Protein AF-A0A8J4UZH7-F1 (afdb_monomer)

Solvent-accessible surface area (backbone atoms only — not comparable to full-atom values): 23407 Å² total; per-residue (Å²): 141,79,90,88,86,88,90,86,92,88,86,90,81,89,86,85,89,80,91,82,84,85,82,85,93,82,86,83,82,82,84,83,85,85,86,89,84,84,86,91,88,87,91,90,86,91,84,88,90,89,91,87,87,90,84,87,88,85,91,80,81,84,85,78,95,76,79,76,78,68,85,76,75,57,82,80,79,76,75,77,85,66,81,80,74,80,77,59,53,68,59,51,54,50,51,50,49,49,49,50,49,43,51,52,56,26,54,48,24,62,77,63,41,36,78,61,60,83,49,49,87,48,41,41,62,36,84,88,76,75,40,61,41,75,54,91,84,65,84,81,72,80,72,73,77,68,78,57,66,44,96,68,62,69,44,54,79,65,54,49,50,49,50,51,48,50,52,49,52,49,52,64,50,44,54,58,49,52,52,51,49,44,53,44,37,48,76,37,29,62,60,53,53,65,59,47,55,55,47,72,50,50,52,56,52,49,52,48,53,47,49,54,50,53,34,67,72,32,64,77,48,36,76,76,44,53,70,70,57,54,52,50,52,49,51,52,53,50,51,53,49,51,53,53,52,50,53,48,65,78,40,43,72,58,51,54,54,47,38,53,51,50,30,54,52,31,49,54,44,66,76,43,56,64,53,72,51,52,55,54,48,53,53,50,51,51,53,62,61,43,49,62,54,55,52,23,57,58,34,32,67,32,26,51,48,82,40,72,43,78,54,96,90,43,72,40,54,40,83,41,62,42,86,62,44,66,57,49,51,54,50,43,51,50,42,49,54,51,52,51,50,53,48,52,52,51,49,52,50,53,51,52,41,40,49,50,53,62,72,69,42,79,92,51,82,70,91,54,48,69,70,62,55,81,104

Structure (mmCIF, N/CA/C/O backbone):
data_AF-A0A8J4UZH7-F1
#
_entry.id   AF-A0A8J4UZH7-F1
#
loop_
_atom_site.group_PDB
_atom_site.id
_atom_site.type_symbol
_atom_site.label_atom_id
_atom_site.label_alt_id
_atom_site.label_comp_id
_atom_site.label_asym_id
_atom_site.label_entity_id
_atom_site.label_seq_id
_atom_site.pdbx_PDB_ins_code
_atom_site.Cartn_x
_atom_site.Cartn_y
_atom_site.Cartn_z
_atom_site.occupancy
_atom_site.B_iso_or_equiv
_atom_site.auth_seq_id
_atom_site.auth_comp_id
_atom_site.auth_asym_id
_atom_site.auth_atom_id
_atom_site.pdbx_PDB_model_num
ATOM 1 N N . MET A 1 1 ? 43.314 -46.765 8.717 1.00 37.50 1 MET A N 1
ATOM 2 C CA . MET A 1 1 ? 44.166 -46.489 9.894 1.00 37.50 1 MET A CA 1
ATOM 3 C C . MET A 1 1 ? 43.756 -45.120 10.428 1.00 37.50 1 MET A C 1
ATOM 5 O O . MET A 1 1 ? 44.008 -44.172 9.704 1.00 37.50 1 MET A O 1
ATOM 9 N N . GLY A 1 2 ? 43.081 -44.863 11.552 1.00 34.00 2 GLY A N 1
ATOM 10 C CA . GLY A 1 2 ? 42.212 -45.530 12.555 1.00 34.00 2 GLY A CA 1
ATOM 11 C C . GLY A 1 2 ? 41.335 -44.373 13.139 1.00 34.00 2 GLY A C 1
ATOM 12 O O . GLY A 1 2 ? 41.758 -43.227 13.011 1.00 34.00 2 GLY A O 1
ATOM 13 N N . SER A 1 3 ? 40.061 -44.465 13.561 1.00 28.50 3 SER A N 1
ATOM 14 C CA . SER A 1 3 ? 39.387 -45.288 14.601 1.00 28.50 3 SER A CA 1
ATOM 15 C C . SER A 1 3 ? 40.070 -45.149 15.979 1.00 28.50 3 SER A C 1
ATOM 17 O O . SER A 1 3 ? 41.271 -45.396 16.017 1.00 28.50 3 SER A O 1
ATOM 19 N N . THR A 1 4 ? 39.487 -44.829 17.147 1.00 33.03 4 THR A N 1
ATOM 20 C CA . THR A 1 4 ? 38.140 -44.523 17.722 1.00 33.03 4 THR A CA 1
ATOM 21 C C . THR A 1 4 ? 38.426 -44.020 19.181 1.00 33.03 4 THR A C 1
ATOM 23 O O . THR A 1 4 ? 39.572 -44.145 19.606 1.00 33.03 4 THR A O 1
ATOM 26 N N . GLU A 1 5 ? 37.572 -43.307 19.939 1.00 32.28 5 GLU A N 1
ATOM 27 C CA . GLU A 1 5 ? 36.664 -43.755 21.053 1.00 32.28 5 GLU A CA 1
ATOM 28 C C . GLU A 1 5 ? 36.282 -42.459 21.841 1.00 32.28 5 GLU A C 1
ATOM 30 O O . GLU A 1 5 ? 37.166 -41.633 22.059 1.00 32.28 5 GLU A O 1
ATOM 35 N N . GLU A 1 6 ? 35.038 -42.017 22.113 1.00 29.98 6 GLU A N 1
ATOM 36 C CA . GLU A 1 6 ? 33.872 -42.523 22.898 1.00 29.98 6 GLU A CA 1
ATOM 37 C C . GLU A 1 6 ? 34.129 -42.773 24.411 1.00 29.98 6 GLU A C 1
ATOM 39 O O . GLU A 1 6 ? 34.769 -43.749 24.767 1.00 29.98 6 GLU A O 1
ATOM 44 N N . GLN A 1 7 ? 33.747 -41.830 25.312 1.00 29.69 7 GLN A N 1
ATOM 45 C CA . GLN A 1 7 ? 32.560 -41.796 26.241 1.00 29.69 7 GLN A CA 1
ATOM 46 C C . GLN A 1 7 ? 32.879 -42.299 27.691 1.00 29.69 7 GLN A C 1
ATOM 48 O O . GLN A 1 7 ? 33.951 -42.875 27.846 1.00 29.69 7 GLN A O 1
ATOM 53 N N . PRO A 1 8 ? 32.028 -42.224 28.767 1.00 45.84 8 PRO A N 1
ATOM 54 C CA . PRO A 1 8 ? 30.845 -41.396 29.159 1.00 45.84 8 PRO A CA 1
ATOM 55 C C . PRO A 1 8 ? 30.726 -41.031 30.703 1.00 45.84 8 PRO A C 1
ATOM 57 O O . PRO A 1 8 ? 31.614 -41.344 31.490 1.00 45.84 8 PRO A O 1
ATOM 60 N N . ASN A 1 9 ? 29.551 -40.488 31.133 1.00 29.16 9 ASN A N 1
ATOM 61 C CA . ASN A 1 9 ? 28.907 -40.416 32.497 1.00 29.16 9 ASN A CA 1
ATOM 62 C C . ASN A 1 9 ? 29.289 -39.247 33.457 1.00 29.16 9 ASN A C 1
ATOM 64 O O . ASN A 1 9 ? 30.469 -39.042 33.688 1.00 29.16 9 ASN A O 1
ATOM 68 N N . LYS A 1 10 ? 28.422 -38.466 34.161 1.00 29.14 10 LYS A N 1
ATOM 69 C CA . LYS A 1 10 ? 26.983 -38.441 34.614 1.00 29.14 10 LYS A CA 1
ATOM 70 C C . LYS A 1 10 ? 26.726 -37.057 35.349 1.00 29.14 10 LYS A C 1
ATOM 72 O O . LYS A 1 10 ? 27.736 -36.398 35.580 1.00 29.14 10 LYS A O 1
ATOM 77 N N . PRO A 1 11 ? 25.568 -36.667 35.977 1.00 35.19 11 PRO A N 1
ATOM 78 C CA . PRO A 1 11 ? 24.119 -36.593 35.631 1.00 35.19 11 PRO A CA 1
ATOM 79 C C . PRO A 1 11 ? 23.404 -35.192 35.790 1.00 35.19 11 PRO A C 1
ATOM 81 O O . PRO A 1 11 ? 23.749 -34.396 36.651 1.00 35.19 11 PRO A O 1
ATOM 84 N N . ILE A 1 12 ? 22.330 -34.987 34.998 1.00 29.31 12 ILE A N 1
ATOM 85 C CA . ILE A 1 12 ? 20.917 -34.519 35.227 1.00 29.31 12 ILE A CA 1
ATOM 86 C C . ILE A 1 12 ? 20.508 -33.516 36.356 1.00 29.31 12 ILE A C 1
ATOM 88 O O . ILE A 1 12 ? 20.618 -33.841 37.533 1.00 29.31 12 ILE A O 1
ATOM 92 N N . SER A 1 13 ? 19.787 -32.436 35.972 1.00 25.38 13 SER A N 1
ATOM 93 C CA . SER A 1 13 ? 18.517 -31.892 36.564 1.00 25.38 13 SER A CA 1
ATOM 94 C C . SER A 1 13 ? 17.924 -30.847 35.582 1.00 25.38 13 SER A C 1
ATOM 96 O O . SER A 1 13 ? 18.640 -29.916 35.245 1.00 25.38 13 SER A O 1
ATOM 98 N N . LEU A 1 14 ? 16.813 -31.029 34.843 1.00 26.14 14 LEU A N 1
ATOM 99 C CA . LEU A 1 14 ? 15.358 -31.023 35.145 1.00 26.14 14 LEU A CA 1
ATOM 100 C C . LEU A 1 14 ? 14.807 -29.670 35.680 1.00 26.14 14 LEU A C 1
ATOM 102 O O . LEU A 1 14 ? 15.175 -29.279 36.782 1.00 26.14 14 LEU A O 1
ATOM 106 N N . TYR A 1 15 ? 13.893 -29.053 34.895 1.00 26.88 15 TYR A N 1
ATOM 107 C CA . TYR A 1 15 ? 13.298 -27.684 34.937 1.00 26.88 15 TYR A CA 1
ATOM 108 C C . TYR A 1 15 ? 14.255 -26.575 34.425 1.00 26.88 15 TYR A C 1
ATOM 110 O O . TYR A 1 15 ? 15.381 -26.492 34.882 1.00 26.88 15 TYR A O 1
ATOM 118 N N . ASP A 1 16 ? 13.981 -25.770 33.387 1.00 26.75 16 ASP A N 1
ATOM 119 C CA . ASP A 1 16 ? 12.772 -24.994 33.090 1.00 26.75 16 ASP A CA 1
ATOM 120 C C . ASP A 1 16 ? 12.458 -24.868 31.588 1.00 26.75 16 ASP A C 1
ATOM 122 O O . ASP A 1 16 ? 13.331 -24.694 30.734 1.00 26.75 16 ASP A O 1
ATOM 126 N N . ALA A 1 17 ? 11.160 -24.859 31.296 1.00 27.44 17 ALA A N 1
ATOM 127 C CA . ALA A 1 17 ? 10.583 -24.322 30.079 1.00 27.44 17 ALA A CA 1
ATOM 128 C C . ALA A 1 17 ? 10.086 -22.900 30.366 1.00 27.44 17 ALA A C 1
ATOM 130 O O . ALA A 1 17 ? 9.216 -22.748 31.211 1.00 27.44 17 ALA A O 1
ATOM 131 N N . SER A 1 18 ? 10.561 -21.889 29.632 1.00 26.88 18 SER A N 1
ATOM 132 C CA . SER A 1 18 ? 9.701 -20.812 29.107 1.00 26.88 18 SER A CA 1
ATOM 133 C C . SER A 1 18 ? 10.510 -19.747 28.370 1.00 26.88 18 SER A C 1
ATOM 135 O O . SER A 1 18 ? 11.310 -19.010 28.938 1.00 26.88 18 SER A O 1
ATOM 137 N N . SER A 1 19 ? 10.204 -19.639 27.087 1.00 28.73 19 SER A N 1
ATOM 138 C CA . SER A 1 19 ? 10.300 -18.447 26.256 1.00 28.73 19 SER A CA 1
ATOM 139 C C . SER A 1 19 ? 9.664 -17.206 26.902 1.00 28.73 19 SER A C 1
ATOM 141 O O . SER A 1 19 ? 8.500 -17.269 27.298 1.00 28.73 19 SER A O 1
ATOM 143 N N . SER A 1 20 ? 10.344 -16.055 26.870 1.00 25.58 20 SER A N 1
ATOM 144 C CA . SER A 1 20 ? 9.669 -14.756 26.724 1.00 25.58 20 SER A CA 1
ATOM 145 C C . SER A 1 20 ? 10.612 -13.682 26.145 1.00 25.58 20 SER A C 1
ATOM 147 O O . SER A 1 20 ? 11.748 -13.566 26.610 1.00 25.58 20 SER A O 1
ATOM 149 N N . PRO A 1 21 ? 10.187 -12.919 25.118 1.00 32.94 21 PRO A N 1
ATOM 150 C CA . PRO A 1 21 ? 11.005 -11.920 24.439 1.00 32.94 21 PRO A CA 1
ATOM 151 C C . PRO A 1 21 ? 10.908 -10.520 25.080 1.00 32.94 21 PRO A C 1
ATOM 153 O O . PRO A 1 21 ? 9.850 -10.085 25.526 1.00 32.94 21 PRO A O 1
ATOM 156 N N . SER A 1 22 ? 12.026 -9.787 25.007 1.00 30.80 22 SER A N 1
ATOM 157 C CA . SER A 1 22 ? 12.150 -8.314 25.044 1.00 30.80 22 SER A CA 1
ATOM 158 C C . SER A 1 22 ? 11.604 -7.557 26.272 1.00 30.80 22 SER A C 1
ATOM 160 O O . SER A 1 22 ? 10.505 -7.009 26.245 1.00 30.80 22 SER A O 1
ATOM 162 N N . GLN A 1 23 ? 12.450 -7.395 27.296 1.00 30.56 23 GLN A N 1
ATOM 163 C CA . GLN A 1 23 ? 12.417 -6.231 28.197 1.00 30.56 23 GLN A CA 1
ATOM 164 C C . GLN A 1 23 ? 13.352 -5.122 27.666 1.00 30.56 23 GLN A C 1
ATOM 166 O O . GLN A 1 23 ? 14.421 -5.437 27.134 1.00 30.56 23 GLN A O 1
ATOM 171 N N . PRO A 1 24 ? 12.990 -3.832 27.797 1.00 32.25 24 PRO A N 1
ATOM 172 C CA . PRO A 1 24 ? 13.822 -2.719 27.354 1.00 32.25 24 PRO A CA 1
ATOM 173 C C . PRO A 1 24 ? 14.984 -2.459 28.326 1.00 32.25 24 PRO A C 1
ATOM 175 O O . PRO A 1 24 ? 14.820 -2.416 29.542 1.00 32.25 24 PRO A O 1
ATOM 178 N N . LEU A 1 25 ? 16.169 -2.258 27.749 1.00 34.97 25 LEU A N 1
ATOM 179 C CA . LEU A 1 25 ? 17.421 -1.889 28.411 1.00 34.97 25 LEU A CA 1
ATOM 180 C C . LEU A 1 25 ? 17.301 -0.546 29.148 1.00 34.97 25 LEU A C 1
ATOM 182 O O . LEU A 1 25 ? 17.333 0.501 28.502 1.00 34.97 25 LEU A O 1
ATOM 186 N N . LEU A 1 26 ? 17.257 -0.552 30.484 1.00 35.84 26 LEU A N 1
ATOM 187 C CA . LEU A 1 26 ? 17.617 0.627 31.280 1.00 35.84 26 LEU A CA 1
ATOM 188 C C . LEU A 1 26 ? 18.039 0.263 32.718 1.00 35.84 26 LEU A C 1
ATOM 190 O O . LEU A 1 26 ? 17.256 0.346 33.657 1.00 35.84 26 LEU A O 1
ATOM 194 N N . SER A 1 27 ? 19.312 -0.088 32.917 1.00 29.69 27 SER A N 1
ATOM 195 C CA . SER A 1 27 ? 19.934 -0.030 34.248 1.00 29.69 27 SER A CA 1
ATOM 196 C C . SER A 1 27 ? 21.424 0.295 34.137 1.00 29.69 27 SER A C 1
ATOM 198 O O . SER A 1 27 ? 22.248 -0.575 33.860 1.00 29.69 27 SER A O 1
ATOM 200 N N . LYS A 1 28 ? 21.782 1.563 34.362 1.00 34.56 28 LYS A N 1
ATOM 201 C CA . LYS A 1 28 ? 23.143 1.960 34.739 1.00 34.56 28 LYS A CA 1
ATOM 202 C C . LYS A 1 28 ? 23.077 2.471 36.176 1.00 34.56 28 LYS A C 1
ATOM 204 O O . LYS A 1 28 ? 22.448 3.495 36.425 1.00 34.56 28 LYS A O 1
ATOM 209 N N . SER A 1 29 ? 23.671 1.729 37.106 1.00 35.72 29 SER A N 1
ATOM 210 C CA . SER A 1 29 ? 23.722 2.080 38.530 1.00 35.72 29 SER A CA 1
ATOM 211 C C . SER A 1 29 ? 24.640 3.294 38.776 1.00 35.72 29 SER A C 1
ATOM 213 O O . SER A 1 29 ? 25.670 3.400 38.101 1.00 35.72 29 SER A O 1
ATOM 215 N N . PRO A 1 30 ? 24.328 4.199 39.726 1.00 48.72 30 PRO A N 1
ATOM 216 C CA . PRO A 1 30 ? 25.235 5.277 40.132 1.00 48.72 30 PRO A CA 1
ATOM 217 C C . PRO A 1 30 ? 26.386 4.762 41.026 1.00 48.72 30 PRO A C 1
ATOM 219 O O . PRO A 1 30 ? 26.214 3.746 41.702 1.00 48.72 30 PRO A O 1
ATOM 222 N N . PRO A 1 31 ? 27.548 5.447 41.062 1.00 49.66 31 PRO A N 1
ATOM 223 C CA . PRO A 1 31 ? 28.678 5.073 41.917 1.00 49.66 31 PRO A CA 1
ATOM 224 C C . PRO A 1 31 ? 28.450 5.428 43.406 1.00 49.66 31 PRO A C 1
ATOM 226 O O . PRO A 1 31 ? 27.691 6.354 43.699 1.00 49.66 31 PRO A O 1
ATOM 229 N N . PRO A 1 32 ? 29.112 4.724 44.350 1.00 55.69 32 PRO A N 1
ATOM 230 C CA . PRO A 1 32 ? 28.949 4.942 45.791 1.00 55.69 32 PRO A CA 1
ATOM 231 C C . PRO A 1 32 ? 29.717 6.179 46.315 1.00 55.69 32 PRO A C 1
ATOM 233 O O . PRO A 1 32 ? 30.734 6.560 45.728 1.00 55.69 32 PRO A O 1
ATOM 236 N N . PRO A 1 33 ? 29.270 6.799 47.430 1.00 50.72 33 PRO A N 1
ATOM 237 C CA . PRO A 1 33 ? 29.943 7.941 48.059 1.00 50.72 33 PRO A CA 1
ATOM 238 C C . PRO A 1 33 ? 31.192 7.535 48.882 1.00 50.72 33 PRO A C 1
ATOM 240 O O . PRO A 1 33 ? 31.278 6.393 49.338 1.00 50.72 33 PRO A O 1
ATOM 243 N N . PRO A 1 34 ? 32.166 8.452 49.087 1.00 48.72 34 PRO A N 1
ATOM 244 C CA . PRO A 1 34 ? 33.437 8.159 49.761 1.00 48.72 34 PRO A CA 1
ATOM 245 C C . PRO A 1 34 ? 33.320 8.066 51.303 1.00 48.72 34 PRO A C 1
ATOM 247 O O . PRO A 1 34 ? 32.397 8.644 51.881 1.00 48.72 34 PRO A O 1
ATOM 250 N N . PRO A 1 35 ? 34.255 7.367 51.985 1.00 47.19 35 PRO A N 1
ATOM 251 C CA . PRO A 1 35 ? 34.198 7.122 53.431 1.00 47.19 35 PRO A CA 1
ATOM 252 C C . PRO A 1 35 ? 34.672 8.324 54.283 1.00 47.19 35 PRO A C 1
ATOM 254 O O . PRO A 1 35 ? 35.551 9.070 53.843 1.00 47.19 35 PRO A O 1
ATOM 257 N N . PRO A 1 36 ? 34.152 8.501 55.517 1.00 39.41 36 PRO A N 1
ATOM 258 C CA . PRO A 1 36 ? 34.547 9.590 56.411 1.00 39.41 36 PRO A CA 1
ATOM 259 C C . PRO A 1 36 ? 35.834 9.287 57.201 1.00 39.41 36 PRO A C 1
ATOM 261 O O . PRO A 1 36 ? 36.016 8.198 57.745 1.00 39.41 36 PRO A O 1
ATOM 264 N N . SER A 1 37 ? 36.713 10.289 57.290 1.00 34.59 37 SER A N 1
ATOM 265 C CA . SER A 1 37 ? 37.962 10.289 58.059 1.00 34.59 37 SER A CA 1
ATOM 266 C C . SER A 1 37 ? 37.769 10.694 59.531 1.00 34.59 37 SER A C 1
ATOM 268 O O . SER A 1 37 ? 36.915 11.508 59.870 1.00 34.59 37 SER A O 1
ATOM 270 N N . SER A 1 38 ? 38.623 10.120 60.376 1.00 30.64 38 SER A N 1
ATOM 271 C CA . SER A 1 38 ? 38.732 10.138 61.845 1.00 30.64 38 SER A CA 1
ATOM 272 C C . SER A 1 38 ? 38.866 11.502 62.564 1.00 30.64 38 SER A C 1
ATOM 274 O O . SER A 1 38 ? 39.554 12.399 62.086 1.00 30.64 38 SER A O 1
ATOM 276 N N . PHE A 1 39 ? 38.278 11.568 63.773 1.00 33.88 39 PHE A N 1
ATOM 277 C CA . PHE A 1 39 ? 38.330 12.596 64.849 1.00 33.88 39 PHE A CA 1
ATOM 278 C C . PHE A 1 39 ? 39.752 12.928 65.389 1.00 33.88 39 PHE A C 1
ATOM 280 O O . PHE A 1 39 ? 40.654 12.122 65.153 1.00 33.88 39 PHE A O 1
ATOM 287 N N . PRO A 1 40 ? 39.991 14.049 66.139 1.00 41.56 40 PRO A N 1
ATOM 288 C CA . PRO A 1 40 ? 39.787 14.085 67.620 1.00 41.56 40 PRO A CA 1
ATOM 289 C C . PRO A 1 40 ? 39.476 15.4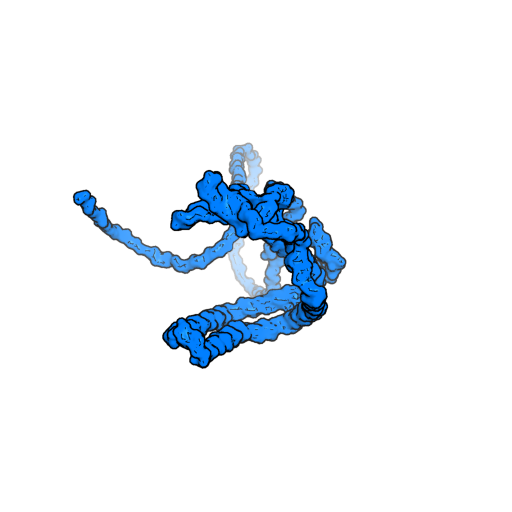64 68.283 1.00 41.56 40 PRO A C 1
ATOM 291 O O . PRO A 1 40 ? 39.964 16.494 67.827 1.00 41.56 40 PRO A O 1
ATOM 294 N N . SER A 1 41 ? 38.741 15.472 69.416 1.00 29.67 41 SER A N 1
ATOM 295 C CA . SER A 1 41 ? 39.039 16.155 70.719 1.00 29.67 41 SER A CA 1
ATOM 296 C C . SER A 1 41 ? 37.791 16.342 71.632 1.00 29.67 41 SER A C 1
ATOM 298 O O . SER A 1 41 ? 36.678 16.517 71.152 1.00 29.67 41 SER A O 1
ATOM 300 N N . SER A 1 42 ? 37.997 16.216 72.953 1.00 33.88 42 SER A N 1
ATOM 301 C CA . SER A 1 42 ? 37.055 15.836 74.049 1.00 33.88 42 SER A CA 1
ATOM 302 C C . SER A 1 42 ? 36.585 17.031 74.955 1.00 33.88 42 SER A C 1
ATOM 304 O O . SER A 1 42 ? 36.899 18.160 74.597 1.00 33.88 42 SER A O 1
ATOM 306 N N . PRO A 1 43 ? 36.060 16.852 76.209 1.00 54.19 43 PRO A N 1
ATOM 307 C CA . PRO A 1 43 ? 34.682 16.566 76.723 1.00 54.19 43 PRO A CA 1
ATOM 308 C C . PRO A 1 43 ? 34.229 17.658 77.782 1.00 54.19 43 PRO A C 1
ATOM 310 O O . PRO A 1 43 ? 34.728 18.771 77.622 1.00 54.19 43 PRO A O 1
ATOM 313 N N . PRO A 1 44 ? 33.435 17.472 78.895 1.00 49.34 44 PRO A N 1
ATOM 314 C CA . PRO A 1 44 ? 32.526 16.402 79.413 1.00 49.34 44 PRO A CA 1
ATOM 315 C C . PRO A 1 44 ? 31.168 16.877 80.063 1.00 49.34 44 PRO A C 1
ATOM 317 O O . PRO A 1 44 ? 30.982 18.061 80.310 1.00 49.34 44 PRO A O 1
ATOM 320 N N . HIS A 1 45 ? 30.233 15.953 80.400 1.00 32.03 45 HIS A N 1
ATOM 321 C CA . HIS A 1 45 ? 29.684 15.713 81.774 1.00 32.03 45 HIS A CA 1
ATOM 322 C C . HIS A 1 45 ? 28.397 14.828 81.861 1.00 32.03 45 HIS A C 1
ATOM 324 O O . HIS A 1 45 ? 27.322 15.233 81.440 1.00 32.03 45 HIS A O 1
ATOM 330 N N . HIS A 1 46 ? 28.561 13.681 82.551 1.00 33.28 46 HIS A N 1
ATOM 331 C CA . HIS A 1 46 ? 27.696 12.982 83.542 1.00 33.28 46 HIS A CA 1
ATOM 332 C C . HIS A 1 46 ? 26.367 12.227 83.213 1.00 33.28 46 HIS A C 1
ATOM 334 O O . HIS A 1 46 ? 25.712 12.524 82.222 1.00 33.28 46 HIS A O 1
ATOM 340 N N . PRO A 1 47 ? 26.014 11.183 84.027 1.00 39.59 47 PRO A N 1
ATOM 341 C CA . PRO A 1 47 ? 25.323 9.946 83.604 1.00 39.59 47 PRO A CA 1
ATOM 342 C C . PRO A 1 47 ? 23.980 9.612 84.332 1.00 39.59 47 PRO A C 1
ATOM 344 O O . PRO A 1 47 ? 23.690 10.195 85.367 1.00 39.59 47 PRO A O 1
ATOM 347 N N . PHE A 1 48 ? 23.220 8.650 83.756 1.00 32.72 48 PHE A N 1
ATOM 348 C CA . PHE A 1 48 ? 22.139 7.713 84.224 1.00 32.72 48 PHE A CA 1
ATOM 349 C C . PHE A 1 48 ? 21.614 7.746 85.697 1.00 32.72 48 PHE A C 1
ATOM 351 O O . PHE A 1 48 ? 22.416 8.086 86.565 1.00 32.72 48 PHE A O 1
ATOM 358 N N . PRO A 1 49 ? 20.381 7.252 86.070 1.00 43.31 49 PRO A N 1
ATOM 359 C CA . PRO A 1 49 ? 19.748 5.975 85.625 1.00 43.31 49 PRO A CA 1
ATOM 360 C C . PRO A 1 49 ? 18.157 5.935 85.669 1.00 43.31 49 PRO A C 1
ATOM 362 O O . PRO A 1 49 ? 17.582 6.965 85.335 1.00 43.31 49 PRO A O 1
ATOM 365 N N . PRO A 1 50 ? 17.415 4.816 85.946 1.00 49.50 50 PRO A N 1
ATOM 366 C CA . PRO A 1 50 ? 16.430 4.155 85.048 1.00 49.50 50 PRO A CA 1
ATOM 367 C C . PRO A 1 50 ? 14.988 4.028 85.649 1.00 49.50 50 PRO A C 1
ATOM 369 O O . PRO A 1 50 ? 14.715 4.716 86.624 1.00 49.50 50 PRO A O 1
ATOM 372 N N . LEU A 1 51 ? 14.149 3.092 85.133 1.00 30.75 51 LEU A N 1
ATOM 373 C CA . LEU A 1 51 ? 12.815 2.587 85.607 1.00 30.75 51 LEU A CA 1
ATOM 374 C C . LEU A 1 51 ? 11.620 3.122 84.775 1.00 30.75 51 LEU A C 1
ATOM 376 O O . LEU A 1 51 ? 11.665 4.265 84.347 1.00 30.75 51 LEU A O 1
ATOM 380 N N . GLU A 1 52 ? 10.537 2.414 84.423 1.00 32.59 52 GLU A N 1
ATOM 381 C CA . GLU A 1 52 ? 9.870 1.179 84.874 1.00 32.59 52 GLU A CA 1
ATOM 382 C C . GLU A 1 52 ? 8.851 0.753 83.777 1.00 32.59 52 GLU A C 1
ATOM 384 O O . GLU A 1 52 ? 8.247 1.615 83.144 1.00 32.59 52 GLU A O 1
ATOM 389 N N . ASP A 1 53 ? 8.616 -0.549 83.592 1.00 35.25 53 ASP A N 1
ATOM 390 C CA . ASP A 1 53 ? 7.346 -1.115 83.081 1.00 35.25 53 ASP A CA 1
ATOM 391 C C . ASP A 1 53 ? 6.720 -1.828 84.291 1.00 35.25 53 ASP A C 1
ATOM 393 O O . ASP A 1 53 ? 7.467 -2.546 84.974 1.00 35.25 53 ASP A O 1
ATOM 397 N N . PRO A 1 54 ? 5.417 -1.670 84.620 1.00 42.06 54 PRO A N 1
ATOM 398 C CA . PRO A 1 54 ? 4.412 -2.578 84.034 1.00 42.06 54 PRO A CA 1
ATOM 399 C C . PRO A 1 54 ? 2.933 -2.074 84.014 1.00 42.06 54 PRO A C 1
ATOM 401 O O . PRO A 1 54 ? 2.552 -1.172 84.749 1.00 42.06 54 PRO A O 1
ATOM 404 N N . GLN A 1 55 ? 2.073 -2.818 83.290 1.00 30.53 55 GLN A N 1
ATOM 405 C CA . GLN A 1 55 ? 0.593 -2.962 83.420 1.00 30.53 55 GLN A CA 1
ATOM 406 C C . GLN A 1 55 ? -0.343 -2.237 82.410 1.00 30.53 55 GLN A C 1
ATOM 408 O O . GLN A 1 55 ? -0.624 -1.049 82.493 1.00 30.53 55 GLN A O 1
ATOM 413 N N . THR A 1 56 ? -0.939 -3.043 81.517 1.00 31.92 56 THR A N 1
ATOM 414 C CA . THR A 1 56 ? -2.269 -2.903 80.851 1.00 31.92 56 THR A CA 1
ATOM 415 C C . THR A 1 56 ? -3.449 -2.910 81.861 1.00 31.92 56 THR A C 1
ATOM 417 O O . THR A 1 56 ? -3.175 -3.348 82.981 1.00 31.92 56 THR A O 1
ATOM 420 N N . PRO A 1 57 ? -4.755 -2.624 81.541 1.00 43.31 57 PRO A N 1
ATOM 421 C CA . PRO A 1 57 ? -5.479 -2.519 80.236 1.00 43.31 57 PRO A CA 1
ATOM 422 C C . PRO A 1 57 ? -6.579 -1.376 80.233 1.00 43.31 57 PRO A C 1
ATOM 424 O O . PRO A 1 57 ? -6.444 -0.477 81.059 1.00 43.31 57 PRO A O 1
ATOM 427 N N . PRO A 1 58 ? -7.731 -1.371 79.490 1.00 42.28 58 PRO A N 1
ATOM 428 C CA . PRO A 1 58 ? -8.147 -1.972 78.204 1.00 42.28 58 PRO A CA 1
ATOM 429 C C . PRO A 1 58 ? -8.849 -0.992 77.195 1.00 42.28 58 PRO A C 1
ATOM 431 O O . PRO A 1 58 ? -9.317 0.085 77.546 1.00 42.28 58 PRO A O 1
ATOM 434 N N . LEU A 1 59 ? -9.073 -1.505 75.973 1.00 32.34 59 LEU A N 1
ATOM 435 C CA . LEU A 1 59 ? -10.232 -1.273 75.079 1.00 32.34 59 LEU A CA 1
ATOM 436 C C . LEU A 1 59 ? -10.311 0.024 74.236 1.00 32.34 59 LEU A C 1
ATOM 438 O O . LEU A 1 59 ? -10.934 1.007 74.626 1.00 32.34 59 LEU A O 1
ATOM 442 N N . SER A 1 60 ? -9.828 -0.049 72.990 1.00 31.58 60 SER A N 1
ATOM 443 C CA . SER A 1 60 ? -10.218 0.856 71.898 1.00 31.58 60 SER A CA 1
ATOM 444 C C . SER A 1 60 ? -10.886 0.081 70.752 1.00 31.58 60 SER A C 1
ATOM 446 O O . SER A 1 60 ? -10.308 -0.853 70.204 1.00 31.58 60 SER A O 1
ATOM 448 N N . THR A 1 61 ? -12.136 0.474 70.501 1.00 34.00 61 THR A N 1
ATOM 449 C CA . THR A 1 61 ? -12.945 0.581 69.267 1.00 34.00 61 THR A CA 1
ATOM 450 C C . THR A 1 61 ? -12.445 -0.109 67.972 1.00 34.00 61 THR A C 1
ATOM 452 O O . THR A 1 61 ? -11.263 -0.014 67.653 1.00 34.00 61 THR A O 1
ATOM 455 N N . PRO A 1 62 ? -13.332 -0.768 67.187 1.00 38.09 62 PRO A N 1
ATOM 456 C CA . PRO A 1 62 ? -12.966 -1.474 65.949 1.00 38.09 62 PRO A CA 1
ATOM 457 C C . PRO A 1 62 ? -12.473 -0.531 64.828 1.00 38.09 62 PRO A C 1
ATOM 459 O O . PRO A 1 62 ? -12.799 0.655 64.859 1.00 38.09 62 PRO A O 1
ATOM 462 N N . PRO A 1 63 ? -11.708 -1.043 63.841 1.00 36.62 63 PRO A N 1
ATOM 463 C CA . PRO A 1 63 ? -11.108 -0.232 62.785 1.00 36.62 63 PRO A CA 1
ATOM 464 C C . PRO A 1 63 ? -12.126 0.151 61.700 1.00 36.62 63 PRO A C 1
ATOM 466 O O . PRO A 1 63 ? -12.835 -0.712 61.177 1.00 36.62 63 PRO A O 1
ATOM 469 N N . ASP A 1 64 ? -12.148 1.434 61.335 1.00 32.81 64 ASP A N 1
ATOM 470 C CA . ASP A 1 64 ? -12.774 1.936 60.108 1.00 32.81 64 ASP A CA 1
ATOM 471 C C . ASP A 1 64 ? -12.003 1.430 58.871 1.00 32.81 64 ASP A C 1
ATOM 473 O O . ASP A 1 64 ? -10.770 1.514 58.841 1.00 32.81 64 ASP A O 1
ATOM 477 N N . PRO A 1 65 ? -12.681 0.925 57.825 1.00 41.78 65 PRO A N 1
ATOM 478 C CA . PRO A 1 65 ? -12.052 0.475 56.591 1.00 41.78 65 PRO A CA 1
ATOM 479 C C . PRO A 1 65 ? -12.001 1.604 55.550 1.00 41.78 65 PRO A C 1
ATOM 481 O O . PRO A 1 65 ? -12.463 1.425 54.433 1.00 41.78 65 PRO A O 1
ATOM 484 N N . GLU A 1 66 ? -11.450 2.766 55.894 1.00 41.22 66 GLU A N 1
ATOM 485 C CA . GLU A 1 66 ? -11.183 3.848 54.932 1.00 41.22 66 GLU A CA 1
ATOM 486 C C . GLU A 1 66 ? -9.863 4.538 55.293 1.00 41.22 66 GLU A C 1
ATOM 488 O O . GLU A 1 66 ? -9.819 5.699 55.688 1.00 41.22 66 GLU A O 1
ATOM 493 N N . GLN A 1 67 ? -8.754 3.798 55.197 1.00 36.78 67 GLN A N 1
ATOM 494 C CA . GLN A 1 67 ? -7.439 4.426 55.113 1.00 36.78 67 GLN A CA 1
ATOM 495 C C . GLN A 1 67 ? -7.042 4.485 53.644 1.00 36.78 67 GLN A C 1
ATOM 497 O O . GLN A 1 67 ? -6.534 3.522 53.067 1.00 36.78 67 GLN A O 1
ATOM 502 N N . ASP A 1 68 ? -7.378 5.634 53.065 1.00 37.59 68 ASP A N 1
ATOM 503 C CA . ASP A 1 68 ? -6.991 6.094 51.744 1.00 37.59 68 ASP A CA 1
ATOM 504 C C . ASP A 1 68 ? -5.557 5.684 51.401 1.00 37.59 68 ASP A C 1
ATOM 506 O O . ASP A 1 68 ? -4.584 6.022 52.078 1.00 37.59 68 ASP A O 1
ATOM 510 N N . SER A 1 69 ? -5.443 4.953 50.299 1.00 39.25 69 SER A N 1
ATOM 511 C CA . SER A 1 69 ? -4.202 4.747 49.570 1.00 39.25 69 SER A CA 1
ATOM 512 C C . SER A 1 69 ? -3.565 6.099 49.233 1.00 39.25 69 SER A C 1
ATOM 514 O O . SER A 1 69 ? -4.139 6.882 48.474 1.00 39.25 69 SER A O 1
ATOM 516 N N . ASP A 1 70 ? -2.376 6.344 49.781 1.00 40.47 70 ASP A N 1
ATOM 517 C CA . ASP A 1 70 ? -1.546 7.525 49.545 1.00 40.47 70 ASP A CA 1
ATOM 518 C C . ASP A 1 70 ? -1.411 7.826 48.028 1.00 40.47 70 ASP A C 1
ATOM 520 O O . ASP A 1 70 ? -0.814 7.035 47.286 1.00 40.47 70 ASP A O 1
ATOM 524 N N . PRO A 1 71 ? -1.900 8.975 47.517 1.00 50.94 71 PRO A N 1
ATOM 525 C CA . PRO A 1 71 ? -1.822 9.332 46.095 1.00 50.94 71 PRO A CA 1
ATOM 526 C C . PRO A 1 71 ? -0.399 9.700 45.632 1.00 50.94 71 PRO A C 1
ATOM 528 O O . PRO A 1 71 ? -0.200 10.169 44.512 1.00 50.94 71 PRO A O 1
ATOM 531 N N . THR A 1 72 ? 0.614 9.489 46.471 1.00 50.38 72 THR A N 1
ATOM 532 C CA . THR A 1 72 ? 2.031 9.714 46.160 1.00 50.38 72 THR A CA 1
ATOM 533 C C . THR A 1 72 ? 2.719 8.478 45.573 1.00 50.38 72 THR A C 1
ATOM 535 O O . THR A 1 72 ? 3.853 8.575 45.108 1.00 50.38 72 THR A O 1
ATOM 538 N N . GLN A 1 73 ? 2.028 7.331 45.512 1.00 43.69 73 GLN A N 1
ATOM 539 C CA . GLN A 1 73 ? 2.552 6.089 44.933 1.00 43.69 73 GLN A CA 1
ATOM 540 C C . GLN A 1 73 ? 2.268 5.930 43.425 1.00 43.69 73 GLN A C 1
ATOM 542 O O . GLN A 1 73 ? 2.516 4.873 42.845 1.00 43.69 73 GLN A O 1
ATOM 547 N N . TYR A 1 74 ? 1.776 6.969 42.749 1.00 49.28 74 TYR A N 1
ATOM 548 C CA . TYR A 1 74 ? 1.828 7.008 41.291 1.00 49.28 74 TYR A CA 1
ATOM 549 C C . TYR A 1 74 ? 3.242 7.413 40.883 1.00 49.28 74 TYR A C 1
ATOM 551 O O . TYR A 1 74 ? 3.721 8.467 41.293 1.00 49.28 74 TYR A O 1
ATOM 559 N N . LEU A 1 75 ? 3.906 6.568 40.083 1.00 50.75 75 LEU A N 1
ATOM 560 C CA . LEU A 1 75 ? 5.156 6.883 39.385 1.00 50.75 75 LEU A CA 1
ATOM 561 C C . LEU A 1 75 ? 5.120 8.343 38.925 1.00 50.75 75 LEU A C 1
ATOM 563 O O . LEU A 1 75 ? 4.372 8.694 38.013 1.00 50.75 75 LEU A O 1
ATOM 567 N N . GLN A 1 76 ? 5.904 9.195 39.584 1.00 56.72 76 GLN A N 1
ATOM 568 C CA . GLN A 1 76 ? 6.048 10.588 39.201 1.00 56.72 76 GLN A CA 1
ATOM 569 C C . GLN A 1 76 ? 6.768 10.577 37.848 1.00 56.72 76 GLN A C 1
ATOM 571 O O . GLN A 1 76 ? 7.991 10.459 37.773 1.00 56.72 76 GLN A O 1
ATOM 576 N N . ILE A 1 77 ? 5.999 10.580 36.755 1.00 62.22 77 ILE A N 1
ATOM 577 C CA . ILE A 1 77 ? 6.528 10.667 35.394 1.00 62.22 77 ILE A CA 1
ATOM 578 C C . ILE A 1 77 ? 7.104 12.075 35.262 1.00 62.22 77 ILE A C 1
ATOM 580 O O . ILE A 1 77 ? 6.418 13.024 34.885 1.00 62.22 77 ILE A O 1
ATOM 584 N N . THR A 1 78 ? 8.373 12.220 35.628 1.00 60.34 78 THR A N 1
ATOM 585 C CA . THR A 1 78 ? 9.132 13.445 35.412 1.00 60.34 78 THR A CA 1
ATOM 586 C C . THR A 1 78 ? 9.360 13.577 33.914 1.00 60.34 78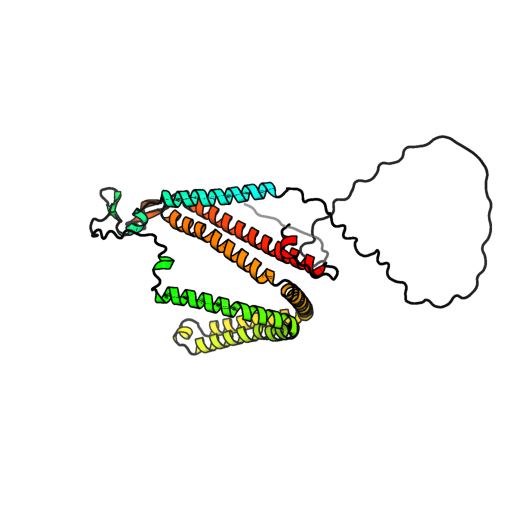 THR A C 1
ATOM 588 O O . THR A 1 78 ? 10.239 12.934 33.338 1.00 60.34 78 THR A O 1
ATOM 591 N N . TYR A 1 79 ? 8.534 14.396 33.264 1.00 60.12 79 TYR A N 1
ATOM 592 C CA . TYR A 1 79 ? 8.745 14.767 31.873 1.00 60.12 79 TYR A CA 1
ATOM 593 C C . TYR A 1 79 ? 10.035 15.578 31.776 1.00 60.12 79 TYR A C 1
ATOM 595 O O . TYR A 1 79 ? 10.158 16.673 32.326 1.00 60.12 79 TYR A O 1
ATOM 603 N N . ASN A 1 80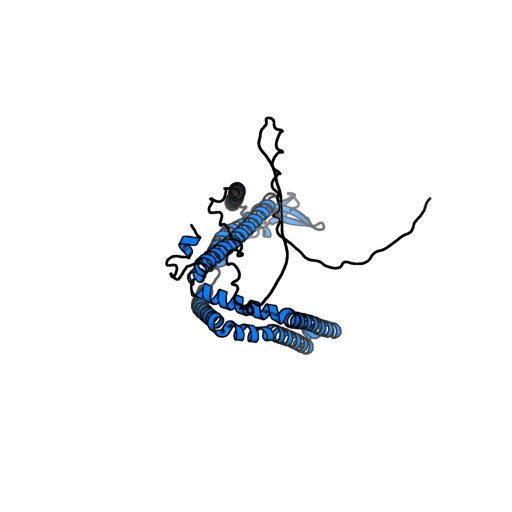 ? 11.026 15.032 31.075 1.00 64.12 80 ASN A N 1
ATOM 604 C CA . ASN A 1 80 ? 12.225 15.785 30.763 1.00 64.12 80 ASN A CA 1
ATOM 605 C C . ASN A 1 80 ? 11.883 16.811 29.676 1.00 64.12 80 ASN A C 1
ATOM 607 O O . ASN A 1 80 ? 11.816 16.478 28.496 1.00 64.12 80 ASN A O 1
ATOM 611 N N . HIS A 1 81 ? 11.656 18.057 30.084 1.00 67.12 81 HIS A N 1
ATOM 612 C CA . HIS A 1 81 ? 11.383 19.177 29.179 1.00 67.12 81 HIS A CA 1
ATOM 613 C C . HIS A 1 81 ? 12.639 19.695 28.454 1.00 67.12 81 HIS A C 1
ATOM 615 O O . HIS A 1 81 ? 12.572 20.701 27.748 1.00 67.12 81 HIS A O 1
ATOM 621 N N . SER A 1 82 ? 13.798 19.049 28.630 1.00 74.88 82 SER A N 1
ATOM 622 C CA . SER A 1 82 ? 15.034 19.452 27.962 1.00 74.88 82 SER A CA 1
ATOM 623 C C . SER A 1 82 ? 14.941 19.225 26.445 1.00 74.88 82 SER A C 1
ATOM 625 O O . SER A 1 82 ? 14.471 18.167 26.013 1.00 74.88 82 SER A O 1
ATOM 627 N N . PRO A 1 83 ? 15.399 20.182 25.613 1.00 71.06 83 PRO A N 1
ATOM 628 C CA . PRO A 1 83 ? 15.441 20.001 24.169 1.00 71.06 83 PRO A CA 1
ATOM 629 C C . PRO A 1 83 ? 16.260 18.757 23.804 1.00 71.06 83 PRO A C 1
ATOM 631 O O . PRO A 1 83 ? 17.368 18.541 24.301 1.00 71.06 83 PRO A O 1
ATOM 634 N N . ARG A 1 84 ? 15.706 17.921 22.919 1.00 71.12 84 ARG A N 1
ATOM 635 C CA . ARG A 1 84 ? 16.356 16.687 22.467 1.00 71.12 84 ARG A CA 1
ATOM 636 C C . ARG A 1 84 ? 17.688 17.037 21.794 1.00 71.12 84 ARG A C 1
ATOM 638 O O . ARG A 1 84 ? 17.726 17.812 20.845 1.00 71.12 84 ARG A O 1
ATOM 645 N N . SER A 1 85 ? 18.784 16.463 22.293 1.00 79.38 85 SER A N 1
ATOM 646 C CA . SER A 1 85 ? 20.116 16.605 21.687 1.00 79.38 85 SER A CA 1
ATOM 647 C C . SER A 1 85 ? 20.088 16.159 20.217 1.00 79.38 85 SER A C 1
ATOM 649 O O . SER A 1 85 ? 19.464 15.143 19.906 1.00 79.38 85 SER A O 1
ATOM 651 N N . PHE A 1 86 ? 20.769 16.900 19.332 1.00 80.00 86 PHE A N 1
ATO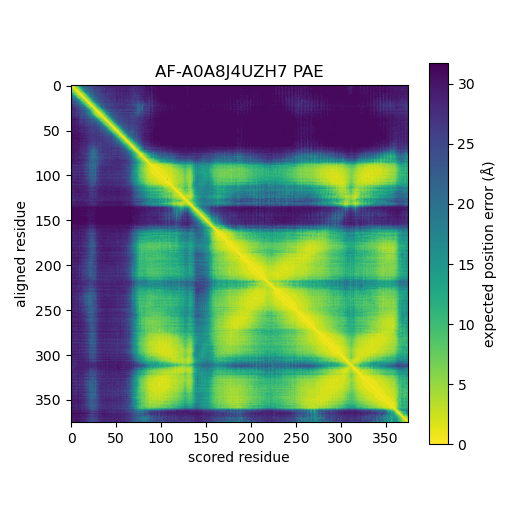M 652 C CA . PHE A 1 86 ? 20.819 16.706 17.873 1.00 80.00 86 PHE A CA 1
ATOM 653 C C . PHE A 1 86 ? 21.570 15.433 17.424 1.00 80.00 86 PHE A C 1
ATOM 655 O O . PHE A 1 86 ? 22.476 15.476 16.594 1.00 80.00 86 PHE A O 1
ATOM 662 N N . LYS A 1 87 ? 21.201 14.274 17.969 1.00 83.81 87 LYS A N 1
ATOM 663 C CA . LYS A 1 87 ? 21.825 12.978 17.667 1.00 83.81 87 LYS A CA 1
ATOM 664 C C . LYS A 1 87 ? 21.475 12.449 16.272 1.00 83.81 87 LYS A C 1
ATOM 666 O O . LYS A 1 87 ? 22.203 11.613 15.749 1.00 83.81 87 LYS A O 1
ATOM 671 N N . ASP A 1 88 ? 20.416 12.981 15.659 1.00 87.25 88 ASP A N 1
ATOM 672 C CA . ASP A 1 88 ? 19.864 12.483 14.392 1.00 87.25 88 ASP A CA 1
ATOM 673 C C . ASP A 1 88 ? 20.418 13.235 13.159 1.00 87.25 88 ASP A C 1
ATOM 675 O O . ASP A 1 88 ? 20.183 12.831 12.020 1.00 87.25 88 ASP A O 1
ATOM 679 N N . LEU A 1 89 ? 21.213 14.296 13.367 1.00 89.62 89 LEU A N 1
ATOM 680 C CA . LEU A 1 89 ? 21.871 15.058 12.295 1.00 89.62 89 LEU A CA 1
ATOM 681 C C . LEU A 1 89 ? 22.695 14.208 11.309 1.00 89.62 89 LEU A C 1
ATOM 683 O O . LEU A 1 89 ? 22.520 14.406 10.107 1.00 89.62 89 LEU A O 1
ATOM 687 N N . PRO A 1 90 ? 23.570 13.270 11.729 1.00 92.81 90 PRO A N 1
ATOM 688 C CA . PRO A 1 90 ? 24.351 12.483 10.772 1.00 92.81 90 PRO A CA 1
ATOM 689 C C . PRO A 1 90 ? 23.463 11.631 9.856 1.00 92.81 90 PRO A C 1
ATOM 691 O O . PRO A 1 90 ? 23.727 11.544 8.658 1.00 92.81 90 PRO A O 1
ATOM 694 N N . PHE A 1 91 ? 22.379 11.055 10.385 1.00 92.06 91 PHE A N 1
ATOM 695 C CA . PHE A 1 91 ? 21.426 10.276 9.593 1.00 92.06 91 PHE A CA 1
ATOM 696 C C . PHE A 1 91 ? 20.637 11.150 8.622 1.00 92.06 91 PHE A C 1
ATOM 698 O O . PHE A 1 91 ? 20.392 10.730 7.494 1.00 92.06 91 PHE A O 1
ATOM 705 N N . LEU A 1 92 ? 20.297 12.380 9.020 1.00 92.06 92 LEU A N 1
ATOM 706 C CA . LEU A 1 92 ? 19.688 13.358 8.122 1.00 92.06 92 LEU A CA 1
ATOM 707 C C . LEU A 1 92 ? 20.623 13.703 6.956 1.00 92.06 92 LEU A C 1
ATOM 709 O O . LEU A 1 92 ? 20.191 13.679 5.806 1.00 92.06 92 LEU A O 1
ATOM 713 N N . PHE A 1 93 ? 21.900 13.989 7.228 1.00 95.12 93 PHE A N 1
ATOM 714 C CA . PHE A 1 93 ? 22.875 14.275 6.171 1.00 95.12 93 PHE A CA 1
ATOM 715 C C . PHE A 1 93 ? 23.075 13.078 5.236 1.00 95.12 93 PHE A C 1
ATOM 717 O O . PHE A 1 93 ? 23.111 13.262 4.020 1.00 95.12 93 PHE A O 1
ATOM 724 N N . LEU A 1 94 ? 23.142 11.858 5.782 1.00 95.50 94 LEU A N 1
ATOM 725 C CA . LEU A 1 94 ? 23.221 10.635 4.982 1.00 95.50 94 LEU A CA 1
ATOM 726 C C . LEU A 1 94 ? 21.984 10.483 4.090 1.00 95.50 94 LEU A C 1
ATOM 728 O O . LEU A 1 94 ? 22.112 10.253 2.893 1.00 95.50 94 LEU A O 1
ATOM 732 N N . PHE A 1 95 ? 20.786 10.662 4.644 1.00 95.44 95 PHE A N 1
ATOM 733 C CA . PHE A 1 95 ? 19.544 10.572 3.882 1.00 95.44 95 PHE A CA 1
ATOM 734 C C . PHE A 1 95 ? 19.502 11.600 2.744 1.00 95.44 95 PHE A C 1
ATOM 736 O O . PHE A 1 95 ? 19.219 11.244 1.600 1.00 95.44 95 PHE A O 1
ATOM 743 N N . LEU A 1 96 ? 19.850 12.859 3.026 1.00 96.00 96 LEU A N 1
ATOM 744 C CA . LEU A 1 96 ? 19.916 13.907 2.007 1.00 96.00 96 LEU A CA 1
ATOM 745 C C . LEU A 1 96 ? 20.925 13.571 0.909 1.00 96.00 96 LEU A C 1
ATOM 747 O O . LEU A 1 96 ? 20.620 13.767 -0.264 1.00 96.00 96 LEU A O 1
ATOM 751 N N . LEU A 1 97 ? 22.087 13.015 1.262 1.00 97.00 97 LEU A N 1
ATOM 752 C CA . LEU A 1 97 ? 23.067 12.545 0.286 1.00 97.00 97 LEU A CA 1
ATOM 753 C C . LEU A 1 97 ? 22.471 11.462 -0.625 1.00 97.00 97 LEU A C 1
ATOM 755 O O . LEU A 1 97 ? 22.571 11.573 -1.842 1.00 97.00 97 LEU A O 1
ATOM 759 N N . PHE A 1 98 ? 21.800 10.455 -0.061 1.00 96.19 98 PHE A N 1
ATOM 760 C CA . PHE A 1 98 ? 21.151 9.388 -0.833 1.00 96.19 98 PHE A CA 1
ATOM 761 C C . PHE A 1 98 ? 20.082 9.927 -1.788 1.00 96.19 98 PHE A C 1
ATOM 763 O O . PHE A 1 98 ? 20.033 9.529 -2.956 1.00 96.19 98 PHE A O 1
ATOM 770 N N . VAL A 1 99 ? 19.253 10.863 -1.321 1.00 96.25 99 VAL A N 1
ATOM 771 C CA . VAL A 1 99 ? 18.246 11.525 -2.157 1.00 96.25 99 VAL A CA 1
ATOM 772 C C . VAL A 1 99 ? 18.917 12.309 -3.284 1.00 96.25 99 VAL A C 1
ATOM 774 O O . VAL A 1 99 ? 18.574 12.113 -4.448 1.00 96.25 99 VAL A O 1
ATOM 777 N N . LEU A 1 100 ? 19.908 13.147 -2.973 1.00 96.81 100 LEU A N 1
ATOM 778 C CA . LEU A 1 100 ? 20.616 13.947 -3.974 1.00 96.81 100 LEU A CA 1
ATOM 779 C C . LEU A 1 100 ? 21.317 13.071 -5.015 1.00 96.81 100 LEU A C 1
ATOM 781 O O . LEU A 1 100 ? 21.178 13.332 -6.206 1.00 96.81 100 LEU A O 1
ATOM 785 N N . CYS A 1 101 ? 21.998 12.002 -4.598 1.00 96.62 101 CYS A N 1
ATOM 786 C CA . CYS A 1 101 ? 22.606 11.040 -5.514 1.00 96.62 101 CYS A CA 1
ATOM 787 C C . CYS A 1 101 ? 21.552 10.373 -6.407 1.00 96.62 101 CYS A C 1
ATOM 789 O O . CYS A 1 101 ? 21.746 10.295 -7.618 1.00 96.62 101 CYS A O 1
ATOM 791 N N . THR A 1 102 ? 20.415 9.947 -5.850 1.00 96.44 102 THR A N 1
ATOM 792 C CA . THR A 1 102 ? 19.349 9.281 -6.619 1.00 96.44 102 THR A CA 1
ATOM 793 C C . THR A 1 102 ? 18.790 10.183 -7.715 1.00 96.44 102 THR A C 1
ATOM 795 O O . THR A 1 102 ? 18.597 9.739 -8.851 1.00 96.44 102 THR A O 1
ATOM 798 N N . PHE A 1 103 ? 18.570 11.459 -7.399 1.00 95.88 103 PHE A N 1
ATOM 799 C CA . PHE A 1 103 ? 18.110 12.439 -8.377 1.00 95.88 103 PHE A CA 1
ATOM 800 C C . PHE A 1 103 ? 19.214 12.821 -9.370 1.00 95.88 103 PHE A C 1
ATOM 802 O O . PHE A 1 103 ? 18.938 12.902 -10.562 1.00 95.88 103 PHE A O 1
ATOM 809 N N . ALA A 1 104 ? 20.464 12.990 -8.931 1.00 95.88 104 ALA A N 1
ATOM 810 C CA . ALA A 1 104 ? 21.582 13.332 -9.810 1.00 95.88 104 ALA A CA 1
ATOM 811 C C . ALA A 1 104 ? 21.858 12.237 -10.854 1.00 95.88 104 ALA A C 1
ATOM 813 O O . ALA A 1 104 ? 21.892 12.527 -12.050 1.00 95.88 104 ALA A O 1
ATOM 814 N N . PHE A 1 105 ? 21.981 10.974 -10.429 1.00 94.56 105 PHE A N 1
ATOM 815 C CA . PHE A 1 105 ? 22.152 9.841 -11.347 1.00 94.56 105 PHE A CA 1
ATOM 816 C C . PHE A 1 105 ? 20.912 9.607 -12.215 1.00 94.56 105 PHE A C 1
ATOM 818 O O . PHE A 1 105 ? 21.036 9.242 -13.381 1.00 94.56 105 PHE A O 1
ATOM 825 N N . GLY A 1 106 ? 19.716 9.871 -11.685 1.00 93.75 106 GLY A N 1
ATOM 826 C CA . GLY A 1 106 ? 18.483 9.793 -12.461 1.00 93.75 106 GLY A CA 1
ATOM 827 C C . GLY A 1 106 ? 18.429 10.816 -13.591 1.00 93.75 106 GLY A C 1
ATOM 828 O O . GLY A 1 106 ? 18.159 10.461 -14.737 1.00 93.75 106 GLY A O 1
ATOM 829 N N . ILE A 1 107 ? 18.776 12.071 -13.305 1.00 94.19 107 ILE A N 1
ATOM 830 C CA . ILE A 1 107 ? 18.885 13.129 -14.315 1.00 94.19 107 ILE A CA 1
ATOM 831 C C . ILE A 1 107 ? 19.979 12.783 -15.334 1.00 94.19 107 ILE A C 1
ATOM 833 O O . ILE A 1 107 ? 19.740 12.875 -16.538 1.00 94.19 107 ILE A O 1
ATOM 837 N N . PHE A 1 108 ? 21.144 12.318 -14.873 1.00 93.62 108 PHE A N 1
ATOM 838 C CA . PHE A 1 108 ? 22.220 11.841 -15.745 1.00 93.62 108 PHE A CA 1
ATOM 839 C C . PHE A 1 108 ? 21.734 10.739 -16.702 1.00 93.62 108 PHE A C 1
ATOM 841 O O . PHE A 1 108 ? 21.977 10.826 -17.904 1.00 93.62 108 PHE A O 1
ATOM 848 N N . SER A 1 109 ? 20.956 9.772 -16.203 1.00 91.19 109 SER A N 1
ATOM 849 C CA . SER A 1 109 ? 20.414 8.667 -17.005 1.00 91.19 109 SER A CA 1
ATOM 850 C C . SER A 1 109 ? 19.479 9.115 -18.135 1.00 91.19 109 SER A C 1
ATOM 852 O O . SER A 1 109 ? 19.405 8.453 -19.169 1.00 91.19 109 SER A O 1
ATOM 854 N N . ILE A 1 110 ? 18.781 10.245 -17.967 1.00 91.00 110 ILE A N 1
ATOM 855 C CA . ILE A 1 110 ? 17.917 10.815 -19.009 1.00 91.00 110 ILE A CA 1
ATOM 856 C C . ILE A 1 110 ? 18.764 11.435 -20.121 1.00 91.00 110 ILE A C 1
ATOM 858 O O . ILE A 1 110 ? 18.477 11.225 -21.301 1.00 91.00 110 ILE A O 1
ATOM 862 N N . PHE A 1 111 ? 19.791 12.204 -19.755 1.00 89.81 111 PHE A N 1
ATOM 863 C CA . PHE A 1 111 ? 20.629 12.917 -20.721 1.00 89.81 111 PHE A CA 1
ATOM 864 C C . PHE A 1 111 ? 21.607 12.002 -21.462 1.00 89.81 111 PHE A C 1
ATOM 866 O O . PHE A 1 111 ? 21.935 12.289 -22.609 1.00 89.81 111 PHE A O 1
ATOM 873 N N . HIS A 1 112 ? 22.050 10.909 -20.837 1.00 86.75 112 HIS A N 1
ATOM 874 C CA . HIS A 1 112 ? 23.023 9.978 -21.413 1.00 86.75 112 HIS A CA 1
ATOM 875 C C . HIS A 1 112 ? 22.395 8.731 -22.062 1.00 86.75 112 HIS A C 1
ATOM 877 O O . HIS A 1 112 ? 23.101 7.792 -22.418 1.00 86.75 112 HIS A O 1
ATOM 883 N N . ARG A 1 113 ? 21.065 8.700 -22.243 1.00 84.06 113 ARG A N 1
ATOM 884 C CA . ARG A 1 113 ? 20.401 7.532 -22.837 1.00 84.06 113 ARG A CA 1
ATOM 885 C C . ARG A 1 113 ? 20.882 7.270 -24.264 1.00 84.06 113 ARG A C 1
ATOM 887 O O . ARG A 1 113 ? 21.020 8.190 -25.072 1.00 84.06 113 ARG A O 1
ATOM 894 N N . ASN A 1 114 ? 21.001 5.996 -24.605 1.00 84.56 114 ASN A N 1
A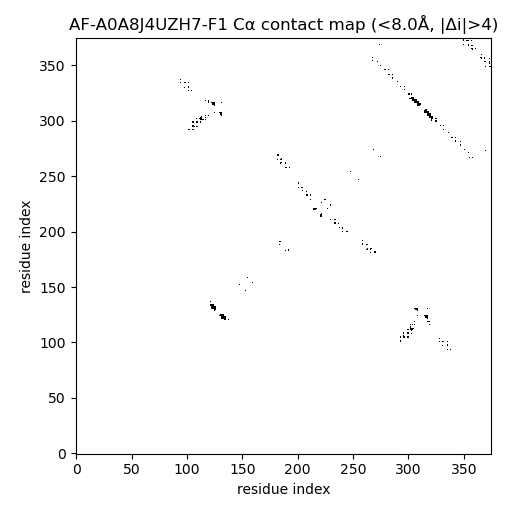TOM 895 C CA . ASN A 1 114 ? 21.286 5.565 -25.960 1.00 84.56 114 ASN A CA 1
ATOM 896 C C . ASN A 1 114 ? 19.965 5.295 -26.702 1.00 84.56 114 ASN A C 1
ATOM 898 O O . ASN A 1 114 ? 19.155 4.453 -26.308 1.00 84.56 114 ASN A O 1
ATOM 902 N N . THR A 1 115 ? 19.728 6.031 -27.790 1.00 83.25 115 THR A N 1
ATOM 903 C CA . THR A 1 115 ? 18.492 5.948 -28.591 1.00 83.25 115 THR A CA 1
ATOM 904 C C . THR A 1 115 ? 18.327 4.605 -29.303 1.00 83.25 115 THR A C 1
ATOM 906 O O . THR A 1 115 ? 17.203 4.206 -29.617 1.00 83.25 115 THR A O 1
ATOM 909 N N . SER A 1 116 ? 19.430 3.877 -29.495 1.00 81.88 116 SER A N 1
ATOM 910 C CA . SER A 1 116 ? 19.465 2.585 -30.190 1.00 81.88 116 SER A CA 1
ATOM 911 C C . SER A 1 116 ? 18.728 1.477 -29.433 1.00 81.88 116 SER A C 1
ATOM 913 O O . SER A 1 116 ? 18.351 0.485 -30.047 1.00 81.88 116 SER A O 1
ATOM 915 N N . TYR A 1 117 ? 18.446 1.656 -28.133 1.00 80.94 117 TYR A N 1
ATOM 916 C CA . TYR A 1 117 ? 17.677 0.695 -27.330 1.00 80.94 117 TYR A CA 1
ATOM 917 C C . TYR A 1 117 ? 16.321 0.350 -27.957 1.00 80.94 117 TYR A C 1
ATOM 919 O O . TYR A 1 117 ? 15.910 -0.807 -27.982 1.00 80.94 117 TYR A O 1
ATOM 927 N N . SER A 1 118 ? 15.627 1.362 -28.487 1.00 80.62 118 SER A N 1
ATOM 928 C CA . SER A 1 118 ? 14.304 1.188 -29.099 1.00 80.62 118 SER A CA 1
ATOM 929 C C . SER A 1 118 ? 14.338 0.408 -30.415 1.00 80.62 118 SER A C 1
ATOM 931 O O . SER A 1 118 ? 13.364 -0.260 -30.751 1.00 80.62 118 SER A O 1
ATOM 933 N N . ASN A 1 119 ? 15.478 0.432 -31.106 1.00 81.75 119 ASN A N 1
ATOM 934 C CA . ASN A 1 119 ? 15.684 -0.228 -32.388 1.00 81.75 119 ASN A CA 1
ATOM 935 C C . ASN A 1 119 ? 16.416 -1.569 -32.237 1.00 81.75 119 ASN A C 1
ATOM 937 O O . ASN A 1 119 ? 16.875 -2.111 -33.229 1.00 81.75 119 ASN A O 1
ATOM 941 N N . LEU A 1 120 ? 16.523 -2.142 -31.029 1.00 81.12 120 LEU A N 1
ATOM 942 C CA . LEU A 1 120 ? 17.278 -3.382 -30.788 1.00 81.12 120 LEU A CA 1
ATOM 943 C C . LEU A 1 120 ? 16.905 -4.518 -31.759 1.00 81.12 120 LEU A C 1
ATOM 945 O O . LEU A 1 120 ? 17.771 -5.275 -32.181 1.00 81.12 120 LEU A O 1
ATOM 949 N N . SER A 1 121 ? 15.632 -4.611 -32.153 1.00 79.38 121 SER A N 1
ATOM 950 C CA . SER A 1 121 ? 15.140 -5.639 -33.075 1.00 79.38 121 SER A CA 1
ATOM 951 C C . SER A 1 121 ? 15.578 -5.465 -34.534 1.00 79.38 121 SER A C 1
ATOM 953 O O . SER A 1 121 ? 15.422 -6.408 -35.302 1.00 79.38 121 SER A O 1
ATOM 955 N N . SER A 1 122 ? 16.072 -4.289 -34.947 1.00 81.25 122 SER A N 1
ATOM 956 C CA . SER A 1 122 ? 16.579 -4.067 -36.312 1.00 81.25 122 SER A CA 1
ATOM 957 C C . SER A 1 122 ? 18.058 -4.431 -36.468 1.00 81.25 122 SER A C 1
ATOM 959 O O . SER A 1 122 ? 18.551 -4.502 -37.598 1.00 81.25 122 SER A O 1
ATOM 961 N N . PHE A 1 123 ? 18.765 -4.693 -35.363 1.00 83.38 123 PHE A N 1
ATOM 962 C CA . PHE A 1 123 ? 20.167 -5.092 -35.382 1.00 83.38 123 PHE A CA 1
ATOM 963 C C . PHE A 1 123 ? 20.309 -6.593 -35.614 1.00 83.38 123 PHE A C 1
ATOM 965 O O . PHE A 1 123 ? 19.735 -7.416 -34.900 1.00 83.38 123 PHE A O 1
ATOM 972 N N . THR A 1 124 ? 21.131 -6.945 -36.595 1.00 84.38 124 THR A N 1
ATOM 973 C CA . THR A 1 124 ? 21.504 -8.326 -36.903 1.00 84.38 124 THR A CA 1
ATOM 974 C C . THR A 1 124 ? 23.009 -8.491 -36.774 1.00 84.38 124 THR A C 1
ATOM 976 O O . THR A 1 124 ? 23.771 -7.562 -37.045 1.00 84.38 124 THR A O 1
ATOM 979 N N . TYR A 1 125 ? 23.445 -9.673 -36.346 1.00 85.44 125 TYR A N 1
ATOM 980 C CA . TYR A 1 125 ? 24.866 -9.980 -36.245 1.00 85.44 125 TYR A CA 1
ATOM 981 C C . TYR A 1 125 ? 25.464 -10.157 -37.644 1.00 85.44 125 TYR A C 1
ATOM 983 O O . TYR A 1 125 ? 25.007 -11.014 -38.403 1.00 85.44 125 TYR A O 1
ATOM 991 N N . ASP A 1 126 ? 26.484 -9.365 -37.977 1.00 83.75 126 ASP A N 1
ATOM 992 C CA . ASP A 1 126 ? 27.266 -9.532 -39.199 1.00 83.75 126 ASP A CA 1
ATOM 993 C C . ASP A 1 126 ? 28.559 -10.297 -38.883 1.00 83.75 126 ASP A C 1
ATOM 995 O O . ASP A 1 126 ? 29.439 -9.825 -38.154 1.00 83.75 126 ASP A O 1
ATOM 999 N N . SER A 1 127 ? 28.685 -11.497 -39.453 1.00 81.06 127 SER A N 1
ATOM 1000 C CA . SER A 1 127 ? 29.857 -12.359 -39.280 1.00 81.06 127 SER A CA 1
ATOM 1001 C C . SER A 1 127 ? 31.133 -11.773 -39.888 1.00 81.06 127 SER A C 1
ATOM 1003 O O . SER A 1 127 ? 32.223 -12.164 -39.481 1.00 81.06 127 SER A O 1
ATOM 1005 N N . ASN A 1 128 ? 31.025 -10.846 -40.848 1.00 83.06 128 ASN A N 1
ATOM 1006 C CA . ASN A 1 128 ? 32.187 -10.246 -41.507 1.00 83.06 128 ASN A CA 1
ATOM 1007 C C . ASN A 1 128 ? 32.841 -9.149 -40.660 1.00 83.06 128 ASN A C 1
ATOM 1009 O O . ASN A 1 128 ? 34.065 -9.040 -40.638 1.00 83.06 128 ASN A O 1
ATOM 1013 N N . SER A 1 129 ? 32.041 -8.335 -39.966 1.00 79.81 129 SER A N 1
ATOM 1014 C CA . SER A 1 129 ? 32.530 -7.260 -39.092 1.00 79.81 129 SER A CA 1
ATOM 1015 C C . SER A 1 129 ? 32.624 -7.675 -37.624 1.00 79.81 129 SER A C 1
ATOM 1017 O O . SER A 1 129 ? 33.109 -6.896 -36.802 1.00 79.81 129 SER A O 1
ATOM 1019 N N . THR A 1 130 ? 32.167 -8.885 -37.274 1.00 82.44 130 THR A N 1
ATOM 1020 C CA . THR A 1 130 ? 32.028 -9.386 -35.893 1.00 82.44 130 THR A CA 1
ATOM 1021 C C . THR A 1 130 ? 31.196 -8.466 -34.991 1.00 82.44 130 THR A C 1
ATOM 1023 O O . THR A 1 130 ? 31.318 -8.498 -33.768 1.00 82.44 130 THR A O 1
ATOM 1026 N N . SER A 1 131 ? 30.345 -7.631 -35.590 1.00 84.38 131 SER A N 1
ATOM 1027 C CA . SER A 1 131 ? 29.583 -6.593 -34.902 1.00 84.38 131 SER A CA 1
ATOM 1028 C C . SER A 1 131 ? 28.105 -6.642 -35.275 1.00 84.38 131 SER A C 1
ATOM 1030 O O . SER A 1 131 ? 27.705 -7.198 -36.297 1.00 84.38 131 SER A O 1
ATOM 1032 N N . CYS A 1 132 ? 27.277 -6.060 -34.413 1.00 84.38 132 CYS A N 1
ATOM 1033 C CA . CYS A 1 132 ? 25.856 -5.888 -34.669 1.00 84.38 132 CYS A CA 1
ATOM 1034 C C . CYS A 1 132 ? 25.647 -4.664 -35.558 1.00 84.38 132 CYS A C 1
ATOM 1036 O O . CYS A 1 132 ? 25.952 -3.543 -35.147 1.00 84.38 132 CYS A O 1
ATOM 1038 N N . THR A 1 133 ? 25.129 -4.873 -36.764 1.00 84.62 133 THR A N 1
ATOM 1039 C CA . THR A 1 133 ? 24.835 -3.804 -37.721 1.00 84.62 133 THR A CA 1
ATOM 1040 C C . THR A 1 133 ? 23.331 -3.687 -37.932 1.00 84.62 133 THR A C 1
ATOM 1042 O O . THR A 1 133 ? 22.575 -4.647 -37.772 1.00 84.62 133 THR A O 1
ATOM 1045 N N . GLU A 1 134 ? 22.875 -2.475 -38.234 1.00 80.69 134 GLU A N 1
ATOM 1046 C CA . GLU A 1 134 ? 21.469 -2.224 -38.529 1.00 80.69 134 GLU A CA 1
ATOM 1047 C C . GLU A 1 134 ? 21.123 -2.831 -39.895 1.00 80.69 134 GLU A C 1
ATOM 1049 O O . GLU A 1 134 ? 21.718 -2.485 -40.920 1.00 80.69 134 GLU A O 1
ATOM 1054 N N . SER A 1 135 ? 20.166 -3.759 -39.916 1.00 67.12 135 SER A N 1
ATOM 1055 C CA . SER A 1 135 ? 19.688 -4.348 -41.163 1.00 67.12 135 SER A CA 1
ATOM 1056 C C . SER A 1 135 ? 18.910 -3.290 -41.955 1.00 67.12 135 SER A C 1
ATOM 1058 O O . SER A 1 135 ? 17.904 -2.748 -41.502 1.00 67.12 135 SER A O 1
ATOM 1060 N N . THR A 1 136 ? 19.373 -2.967 -43.164 1.00 56.12 136 THR A N 1
ATOM 1061 C CA . THR A 1 136 ? 18.865 -1.870 -44.018 1.00 56.12 136 THR A CA 1
ATOM 1062 C C . THR A 1 136 ? 17.470 -2.118 -44.616 1.00 56.12 136 THR A C 1
ATOM 1064 O O . THR A 1 136 ? 17.080 -1.475 -45.590 1.00 56.12 136 THR A O 1
ATOM 1067 N N . LEU A 1 137 ? 16.672 -3.016 -44.032 1.00 49.06 137 LEU A N 1
ATOM 1068 C CA . LEU A 1 137 ? 15.311 -3.320 -44.465 1.00 49.06 137 LEU A CA 1
ATOM 1069 C C . LEU A 1 137 ? 14.289 -2.884 -43.412 1.00 49.06 137 LEU A C 1
ATOM 1071 O O . LEU A 1 137 ? 13.568 -3.688 -42.830 1.00 49.06 137 LEU A O 1
ATOM 1075 N N . SER A 1 138 ? 14.214 -1.580 -43.173 1.00 39.38 138 SER A N 1
ATOM 1076 C CA . SER A 1 138 ? 13.063 -0.937 -42.540 1.00 39.38 138 SER A CA 1
ATOM 1077 C C . SER A 1 138 ? 13.005 0.505 -43.021 1.00 39.38 138 SER A C 1
ATOM 1079 O O . SER A 1 138 ? 13.858 1.319 -42.680 1.00 39.38 138 SER A O 1
ATOM 1081 N N . ASN A 1 139 ? 12.004 0.806 -43.853 1.00 36.19 139 ASN A N 1
ATOM 1082 C CA . ASN A 1 139 ? 11.610 2.172 -44.172 1.00 36.19 139 ASN A CA 1
ATOM 1083 C C . ASN A 1 139 ? 11.585 2.989 -42.880 1.00 36.19 139 ASN A C 1
ATOM 1085 O O . ASN A 1 139 ? 10.878 2.638 -41.934 1.00 36.19 139 ASN A O 1
ATOM 1089 N N . SER A 1 140 ? 12.331 4.087 -42.870 1.00 37.78 140 SER A N 1
ATOM 1090 C CA . SER A 1 140 ? 12.295 5.107 -41.838 1.00 37.78 140 SER A CA 1
ATOM 1091 C C . SER A 1 140 ? 10.935 5.805 -41.847 1.00 37.78 140 SER A C 1
ATOM 1093 O O . SER A 1 140 ? 10.778 6.958 -42.245 1.00 37.78 140 SER A O 1
ATOM 1095 N N . THR A 1 141 ? 9.910 5.137 -41.323 1.00 35.28 141 THR A N 1
ATOM 1096 C CA . THR A 1 141 ? 8.924 5.887 -40.562 1.00 35.28 141 THR A CA 1
ATOM 1097 C C . THR A 1 141 ? 9.692 6.448 -39.382 1.00 35.28 141 THR A C 1
ATOM 1099 O O . THR A 1 141 ? 10.037 5.713 -38.459 1.00 35.28 141 THR A O 1
ATOM 1102 N N . ASN A 1 142 ? 10.009 7.742 -39.457 1.00 34.16 142 ASN A N 1
ATOM 1103 C CA . ASN A 1 142 ? 10.319 8.581 -38.309 1.00 34.16 142 ASN A CA 1
ATOM 1104 C C . ASN A 1 142 ? 9.165 8.442 -37.309 1.00 34.16 142 ASN A C 1
ATOM 1106 O O . ASN A 1 142 ? 8.281 9.290 -37.222 1.00 34.16 142 ASN A O 1
ATOM 1110 N N . LEU A 1 143 ? 9.159 7.349 -36.552 1.00 36.19 143 LEU A N 1
ATOM 1111 C CA . LEU A 1 143 ? 8.440 7.258 -35.308 1.00 36.19 143 LEU A CA 1
ATOM 1112 C C . LEU A 1 143 ? 9.326 8.003 -34.321 1.00 36.19 143 LEU A C 1
ATOM 1114 O O . LEU A 1 143 ? 10.063 7.419 -33.533 1.00 36.19 143 LEU A O 1
ATOM 1118 N N . SER A 1 144 ? 9.309 9.331 -34.444 1.00 32.38 144 SER A N 1
ATOM 1119 C CA . SER A 1 144 ? 9.715 10.235 -33.386 1.00 32.38 144 SER A CA 1
ATOM 1120 C C . SER A 1 144 ? 9.026 9.731 -32.127 1.00 32.38 144 SER A C 1
ATOM 1122 O O . SER A 1 144 ? 7.818 9.921 -31.959 1.00 32.38 144 SER A O 1
ATOM 1124 N N . PHE A 1 145 ? 9.774 9.007 -31.293 1.00 38.59 145 PHE A N 1
ATOM 1125 C CA . PHE A 1 145 ? 9.304 8.516 -30.014 1.00 38.59 145 PHE A CA 1
ATOM 1126 C C . PHE A 1 145 ? 9.228 9.738 -29.110 1.00 38.59 145 PHE A C 1
ATOM 1128 O O . PHE A 1 145 ? 10.104 10.023 -28.292 1.00 38.59 145 PHE A O 1
ATOM 1135 N N . SER A 1 146 ? 8.163 10.507 -29.319 1.00 32.06 146 SER A N 1
ATOM 1136 C CA . SER A 1 146 ? 7.555 11.315 -28.294 1.00 32.06 146 SER A CA 1
ATOM 1137 C C . SER A 1 146 ? 7.339 10.374 -27.121 1.00 32.06 146 SER A C 1
ATOM 1139 O O . SER A 1 146 ? 6.311 9.712 -27.009 1.00 32.06 146 SER A O 1
ATOM 1141 N N . PHE A 1 147 ? 8.300 10.364 -26.199 1.00 36.16 147 PHE A N 1
ATOM 1142 C CA . PHE A 1 147 ? 8.083 10.029 -24.798 1.00 36.16 147 PHE A CA 1
ATOM 1143 C C . PHE A 1 147 ? 7.177 11.123 -24.185 1.00 36.16 147 PHE A C 1
ATOM 1145 O O . PHE A 1 147 ? 7.426 11.656 -23.111 1.00 36.16 147 PHE A O 1
ATOM 1152 N N . SER A 1 148 ? 6.079 11.475 -24.867 1.00 31.94 148 SER A N 1
ATOM 1153 C CA . SER A 1 148 ? 4.826 11.731 -24.188 1.00 31.94 148 SER A CA 1
ATOM 1154 C C . SER A 1 148 ? 4.666 10.537 -23.264 1.00 31.94 148 SER A C 1
ATOM 1156 O O . SER A 1 148 ? 4.768 9.409 -23.730 1.00 31.94 148 SER A O 1
ATOM 1158 N N . PHE A 1 149 ? 4.610 10.743 -21.956 1.00 38.56 149 PHE A N 1
ATOM 1159 C CA . PHE A 1 149 ? 3.421 10.485 -21.144 1.00 38.56 149 PHE A CA 1
ATOM 1160 C C . PHE A 1 149 ? 2.357 9.510 -21.717 1.00 38.56 149 PHE A C 1
ATOM 1162 O O . PHE A 1 149 ? 1.181 9.678 -21.459 1.00 38.56 149 PHE A O 1
ATOM 1169 N N . SER A 1 150 ? 2.724 8.484 -22.483 1.00 34.75 150 SER A N 1
ATOM 1170 C CA . SER A 1 150 ? 1.861 7.664 -23.351 1.00 34.75 150 SER A CA 1
ATOM 1171 C C . SER A 1 150 ? 1.427 6.363 -22.710 1.00 34.75 150 SER A C 1
ATOM 1173 O O . SER A 1 150 ? 0.458 5.760 -23.158 1.00 34.75 150 SER A O 1
ATOM 1175 N N . VAL A 1 151 ? 1.984 6.058 -21.539 1.00 36.44 151 VAL A N 1
ATOM 1176 C CA . VAL A 1 151 ? 1.278 5.260 -20.529 1.00 36.44 151 VAL A CA 1
ATOM 1177 C C . VAL A 1 151 ? 0.090 6.049 -19.932 1.00 36.44 151 VAL A C 1
ATOM 1179 O O . VAL A 1 151 ? -0.815 5.442 -19.372 1.00 36.44 151 VAL A O 1
ATOM 1182 N N . LEU A 1 152 ? 0.015 7.378 -20.127 1.00 38.94 152 LEU A N 1
ATOM 1183 C CA . LEU A 1 152 ? -1.160 8.203 -19.795 1.00 38.94 152 LEU A CA 1
ATOM 1184 C C . LEU A 1 152 ? -1.927 8.746 -21.027 1.00 38.94 152 LEU A C 1
ATOM 1186 O O . LEU A 1 152 ? -3.108 9.053 -20.911 1.00 38.94 152 LEU A O 1
ATOM 1190 N N . THR A 1 153 ? -1.311 8.848 -22.210 1.00 36.38 153 THR A N 1
ATOM 1191 C CA . THR A 1 153 ? -1.935 9.398 -23.435 1.00 36.38 153 THR A CA 1
ATOM 1192 C C . THR A 1 153 ? -2.381 8.349 -24.459 1.00 36.38 153 THR A C 1
ATOM 1194 O O . THR A 1 153 ? -2.986 8.715 -25.461 1.00 36.38 153 THR A O 1
ATOM 1197 N N . GLY A 1 154 ? -2.160 7.052 -24.208 1.00 36.53 154 GLY A N 1
ATOM 1198 C CA . GLY A 1 154 ? -2.770 5.947 -24.967 1.00 36.53 154 GLY A CA 1
ATOM 1199 C C . GLY A 1 154 ? -4.167 5.544 -24.477 1.00 36.53 154 GLY A C 1
ATOM 1200 O O . GLY A 1 154 ? -4.774 4.616 -25.008 1.00 36.53 154 GLY A O 1
ATOM 1201 N N . LEU A 1 155 ? -4.692 6.226 -23.458 1.00 37.25 155 LEU A N 1
ATOM 1202 C CA . LEU A 1 155 ? -6.086 6.098 -23.075 1.00 37.25 155 LEU A CA 1
ATOM 1203 C C . LEU A 1 155 ? -6.900 6.922 -24.069 1.00 37.25 155 LEU A C 1
ATOM 1205 O O . LEU A 1 155 ? -6.783 8.147 -24.098 1.00 37.25 155 LEU A O 1
ATOM 1209 N N . SER A 1 156 ? -7.726 6.258 -24.880 1.00 44.78 156 SER A N 1
ATOM 1210 C CA . SER A 1 156 ? -8.793 6.928 -25.629 1.00 44.78 156 SER A CA 1
ATOM 1211 C C . SER A 1 156 ? -9.464 7.979 -24.732 1.00 44.78 156 SER A C 1
ATOM 1213 O O . SER A 1 156 ? -9.611 7.764 -23.527 1.00 44.78 156 SER A O 1
ATOM 1215 N N . SER A 1 157 ? -9.884 9.116 -25.288 1.00 55.03 157 SER A N 1
ATOM 1216 C CA . SER A 1 157 ? -10.568 10.181 -24.528 1.00 55.03 157 SER A CA 1
ATOM 1217 C C . SER A 1 157 ? -11.745 9.663 -23.682 1.00 55.03 157 SER A C 1
ATOM 1219 O O . SER A 1 157 ? -12.109 10.273 -22.685 1.00 55.03 157 SER A O 1
ATOM 1221 N N . SER A 1 158 ? -12.310 8.507 -24.044 1.00 57.84 158 SER A N 1
ATOM 1222 C CA . SER A 1 158 ? -13.292 7.746 -23.270 1.00 57.84 158 SER A CA 1
ATOM 1223 C C . SER A 1 158 ? -12.713 7.066 -22.015 1.00 57.84 158 SER A C 1
ATOM 1225 O O . SER A 1 158 ? -13.311 7.160 -20.943 1.00 57.84 158 SER A O 1
ATOM 1227 N N . PHE A 1 159 ? -11.555 6.405 -22.103 1.00 54.31 159 PHE A N 1
ATOM 1228 C CA . PHE A 1 159 ? -10.978 5.620 -21.006 1.00 54.31 159 PHE A CA 1
ATOM 1229 C C . PHE A 1 159 ? -10.311 6.499 -19.934 1.00 54.31 159 PHE A C 1
ATOM 1231 O O . PHE A 1 159 ? -10.459 6.218 -18.746 1.00 54.31 159 PHE A O 1
ATOM 1238 N N . SER A 1 160 ? -9.670 7.611 -20.315 1.00 63.00 160 SER A N 1
ATOM 1239 C CA . SER A 1 160 ? -9.153 8.592 -19.346 1.00 63.00 160 SER A CA 1
ATOM 1240 C C . SER A 1 160 ? -10.289 9.315 -18.623 1.00 63.00 160 SER A C 1
ATOM 1242 O O . SER A 1 160 ? -10.263 9.403 -17.399 1.00 63.00 160 SER A O 1
ATOM 1244 N N . ASN A 1 161 ? -11.336 9.730 -19.346 1.00 73.62 161 ASN A N 1
ATOM 1245 C CA . ASN A 1 161 ? -12.542 10.284 -18.732 1.00 73.62 161 ASN A CA 1
ATOM 1246 C C . ASN A 1 161 ? -13.203 9.269 -17.794 1.00 73.62 161 ASN A C 1
ATOM 1248 O O . ASN A 1 161 ? -13.549 9.624 -16.673 1.00 73.62 161 ASN A O 1
ATOM 1252 N N . SER A 1 162 ? -13.329 8.005 -18.206 1.00 76.31 162 SER A N 1
ATOM 1253 C CA . SER A 1 162 ? -13.925 6.955 -17.370 1.00 76.31 162 SER A CA 1
ATOM 1254 C C . SER A 1 162 ? -13.111 6.701 -16.101 1.00 76.31 162 SER A C 1
ATOM 1256 O O . SER A 1 162 ? -13.693 6.614 -15.026 1.00 76.31 162 SER A O 1
ATOM 1258 N N . LEU A 1 163 ? -11.778 6.649 -16.181 1.00 78.94 163 LEU A N 1
ATOM 1259 C CA . LEU A 1 163 ? -10.926 6.513 -14.996 1.00 78.94 163 LEU A CA 1
ATOM 1260 C C . LEU A 1 163 ? -11.011 7.732 -14.081 1.00 78.94 163 LEU A C 1
ATOM 1262 O O . LEU A 1 163 ? -11.154 7.560 -12.875 1.00 78.94 163 LEU A O 1
ATOM 1266 N N . ILE A 1 164 ? -10.970 8.949 -14.629 1.00 82.62 164 ILE A N 1
ATOM 1267 C CA . ILE A 1 164 ? -11.123 10.181 -13.844 1.00 82.62 164 ILE A CA 1
ATOM 1268 C C . ILE A 1 164 ? -12.471 10.165 -13.123 1.00 82.62 164 ILE A C 1
ATOM 1270 O O . ILE A 1 164 ? -12.515 10.390 -11.917 1.00 82.62 164 ILE A O 1
ATOM 1274 N N . TRP A 1 165 ? -13.559 9.824 -13.817 1.00 81.94 165 TRP A N 1
ATOM 1275 C CA . TRP A 1 165 ? -14.881 9.707 -13.207 1.00 81.94 165 TRP A CA 1
ATOM 1276 C C . TRP A 1 165 ? -14.945 8.600 -12.158 1.00 81.94 165 TRP A C 1
ATOM 1278 O O . TRP A 1 165 ? -15.517 8.832 -11.102 1.00 81.94 165 TRP A O 1
ATOM 1288 N N . VAL A 1 166 ? -14.317 7.441 -12.371 1.00 87.69 166 VAL A N 1
ATOM 1289 C CA . VAL A 1 166 ? -14.230 6.385 -11.350 1.00 87.69 166 VAL A CA 1
ATOM 1290 C C . VAL A 1 166 ? -13.464 6.876 -10.122 1.00 87.69 166 VAL A C 1
ATOM 1292 O O . VAL A 1 166 ? -13.942 6.674 -9.009 1.00 87.69 166 VAL A O 1
ATOM 1295 N N . PHE A 1 167 ? -12.334 7.569 -10.283 1.00 82.69 167 PHE A N 1
ATOM 1296 C CA . PHE A 1 167 ? -11.586 8.152 -9.164 1.00 82.69 167 PHE A CA 1
ATOM 1297 C C . PHE A 1 167 ? -12.398 9.214 -8.423 1.00 82.69 167 PHE A C 1
ATOM 1299 O O . PHE A 1 167 ? -12.443 9.200 -7.195 1.00 82.69 167 PHE A O 1
ATOM 1306 N N . VAL A 1 168 ? -13.075 10.100 -9.153 1.00 85.94 168 VAL A N 1
ATOM 1307 C CA . VAL A 1 168 ? -13.921 11.156 -8.586 1.00 85.94 168 VAL A CA 1
ATOM 1308 C C . VAL A 1 168 ? -15.110 10.550 -7.842 1.00 85.94 168 VAL A C 1
ATOM 1310 O O . VAL A 1 168 ? -15.327 10.884 -6.681 1.00 85.94 168 VAL A O 1
ATOM 1313 N N . ILE A 1 169 ? -15.838 9.614 -8.455 1.00 87.06 169 ILE A N 1
ATOM 1314 C CA . ILE A 1 169 ? -16.961 8.902 -7.829 1.00 87.06 169 ILE A CA 1
ATOM 1315 C C . ILE A 1 169 ? -16.476 8.143 -6.591 1.00 87.06 169 ILE A C 1
ATOM 1317 O O . ILE A 1 169 ? -17.088 8.252 -5.532 1.00 87.06 169 ILE A O 1
ATOM 1321 N N . THR A 1 170 ? -15.351 7.431 -6.684 1.00 88.50 170 THR A N 1
ATOM 1322 C CA . THR A 1 170 ? -14.768 6.699 -5.550 1.00 88.50 170 THR A CA 1
ATOM 1323 C C . THR A 1 170 ? -14.382 7.650 -4.425 1.00 88.50 170 THR A C 1
ATOM 1325 O O . THR A 1 170 ? -14.690 7.368 -3.276 1.00 88.50 170 THR A O 1
ATOM 1328 N N . PHE A 1 171 ? -13.770 8.797 -4.722 1.00 82.00 171 PHE A N 1
ATOM 1329 C CA . PHE A 1 171 ? -13.398 9.786 -3.711 1.00 82.00 171 PHE A CA 1
ATOM 1330 C C . PHE A 1 171 ? -14.630 10.408 -3.036 1.00 82.00 171 PHE A C 1
ATOM 1332 O O . PHE A 1 171 ? -14.692 10.497 -1.808 1.00 82.00 171 PHE A O 1
ATOM 1339 N N . ILE A 1 172 ? -15.639 10.775 -3.834 1.00 88.19 172 ILE A N 1
ATOM 1340 C CA . ILE A 1 172 ? -16.902 11.344 -3.352 1.00 88.19 172 ILE A CA 1
ATOM 1341 C C . ILE A 1 172 ? -17.670 10.338 -2.493 1.00 88.19 172 ILE A C 1
ATOM 1343 O O . ILE A 1 172 ? -18.253 10.744 -1.496 1.00 88.19 172 ILE A O 1
ATOM 1347 N N . LEU A 1 173 ? -17.671 9.047 -2.844 1.00 89.88 173 LEU A N 1
ATOM 1348 C CA . LEU A 1 173 ? -18.324 7.994 -2.061 1.00 89.88 173 LEU A CA 1
ATOM 1349 C C . LEU A 1 173 ? -17.489 7.559 -0.850 1.00 89.88 173 LEU A C 1
ATOM 1351 O O . LEU A 1 173 ? -18.051 7.225 0.191 1.00 89.88 173 LEU A O 1
ATOM 1355 N N . ALA A 1 174 ? -16.160 7.598 -0.935 1.00 88.94 174 ALA A N 1
ATOM 1356 C CA . ALA A 1 174 ? -15.279 7.199 0.157 1.00 88.94 174 ALA A CA 1
ATOM 1357 C C . ALA A 1 174 ? -15.438 8.111 1.376 1.00 88.94 174 ALA A C 1
ATOM 1359 O O . ALA A 1 174 ? -15.513 7.611 2.492 1.00 88.94 174 ALA A O 1
ATOM 1360 N N . ALA A 1 175 ? -15.546 9.430 1.190 1.00 85.31 175 ALA A N 1
ATOM 1361 C CA . ALA A 1 175 ? -15.724 10.367 2.301 1.00 85.31 175 ALA A CA 1
ATOM 1362 C C . ALA A 1 175 ? -16.955 10.055 3.192 1.00 85.31 175 ALA A C 1
ATOM 1364 O O . ALA A 1 175 ? -16.774 9.864 4.399 1.00 85.31 175 ALA A O 1
ATOM 1365 N N . PRO A 1 176 ? -18.192 9.939 2.662 1.00 90.19 176 PRO A N 1
ATOM 1366 C CA . PRO A 1 176 ? -19.358 9.582 3.460 1.00 90.19 176 PRO A CA 1
ATOM 1367 C C . PRO A 1 176 ? -19.287 8.148 3.990 1.00 90.19 176 PRO A C 1
ATOM 1369 O O . PRO A 1 176 ? -19.718 7.924 5.117 1.00 90.19 176 PRO A O 1
ATOM 1372 N N . ILE A 1 177 ? -18.706 7.193 3.249 1.00 91.56 177 ILE A N 1
ATOM 1373 C CA . ILE A 1 177 ? -18.502 5.820 3.742 1.00 91.56 177 ILE A CA 1
ATOM 1374 C C . ILE A 1 177 ? -17.569 5.817 4.958 1.00 91.56 177 ILE A C 1
ATOM 1376 O O . ILE A 1 177 ? -17.894 5.201 5.970 1.00 91.56 177 ILE A O 1
ATOM 1380 N N . CYS A 1 178 ? -16.448 6.537 4.905 1.00 89.69 178 CYS A N 1
ATOM 1381 C CA . CYS A 1 178 ? -15.501 6.657 6.013 1.00 89.69 178 CYS A CA 1
ATOM 1382 C C . CYS A 1 178 ? -16.140 7.319 7.238 1.00 89.69 178 CYS A C 1
ATOM 1384 O O . CYS A 1 178 ? -15.965 6.836 8.355 1.00 89.69 178 CYS A O 1
ATOM 1386 N N . ILE A 1 179 ? -16.916 8.390 7.043 1.00 89.69 179 ILE A N 1
ATOM 1387 C CA . ILE A 1 179 ? -17.637 9.057 8.136 1.00 89.69 179 ILE A CA 1
ATOM 1388 C C . ILE A 1 179 ? -18.692 8.121 8.734 1.00 89.69 179 ILE A C 1
ATOM 1390 O O . ILE A 1 179 ? -18.772 7.993 9.954 1.00 89.69 179 ILE A O 1
ATOM 1394 N N . LEU A 1 180 ? -19.480 7.434 7.902 1.00 91.56 180 LEU A N 1
ATOM 1395 C CA . LEU A 1 180 ? -20.495 6.481 8.353 1.00 91.56 180 LEU A CA 1
ATOM 1396 C C . LEU A 1 180 ? -19.862 5.322 9.120 1.00 91.56 180 LEU A C 1
ATOM 1398 O O . LEU A 1 180 ? -20.355 4.951 10.186 1.00 91.56 180 LEU A O 1
ATOM 1402 N N . LEU A 1 181 ? -18.760 4.774 8.612 1.00 91.88 181 LEU A N 1
ATOM 1403 C CA . LEU A 1 181 ? -18.012 3.707 9.264 1.00 91.88 181 LEU A CA 1
ATOM 1404 C C . LEU A 1 181 ? -17.452 4.178 10.604 1.00 91.88 181 LEU A C 1
ATOM 1406 O O . LEU A 1 181 ? -17.591 3.473 11.597 1.00 91.88 181 LEU A O 1
ATOM 1410 N N . LEU A 1 182 ? -16.905 5.389 10.672 1.00 92.06 182 LEU A N 1
ATOM 1411 C CA . LEU A 1 182 ? -16.417 5.961 11.919 1.00 92.06 182 LEU A CA 1
ATOM 1412 C C . LEU A 1 182 ? -17.544 6.204 12.934 1.00 92.06 182 LEU A C 1
ATOM 1414 O O . LEU A 1 182 ? -17.391 5.884 14.111 1.00 92.06 182 LEU A O 1
ATOM 1418 N N . LEU A 1 183 ? -18.701 6.708 12.500 1.00 91.69 183 LEU A N 1
ATOM 1419 C CA . LEU A 1 183 ? -19.879 6.849 13.361 1.00 91.69 183 LEU A CA 1
ATOM 1420 C C . LEU A 1 183 ? -20.384 5.486 13.854 1.00 91.69 183 LEU A C 1
ATOM 1422 O O . LEU A 1 183 ? -20.761 5.348 15.021 1.00 91.69 183 LEU A O 1
ATOM 1426 N N . SER A 1 184 ? -20.355 4.477 12.983 1.00 92.12 184 SER A N 1
ATOM 1427 C CA . SER A 1 184 ? -20.750 3.105 13.307 1.00 92.12 184 SER A CA 1
ATOM 1428 C C . SER A 1 184 ? -19.780 2.472 14.297 1.00 92.12 184 SER A C 1
ATOM 1430 O O . SER A 1 184 ? -20.221 1.905 15.293 1.00 92.12 184 SER A O 1
ATOM 1432 N N . LEU A 1 185 ? -18.470 2.637 14.093 1.00 91.88 185 LEU A N 1
ATOM 1433 C CA . LEU A 1 185 ? -17.444 2.204 15.034 1.00 91.88 185 LEU A CA 1
ATOM 1434 C C . LEU A 1 185 ? -17.595 2.925 16.365 1.00 91.88 185 LEU A C 1
ATOM 1436 O O . LEU A 1 185 ? -17.563 2.266 17.389 1.00 91.88 185 LEU A O 1
ATOM 1440 N N . LYS A 1 186 ? -17.853 4.232 16.389 1.00 91.69 186 LYS A N 1
ATOM 1441 C CA . LYS A 1 186 ? -18.063 4.981 17.635 1.00 91.69 186 LYS A CA 1
ATOM 1442 C C . LYS A 1 186 ? -19.270 4.482 18.440 1.00 91.69 186 LYS A C 1
ATOM 1444 O O . LYS A 1 186 ? -19.189 4.369 19.661 1.00 91.69 186 LYS A O 1
ATOM 1449 N N . ARG A 1 187 ? -20.406 4.230 17.779 1.00 92.56 187 ARG A N 1
ATOM 1450 C CA . ARG A 1 187 ? -21.675 3.894 18.451 1.00 92.56 187 ARG A CA 1
ATOM 1451 C C . ARG A 1 187 ? -21.857 2.397 18.707 1.00 92.56 187 ARG A C 1
ATOM 1453 O O . ARG A 1 187 ? -22.421 2.028 19.733 1.00 92.56 187 ARG A O 1
ATOM 1460 N N . TYR A 1 188 ? -21.387 1.554 17.794 1.00 93.81 188 TYR A N 1
ATOM 1461 C CA . TYR A 1 188 ? -21.667 0.118 17.752 1.00 93.81 188 TYR A CA 1
ATOM 1462 C C . TYR A 1 188 ? -20.393 -0.732 17.622 1.00 93.81 188 TYR A C 1
ATOM 1464 O O . TYR A 1 188 ? -20.429 -1.797 17.007 1.00 93.81 188 TYR A O 1
ATOM 1472 N N . THR A 1 189 ? -19.257 -0.295 18.194 1.00 93.38 189 THR A N 1
ATOM 1473 C CA . THR A 1 189 ? -17.972 -1.028 18.109 1.00 93.38 189 THR A CA 1
ATOM 1474 C C . THR A 1 189 ? -18.129 -2.493 18.485 1.00 93.38 189 THR A C 1
ATOM 1476 O O . THR A 1 189 ? -17.670 -3.380 17.771 1.00 93.38 189 THR A O 1
ATOM 1479 N N . LYS A 1 190 ? -18.812 -2.733 19.612 1.00 93.19 190 LYS A N 1
ATOM 1480 C CA . LYS A 1 190 ? -19.014 -4.064 20.172 1.00 93.19 190 LYS A CA 1
ATOM 1481 C C . LYS A 1 190 ? -19.731 -4.946 19.155 1.00 93.19 190 LYS A C 1
ATOM 1483 O O . LYS A 1 190 ? -19.211 -5.984 18.769 1.00 93.19 190 LYS A O 1
ATOM 1488 N N . GLN A 1 191 ? -20.888 -4.498 18.673 1.00 93.75 191 GLN A N 1
ATOM 1489 C CA . GLN A 1 191 ? -21.680 -5.240 17.699 1.00 93.75 191 GLN A CA 1
ATOM 1490 C C . GLN A 1 191 ? -20.898 -5.473 16.403 1.00 93.75 191 GLN A C 1
ATOM 1492 O O . GLN A 1 191 ? -20.902 -6.590 15.904 1.00 93.75 191 GLN A O 1
ATOM 1497 N N . LEU A 1 192 ? -20.182 -4.468 15.891 1.00 92.69 192 LEU A N 1
ATOM 1498 C CA . LEU A 1 192 ? -19.406 -4.599 14.655 1.00 92.69 192 LEU A CA 1
ATOM 1499 C C . LEU A 1 192 ? -18.288 -5.638 14.757 1.00 92.69 192 LEU A C 1
ATOM 1501 O O . LEU A 1 192 ? -18.141 -6.444 13.843 1.00 92.69 192 LEU A O 1
ATOM 1505 N N . VAL A 1 193 ? -17.524 -5.648 15.851 1.00 92.69 193 VAL A N 1
ATOM 1506 C CA . VAL A 1 193 ? -16.451 -6.634 16.048 1.00 92.69 193 VAL A CA 1
ATOM 1507 C C . VAL A 1 193 ? -17.033 -8.036 16.236 1.00 92.69 193 VAL A C 1
ATOM 1509 O O . VAL A 1 193 ? -16.590 -8.977 15.587 1.00 92.69 193 VAL A O 1
ATOM 1512 N N . TYR A 1 194 ? -18.075 -8.193 17.056 1.00 92.44 194 TYR A N 1
ATOM 1513 C CA . TYR A 1 194 ? -18.693 -9.509 17.256 1.00 92.44 194 TYR A CA 1
ATOM 1514 C C . TYR A 1 194 ? -19.377 -10.051 15.998 1.00 92.44 194 TYR A C 1
ATOM 1516 O O . TYR A 1 194 ? -19.373 -11.259 15.784 1.00 92.44 194 TYR A O 1
ATOM 1524 N N . VAL A 1 195 ? -19.927 -9.178 15.152 1.00 92.69 195 VAL A N 1
ATOM 1525 C CA . VAL A 1 195 ? -20.493 -9.565 13.855 1.00 92.69 195 VAL A CA 1
ATOM 1526 C C . VAL A 1 195 ? -19.393 -9.885 12.844 1.00 92.69 195 VAL A C 1
ATOM 1528 O O . VAL A 1 195 ? -19.587 -10.792 12.044 1.00 92.69 195 VAL A O 1
ATOM 1531 N N . SER A 1 196 ? -18.237 -9.211 12.870 1.00 92.19 196 SER A N 1
ATOM 1532 C CA . SER A 1 196 ? -17.150 -9.454 11.908 1.00 92.19 196 SER A CA 1
ATOM 1533 C C . SER A 1 196 ? -16.358 -10.738 12.177 1.00 92.19 196 SER A C 1
ATOM 1535 O O . SER A 1 196 ? -15.949 -11.402 11.226 1.00 92.19 196 SER A O 1
ATOM 1537 N N . LEU A 1 197 ? -16.191 -11.145 13.439 1.00 92.69 197 LEU A N 1
ATOM 1538 C CA . LEU A 1 197 ? -15.496 -12.385 13.818 1.00 92.69 197 LEU A CA 1
ATOM 1539 C C . LEU A 1 197 ? -16.000 -13.653 13.099 1.00 92.69 197 LEU A C 1
ATOM 1541 O O . LEU A 1 197 ? -15.172 -14.366 12.530 1.00 92.69 197 LEU A O 1
ATOM 1545 N N . PRO A 1 198 ? -17.312 -13.959 13.046 1.00 93.62 198 PRO A N 1
ATOM 1546 C CA . PRO A 1 198 ? -17.792 -15.129 12.319 1.00 93.62 198 PRO A CA 1
ATOM 1547 C C . PRO A 1 198 ? -17.572 -15.017 10.806 1.00 93.62 198 PRO A C 1
ATOM 1549 O O . PRO A 1 198 ? -17.376 -16.045 10.164 1.00 93.62 198 PRO A O 1
ATOM 1552 N N . PHE A 1 199 ? -17.527 -13.816 10.213 1.00 94.31 199 PHE A N 1
ATOM 1553 C CA . PHE A 1 199 ? -17.225 -13.677 8.782 1.00 94.31 199 PHE A CA 1
ATOM 1554 C C . PHE A 1 199 ? -15.813 -14.163 8.431 1.00 94.31 199 PHE A C 1
ATOM 1556 O O . PHE A 1 199 ? -15.642 -14.761 7.369 1.00 94.31 199 PHE A O 1
ATOM 1563 N N . PHE A 1 200 ? -14.831 -14.010 9.329 1.00 92.25 200 PHE A N 1
ATOM 1564 C CA . PHE A 1 200 ? -13.486 -14.580 9.144 1.00 92.25 200 PHE A CA 1
ATOM 1565 C C . PHE A 1 200 ? -13.478 -16.112 9.075 1.00 92.25 200 PHE A C 1
ATOM 1567 O O . PHE A 1 200 ? -12.523 -16.691 8.569 1.00 92.25 200 PHE A O 1
ATOM 1574 N N . VAL A 1 201 ? -14.536 -16.770 9.552 1.00 95.50 201 VAL A N 1
ATOM 1575 C CA . VAL A 1 201 ? -14.716 -18.223 9.468 1.00 95.50 201 VAL A CA 1
ATOM 1576 C C . VAL A 1 201 ? -15.597 -18.578 8.271 1.00 95.50 201 VAL A C 1
ATOM 1578 O O . VAL A 1 201 ? -15.217 -19.395 7.437 1.00 95.50 201 VAL A O 1
ATOM 1581 N N . VAL A 1 202 ? -16.758 -17.933 8.143 1.00 95.81 202 VAL A N 1
ATOM 1582 C CA . VAL A 1 202 ? -17.767 -18.249 7.122 1.00 95.81 202 VAL A CA 1
ATOM 1583 C C . VAL A 1 202 ? -17.242 -18.012 5.707 1.00 95.81 202 VAL A C 1
ATOM 1585 O O . VAL A 1 202 ? -17.485 -18.839 4.832 1.00 95.81 202 VAL A O 1
ATOM 1588 N N . ILE A 1 203 ? -16.505 -16.923 5.470 1.00 95.88 203 ILE A N 1
ATOM 1589 C CA . ILE A 1 203 ? -16.017 -16.577 4.129 1.00 95.88 203 ILE A CA 1
ATOM 1590 C C . ILE A 1 203 ? -15.007 -17.624 3.616 1.00 95.88 203 ILE A C 1
ATOM 1592 O O . ILE A 1 203 ? -15.236 -18.171 2.534 1.00 95.88 203 ILE A O 1
ATOM 1596 N N . PRO A 1 204 ? -13.938 -17.982 4.359 1.00 95.56 204 PRO A N 1
ATOM 1597 C CA . PRO A 1 204 ? -13.043 -19.059 3.941 1.00 95.56 204 PRO A CA 1
ATOM 1598 C C . PRO A 1 204 ? -13.738 -20.412 3.795 1.00 95.56 204 PRO A C 1
ATOM 1600 O O . PRO A 1 204 ? -13.444 -21.123 2.839 1.00 95.56 204 PRO A O 1
ATOM 1603 N N . VAL A 1 205 ? -14.681 -20.765 4.683 1.00 96.62 205 VAL A N 1
ATOM 1604 C CA . VAL A 1 205 ? -15.471 -22.004 4.545 1.00 96.62 205 VAL A CA 1
ATOM 1605 C C . VAL A 1 205 ? -16.232 -22.007 3.221 1.00 96.62 205 VAL A C 1
ATOM 1607 O O . VAL A 1 205 ? -16.149 -22.977 2.470 1.00 96.62 205 VAL A O 1
ATOM 1610 N N . PHE A 1 206 ? -16.941 -20.918 2.917 1.00 97.19 206 PHE A N 1
ATOM 1611 C CA . PHE A 1 206 ? -17.707 -20.784 1.683 1.00 97.19 206 PHE A CA 1
ATOM 1612 C C . PHE A 1 206 ? -16.811 -20.930 0.452 1.00 97.19 206 PHE A C 1
ATOM 1614 O O . PHE A 1 206 ? -17.114 -21.738 -0.421 1.00 97.19 206 PHE A O 1
ATOM 1621 N N . PHE A 1 207 ? -15.684 -20.214 0.400 1.00 96.44 207 PHE A N 1
ATOM 1622 C CA . PHE A 1 207 ? -14.757 -20.308 -0.729 1.00 96.44 207 PHE A CA 1
ATOM 1623 C C . PHE A 1 207 ? -14.096 -21.683 -0.848 1.00 96.44 207 PHE A C 1
ATOM 1625 O O . PHE A 1 207 ? -13.928 -22.164 -1.965 1.00 96.44 207 PHE A O 1
ATOM 1632 N N . ASN A 1 208 ? -13.769 -22.338 0.268 1.00 96.25 208 ASN A N 1
ATOM 1633 C CA . ASN A 1 208 ? -13.189 -23.681 0.273 1.00 96.25 208 ASN A CA 1
ATOM 1634 C C . ASN A 1 208 ? -14.168 -24.717 -0.305 1.00 96.25 208 ASN A C 1
ATOM 1636 O O . ASN A 1 208 ? -13.824 -25.478 -1.208 1.00 96.25 208 ASN A O 1
ATOM 1640 N N . VAL A 1 209 ? -15.423 -24.695 0.161 1.00 96.31 209 VAL A N 1
ATOM 1641 C CA . VAL A 1 209 ? -16.484 -25.582 -0.341 1.00 96.31 209 VAL A CA 1
ATOM 1642 C C . VAL A 1 209 ? -16.817 -25.261 -1.796 1.00 96.31 209 VAL A C 1
ATOM 1644 O O . VAL A 1 209 ? -16.907 -26.171 -2.618 1.00 96.31 209 VAL A O 1
ATOM 1647 N N . TYR A 1 210 ? -16.955 -23.978 -2.138 1.00 96.38 210 TYR A N 1
ATOM 1648 C CA . TYR A 1 210 ? -17.209 -23.540 -3.507 1.00 96.38 210 TYR A CA 1
ATOM 1649 C C . TYR A 1 210 ? -16.109 -24.013 -4.457 1.00 96.38 210 TYR A C 1
ATOM 1651 O O . TYR A 1 210 ? -16.416 -24.600 -5.491 1.00 96.38 210 TYR A O 1
ATOM 1659 N N . TRP A 1 211 ? -14.838 -23.817 -4.098 1.00 95.50 211 TRP A N 1
ATOM 1660 C CA . TRP A 1 211 ? -13.705 -24.264 -4.904 1.00 95.50 211 TRP A CA 1
ATOM 1661 C C . TRP A 1 211 ? -13.713 -25.783 -5.092 1.00 95.50 211 TRP A C 1
ATOM 1663 O O . TRP A 1 211 ? -13.569 -26.259 -6.218 1.00 95.50 211 TRP A O 1
ATOM 1673 N N . PHE A 1 212 ? -13.959 -26.547 -4.025 1.00 95.12 212 PHE A N 1
ATOM 1674 C CA . PHE A 1 212 ? -14.035 -28.006 -4.094 1.00 95.12 212 PHE A CA 1
ATOM 1675 C C . PHE A 1 212 ? -15.159 -28.487 -5.025 1.00 95.12 212 PHE A C 1
ATOM 1677 O O . PHE A 1 212 ? -14.931 -29.349 -5.877 1.00 95.12 212 PHE A O 1
ATOM 1684 N N . VAL A 1 213 ? -16.360 -27.908 -4.910 1.00 95.00 213 VAL A N 1
ATOM 1685 C CA . VAL A 1 213 ? -17.514 -28.258 -5.753 1.00 95.00 213 VAL A CA 1
ATOM 1686 C C . VAL A 1 213 ? -17.276 -27.835 -7.201 1.00 95.00 213 VAL A C 1
ATOM 1688 O O . VAL A 1 213 ? -17.405 -28.658 -8.105 1.00 95.00 213 VAL A O 1
ATOM 1691 N N . ALA A 1 214 ? -16.864 -26.589 -7.436 1.00 94.19 214 ALA A N 1
ATOM 1692 C CA . ALA A 1 214 ? -16.602 -26.068 -8.775 1.00 94.19 214 ALA A CA 1
ATOM 1693 C C . ALA A 1 214 ? -15.501 -26.864 -9.492 1.00 94.19 214 ALA A C 1
ATOM 1695 O O . ALA A 1 214 ? -15.644 -27.190 -10.670 1.00 94.19 214 ALA A O 1
ATOM 1696 N N . CYS A 1 215 ? -14.436 -27.243 -8.780 1.00 92.94 215 CYS A N 1
ATOM 1697 C CA . CYS A 1 215 ? -13.361 -28.054 -9.348 1.00 92.94 215 CYS A CA 1
ATOM 1698 C C . CYS A 1 215 ? -13.774 -29.517 -9.580 1.00 92.94 215 CYS A C 1
ATOM 1700 O O . CYS A 1 215 ? -13.223 -30.183 -10.451 1.00 92.94 215 CYS A O 1
ATOM 1702 N N . THR A 1 216 ? -14.754 -30.025 -8.829 1.00 91.62 216 THR A N 1
ATOM 1703 C CA . THR A 1 216 ? -15.304 -31.375 -9.032 1.00 91.62 216 THR A CA 1
ATOM 1704 C C . THR A 1 216 ? -16.274 -31.450 -10.204 1.00 91.62 216 THR A C 1
ATOM 1706 O O . THR A 1 216 ? -16.296 -32.460 -10.899 1.00 91.62 216 THR A O 1
ATOM 1709 N N . LEU A 1 217 ? -17.031 -30.383 -10.460 1.00 93.25 217 LEU A N 1
ATOM 1710 C CA . LEU A 1 217 ? -17.973 -30.313 -11.580 1.00 93.25 217 LEU A CA 1
ATOM 1711 C C . LEU A 1 217 ? -17.305 -29.923 -12.907 1.00 93.25 217 LEU A C 1
ATOM 1713 O O . LEU A 1 217 ? -17.779 -30.313 -13.971 1.00 93.25 217 LEU A O 1
ATOM 1717 N N . SER A 1 218 ? -16.223 -29.146 -12.860 1.00 92.12 218 SER A N 1
ATOM 1718 C CA . SER A 1 218 ? -15.480 -28.730 -14.051 1.00 92.12 218 SER A CA 1
ATOM 1719 C C . SER A 1 218 ? -14.532 -29.834 -14.519 1.00 92.12 218 SER A C 1
ATOM 1721 O O . SER A 1 218 ? -13.610 -30.203 -13.792 1.00 92.12 218 SER A O 1
ATOM 1723 N N . SER A 1 219 ? -14.704 -30.316 -15.753 1.00 86.94 219 SER A N 1
ATOM 1724 C CA . SER A 1 219 ? -13.810 -31.312 -16.365 1.00 86.94 219 SER A CA 1
ATOM 1725 C C . SER A 1 219 ? -12.362 -30.821 -16.413 1.00 86.94 219 SER A C 1
ATOM 1727 O O . SER A 1 219 ? -11.458 -31.517 -15.965 1.00 86.94 219 SER A O 1
ATOM 1729 N N . THR A 1 220 ? -12.143 -29.568 -16.814 1.00 90.69 220 THR A N 1
ATOM 1730 C CA . THR A 1 220 ? -10.805 -28.969 -16.911 1.00 90.69 220 THR A CA 1
ATOM 1731 C C . THR A 1 220 ? -10.069 -28.934 -15.570 1.00 90.69 220 THR A C 1
ATOM 1733 O O . THR A 1 220 ? -8.865 -29.174 -15.509 1.00 90.69 220 THR A O 1
ATOM 1736 N N . CYS A 1 221 ? -10.765 -28.614 -14.476 1.00 87.88 221 CYS A N 1
ATOM 1737 C CA . CYS A 1 221 ? -10.152 -28.616 -13.144 1.00 87.88 221 CYS A CA 1
ATOM 1738 C C . CYS A 1 221 ? -9.969 -30.043 -12.625 1.00 87.88 221 CYS A C 1
ATOM 1740 O O . CYS A 1 221 ? -8.971 -30.353 -11.971 1.00 87.88 221 CYS A O 1
ATOM 1742 N N . SER A 1 222 ? -10.923 -30.918 -12.953 1.00 89.88 222 SER A N 1
ATOM 1743 C CA . SER A 1 222 ? -10.922 -32.281 -12.468 1.00 89.88 222 SER A CA 1
ATOM 1744 C C . SER A 1 222 ? -9.783 -33.124 -13.052 1.00 89.88 222 SER A C 1
ATOM 1746 O O . SER A 1 222 ? -9.180 -33.921 -12.333 1.00 89.88 222 SER A O 1
ATOM 1748 N N . ASP A 1 223 ? -9.442 -32.901 -14.318 1.00 89.38 223 ASP A N 1
ATOM 1749 C CA . ASP A 1 223 ? -8.369 -33.632 -14.994 1.00 89.38 223 ASP A CA 1
ATOM 1750 C C . ASP A 1 223 ? -6.977 -33.203 -14.499 1.00 89.38 223 ASP A C 1
ATOM 1752 O O . ASP A 1 223 ? -6.071 -34.026 -14.383 1.00 89.38 223 ASP A O 1
ATOM 1756 N N . ASN A 1 224 ? -6.817 -31.925 -14.135 1.00 90.88 224 ASN A N 1
ATOM 1757 C CA . ASN A 1 224 ? -5.551 -31.377 -13.638 1.00 90.88 224 ASN A CA 1
ATOM 1758 C C . ASN A 1 224 ? -5.263 -31.723 -12.169 1.00 90.88 224 ASN A C 1
ATOM 1760 O O . ASN A 1 224 ? -4.103 -31.871 -11.785 1.00 90.88 224 ASN A O 1
ATOM 1764 N N . PHE A 1 225 ? -6.298 -31.838 -11.333 1.00 89.19 225 PHE A N 1
ATOM 1765 C CA . PHE A 1 225 ? -6.142 -32.104 -9.903 1.00 89.19 225 PHE A CA 1
ATOM 1766 C C . PHE A 1 225 ? -6.797 -33.429 -9.526 1.00 89.19 225 PHE A C 1
ATOM 1768 O O . PHE A 1 225 ? -8.023 -33.486 -9.492 1.00 89.19 225 PHE A O 1
ATOM 1775 N N . PRO A 1 226 ? -6.053 -34.485 -9.159 1.00 91.56 226 PRO A N 1
ATOM 1776 C CA . PRO A 1 226 ? -6.661 -35.748 -8.753 1.00 91.56 226 PRO A CA 1
ATOM 1777 C C . PRO A 1 226 ? -7.518 -35.574 -7.492 1.00 91.56 226 PRO A C 1
ATOM 1779 O O . PRO A 1 226 ? -7.250 -34.724 -6.641 1.00 91.56 226 PRO A O 1
ATOM 1782 N N . LEU A 1 227 ? -8.544 -36.414 -7.340 1.00 90.31 227 LEU A N 1
ATOM 1783 C CA . LEU A 1 227 ? -9.518 -36.331 -6.244 1.00 90.31 227 LEU A CA 1
ATOM 1784 C C . LEU A 1 227 ? -8.860 -36.329 -4.852 1.00 90.31 227 LEU A C 1
ATOM 1786 O O . LEU A 1 227 ? -9.265 -35.562 -3.980 1.00 90.31 227 LEU A O 1
ATOM 1790 N N . VAL A 1 228 ? -7.795 -37.116 -4.669 1.00 92.88 228 VAL A N 1
ATOM 1791 C CA . VAL A 1 228 ? -7.013 -37.161 -3.420 1.00 92.88 228 VAL A CA 1
ATOM 1792 C C . VAL A 1 228 ? -6.427 -35.789 -3.076 1.00 92.88 228 VAL A C 1
ATOM 1794 O O . VAL A 1 228 ? -6.516 -35.359 -1.929 1.00 92.88 228 VAL A O 1
ATOM 1797 N N . TYR A 1 229 ? -5.886 -35.070 -4.065 1.00 93.31 229 TYR A N 1
ATOM 1798 C CA . TYR A 1 229 ? -5.338 -33.730 -3.857 1.00 93.31 229 TYR A CA 1
ATOM 1799 C C . TYR A 1 229 ? -6.430 -32.733 -3.454 1.00 93.31 229 TYR A C 1
ATOM 1801 O O . TYR A 1 229 ? -6.239 -31.959 -2.520 1.00 93.31 229 TYR A O 1
ATOM 1809 N N . ARG A 1 230 ? -7.608 -32.784 -4.089 1.00 93.12 230 ARG A N 1
ATOM 1810 C CA . ARG A 1 230 ? -8.730 -31.891 -3.743 1.00 93.12 230 ARG A CA 1
ATOM 1811 C C . ARG A 1 230 ? -9.226 -32.110 -2.316 1.00 93.12 230 ARG A C 1
ATOM 1813 O O . ARG A 1 230 ? -9.481 -31.137 -1.612 1.00 93.12 230 ARG A O 1
ATOM 1820 N N . ILE A 1 231 ? -9.331 -33.368 -1.879 1.00 94.44 231 ILE A N 1
ATOM 1821 C CA . ILE A 1 231 ? -9.691 -33.707 -0.494 1.00 94.44 231 ILE A CA 1
ATOM 1822 C C . ILE A 1 231 ? -8.617 -33.212 0.477 1.00 94.44 231 ILE A C 1
ATOM 1824 O O . ILE A 1 231 ? -8.950 -32.634 1.509 1.00 94.44 231 ILE A O 1
ATOM 1828 N N . LEU A 1 232 ? -7.336 -33.393 0.143 1.00 95.25 232 LEU A N 1
ATOM 1829 C CA . LEU A 1 232 ? -6.231 -32.918 0.973 1.00 95.25 232 LEU A CA 1
ATOM 1830 C C . LEU A 1 232 ? -6.301 -31.395 1.152 1.00 95.25 232 LEU A C 1
ATOM 1832 O O . LEU A 1 232 ? -6.266 -30.924 2.286 1.00 95.25 232 LEU A O 1
ATOM 1836 N N . VAL A 1 233 ? -6.478 -30.633 0.067 1.00 94.25 233 VAL A N 1
ATOM 1837 C CA . VAL A 1 233 ? -6.636 -29.168 0.124 1.00 94.25 233 VAL A CA 1
ATOM 1838 C C . VAL A 1 233 ? -7.850 -28.772 0.967 1.00 94.25 233 VAL A C 1
ATOM 1840 O O . VAL A 1 233 ? -7.726 -27.905 1.831 1.00 94.25 233 VAL A O 1
ATOM 1843 N N . LEU A 1 234 ? -8.994 -29.440 0.780 1.00 95.31 234 LEU A N 1
ATOM 1844 C CA . LEU A 1 234 ? -10.208 -29.185 1.558 1.00 95.31 234 LEU A CA 1
ATOM 1845 C C . LEU A 1 234 ? -9.946 -29.335 3.066 1.00 95.31 234 LEU A C 1
ATOM 1847 O O . LEU A 1 234 ? -10.258 -28.424 3.836 1.00 95.31 234 LEU A O 1
ATOM 1851 N N . ILE A 1 235 ? -9.346 -30.460 3.473 1.00 97.12 235 ILE A N 1
ATOM 1852 C CA . ILE A 1 235 ? -9.001 -30.757 4.872 1.00 97.12 235 ILE A CA 1
ATOM 1853 C C . ILE A 1 235 ? -7.993 -29.738 5.399 1.00 97.12 235 ILE A C 1
ATOM 1855 O O . ILE A 1 235 ? -8.194 -29.185 6.475 1.00 97.12 235 ILE A O 1
ATOM 1859 N N . PHE A 1 236 ? -6.941 -29.449 4.635 1.00 96.69 236 PHE A N 1
ATOM 1860 C CA . PHE A 1 236 ? -5.900 -28.503 5.023 1.00 96.69 236 PHE A CA 1
ATOM 1861 C C . PHE A 1 236 ? -6.470 -27.111 5.323 1.00 96.69 236 PHE A C 1
ATOM 1863 O O . PHE A 1 236 ? -6.178 -26.532 6.370 1.00 96.69 236 PHE A O 1
ATOM 1870 N N . VAL A 1 237 ? -7.343 -26.593 4.455 1.00 96.12 237 VAL A N 1
ATOM 1871 C CA . VAL A 1 237 ? -7.990 -25.292 4.669 1.00 96.12 237 VAL A CA 1
ATOM 1872 C C . VAL A 1 237 ? -8.928 -25.332 5.883 1.00 96.12 237 VAL A C 1
ATOM 1874 O O . VAL A 1 237 ? -8.923 -24.394 6.680 1.00 96.12 237 VAL A O 1
ATOM 1877 N N . PHE A 1 238 ? -9.672 -26.423 6.106 1.00 97.38 238 PHE A N 1
ATOM 1878 C CA . PHE A 1 238 ? -10.467 -26.582 7.332 1.00 97.38 238 PHE A CA 1
ATOM 1879 C C . PHE A 1 238 ? -9.611 -26.655 8.601 1.00 97.38 238 PHE A C 1
ATOM 1881 O O . PHE A 1 238 ? -10.009 -26.095 9.621 1.00 97.38 238 PHE A O 1
ATOM 1888 N N . CYS A 1 239 ? -8.429 -27.272 8.553 1.00 97.44 239 CYS A N 1
ATOM 1889 C CA . CYS A 1 239 ? -7.484 -27.258 9.669 1.00 97.44 239 CYS A CA 1
ATOM 1890 C C . CYS A 1 239 ? -7.021 -25.831 9.990 1.00 97.44 239 CYS A C 1
ATOM 1892 O O . CYS A 1 239 ? -7.007 -25.454 11.159 1.00 97.44 239 CYS A O 1
ATOM 1894 N N . ILE A 1 240 ? -6.715 -25.010 8.978 1.00 96.19 240 ILE A N 1
ATOM 1895 C CA . ILE A 1 240 ? -6.381 -23.589 9.184 1.00 96.19 240 ILE A CA 1
ATOM 1896 C C . ILE A 1 240 ? -7.552 -22.857 9.850 1.00 96.19 240 ILE A C 1
ATOM 1898 O O . ILE A 1 240 ? -7.355 -22.133 10.824 1.00 96.19 240 ILE A O 1
ATOM 1902 N N . ILE A 1 241 ? -8.779 -23.075 9.373 1.00 96.50 241 ILE A N 1
ATOM 1903 C CA . ILE A 1 241 ? -9.982 -22.462 9.952 1.00 96.50 241 ILE A CA 1
ATOM 1904 C C . ILE A 1 241 ? -10.172 -22.899 11.413 1.00 96.50 241 ILE A C 1
ATOM 1906 O O . ILE A 1 241 ? -10.471 -22.065 12.266 1.00 96.50 241 ILE A O 1
ATOM 1910 N N . ALA A 1 242 ? -9.942 -24.174 11.734 1.00 96.75 242 ALA A N 1
ATOM 1911 C CA . ALA A 1 242 ? -10.006 -24.677 13.105 1.00 96.75 242 ALA A CA 1
ATOM 1912 C C . ALA A 1 242 ? -8.961 -24.008 14.014 1.00 96.75 242 ALA A C 1
ATOM 1914 O O . ALA A 1 242 ? -9.285 -23.626 15.138 1.00 96.75 242 ALA A O 1
ATOM 1915 N N . VAL A 1 243 ? -7.737 -23.796 13.516 1.00 96.56 243 VAL A N 1
ATOM 1916 C CA . VAL A 1 243 ? -6.697 -23.040 14.233 1.00 96.56 243 VAL A CA 1
ATOM 1917 C C . VAL A 1 243 ? -7.137 -21.593 14.472 1.00 96.56 243 VAL A C 1
ATOM 1919 O O . VAL A 1 243 ? -6.963 -21.082 15.576 1.00 96.56 243 VAL A O 1
ATOM 1922 N N . VAL A 1 244 ? -7.759 -20.935 13.490 1.00 94.81 244 VAL A N 1
ATOM 1923 C CA . VAL A 1 244 ? -8.293 -19.570 13.654 1.00 94.81 244 VAL A CA 1
ATOM 1924 C C . VAL A 1 244 ? -9.380 -19.521 14.734 1.00 94.81 244 VAL A C 1
ATOM 1926 O O . VAL A 1 244 ? -9.329 -18.661 15.614 1.00 94.81 244 VAL A O 1
ATOM 1929 N N . ILE A 1 245 ? -10.326 -20.465 14.726 1.00 96.06 245 ILE A N 1
ATOM 1930 C CA . ILE A 1 245 ? -11.371 -20.557 15.760 1.00 96.06 245 ILE A CA 1
ATOM 1931 C C . ILE A 1 245 ? -10.742 -20.783 17.139 1.00 96.06 245 ILE A C 1
ATOM 1933 O O . ILE A 1 245 ? -11.110 -20.110 18.101 1.00 96.06 245 ILE A O 1
ATOM 1937 N N . TRP A 1 246 ? -9.766 -21.688 17.237 1.00 96.75 246 TRP A N 1
ATOM 1938 C CA . TRP A 1 246 ? -9.030 -21.940 18.474 1.00 96.75 246 TRP A CA 1
ATOM 1939 C C . TRP A 1 246 ? -8.365 -20.667 19.012 1.00 96.75 246 TRP A C 1
ATOM 1941 O O . TRP A 1 246 ? -8.505 -20.353 20.195 1.00 96.75 246 TRP A O 1
ATOM 1951 N N . ILE A 1 247 ? -7.709 -19.889 18.143 1.00 94.94 247 ILE A N 1
ATOM 1952 C CA . ILE A 1 247 ? -7.095 -18.607 18.511 1.00 94.94 247 ILE A CA 1
ATOM 1953 C C . ILE A 1 247 ? -8.141 -17.651 19.093 1.00 94.94 247 ILE A C 1
ATOM 1955 O O . ILE A 1 247 ? -7.867 -17.032 20.123 1.00 94.94 247 ILE A O 1
ATOM 1959 N N . PHE A 1 248 ? -9.328 -17.543 18.486 1.00 94.25 248 PHE A N 1
ATOM 1960 C CA . PHE A 1 248 ? -10.398 -16.681 18.997 1.00 94.25 248 PHE A CA 1
ATOM 1961 C C . PHE A 1 248 ? -10.900 -17.114 20.373 1.00 94.25 248 PHE A C 1
ATOM 1963 O O . PHE A 1 248 ? -11.054 -16.268 21.251 1.00 94.25 248 PHE A O 1
ATOM 1970 N N . VAL A 1 249 ? -11.120 -18.414 20.576 1.00 94.81 249 VAL A N 1
ATOM 1971 C CA . VAL A 1 249 ? -11.620 -18.946 21.852 1.00 94.81 249 VAL A CA 1
ATOM 1972 C C . VAL A 1 249 ? -10.599 -18.731 22.969 1.00 94.81 249 VAL A C 1
ATOM 1974 O O . VAL A 1 249 ? -10.945 -18.198 24.021 1.00 94.81 249 VAL A O 1
ATOM 1977 N N . VAL A 1 250 ? -9.329 -19.073 22.733 1.00 96.81 250 VAL A N 1
ATOM 1978 C CA . VAL A 1 250 ? -8.260 -18.915 23.736 1.00 96.81 250 VAL A CA 1
ATOM 1979 C C . VAL A 1 250 ? -8.011 -17.443 24.075 1.00 96.81 250 VAL A C 1
ATOM 1981 O O . VAL A 1 250 ? -7.710 -17.111 25.218 1.00 96.81 250 VAL A O 1
ATOM 1984 N N . ASN A 1 251 ? -8.151 -16.542 23.100 1.00 95.38 251 ASN A N 1
ATOM 1985 C CA . ASN A 1 251 ? -7.861 -15.119 23.273 1.00 95.38 251 ASN A CA 1
ATOM 1986 C C . ASN A 1 251 ? -9.117 -14.252 23.435 1.00 95.38 251 ASN A C 1
ATOM 1988 O O . ASN A 1 251 ? -9.043 -13.044 23.209 1.00 95.38 251 ASN A O 1
ATOM 1992 N N . TRP A 1 252 ? -10.250 -14.816 23.864 1.00 92.94 252 TRP A N 1
ATOM 1993 C CA . TRP A 1 252 ? -11.514 -14.077 23.971 1.00 92.94 252 TRP A CA 1
ATOM 1994 C C . TRP A 1 252 ? -11.402 -12.804 24.824 1.00 92.94 252 TRP A C 1
ATOM 1996 O O . TRP A 1 252 ? -11.862 -11.736 24.430 1.00 92.94 252 TRP A O 1
ATOM 2006 N N . HIS A 1 253 ? -10.676 -12.878 25.943 1.00 94.56 253 HIS A N 1
ATOM 2007 C CA . HIS A 1 253 ? -10.398 -11.717 26.794 1.00 94.56 253 HIS A CA 1
ATOM 2008 C C . HIS A 1 253 ? -9.651 -10.592 26.048 1.00 94.56 253 HIS A C 1
ATOM 2010 O O . HIS A 1 253 ? -9.918 -9.409 26.248 1.00 94.56 253 HIS A O 1
ATOM 2016 N N . ARG A 1 254 ? -8.721 -10.931 25.142 1.00 93.44 254 ARG A N 1
ATOM 2017 C CA . ARG A 1 254 ? -7.992 -9.928 24.343 1.00 93.44 254 ARG A CA 1
ATOM 2018 C C . ARG A 1 254 ? -8.897 -9.248 23.317 1.00 93.44 254 ARG A C 1
ATOM 2020 O O . ARG A 1 254 ? -8.666 -8.085 22.989 1.00 93.44 254 ARG A O 1
ATOM 2027 N N . ILE A 1 255 ? -9.919 -9.947 22.823 1.00 92.31 255 ILE A N 1
ATOM 2028 C CA . ILE A 1 255 ? -10.913 -9.381 21.905 1.00 92.31 255 ILE A CA 1
ATOM 2029 C C . ILE A 1 255 ? -11.719 -8.294 22.622 1.00 92.31 255 ILE A C 1
ATOM 2031 O O . ILE A 1 255 ? -11.912 -7.220 22.059 1.00 92.31 255 ILE A O 1
ATOM 2035 N N . GLU A 1 256 ? -12.125 -8.522 23.872 1.00 93.00 256 GLU A N 1
ATOM 2036 C CA . GLU A 1 256 ? -12.860 -7.523 24.658 1.00 93.00 256 GLU A CA 1
ATOM 2037 C C . GLU A 1 256 ? -12.041 -6.245 24.887 1.00 93.00 256 GLU A C 1
ATOM 2039 O O . GLU A 1 256 ? -12.522 -5.150 24.589 1.00 93.00 256 GLU A O 1
ATOM 2044 N N . LEU A 1 257 ? -10.769 -6.383 25.276 1.00 94.31 257 LEU A N 1
ATOM 2045 C CA . LEU A 1 257 ? -9.845 -5.245 25.366 1.00 94.31 257 LEU A CA 1
ATOM 2046 C C . LEU A 1 257 ? -9.693 -4.520 24.022 1.00 94.31 257 LEU A C 1
ATOM 2048 O O . LEU A 1 257 ? -9.674 -3.293 23.960 1.00 94.31 257 LEU A O 1
ATOM 2052 N N . THR A 1 258 ? -9.619 -5.270 22.921 1.00 92.50 258 THR A N 1
ATOM 2053 C CA . THR A 1 258 ? -9.509 -4.691 21.576 1.00 92.50 258 THR A CA 1
ATOM 2054 C C . THR A 1 258 ? -10.751 -3.870 21.217 1.00 92.50 258 THR A C 1
ATOM 2056 O O . THR A 1 258 ? -10.622 -2.790 20.642 1.00 92.50 258 THR A O 1
ATOM 2059 N N . VAL A 1 259 ? -11.952 -4.326 21.592 1.00 93.62 259 VAL A N 1
ATOM 2060 C CA . VAL A 1 259 ? -13.202 -3.570 21.395 1.00 93.62 259 VAL A CA 1
ATOM 2061 C C . VAL A 1 259 ? -13.154 -2.234 22.134 1.00 93.62 259 VAL A C 1
ATOM 2063 O O . VAL A 1 259 ? -13.544 -1.212 21.566 1.00 93.62 259 VAL A O 1
ATOM 2066 N N . GLU A 1 260 ? -12.665 -2.218 23.373 1.00 93.19 260 GLU A N 1
ATOM 2067 C CA . GLU A 1 260 ? -12.538 -0.988 24.157 1.00 93.19 260 GLU A CA 1
ATOM 2068 C C . GLU A 1 260 ? -11.522 -0.016 23.541 1.00 93.19 260 GLU A C 1
ATOM 2070 O O . GLU A 1 260 ? -11.833 1.162 23.349 1.00 93.19 260 GLU A O 1
ATOM 2075 N N . ILE A 1 261 ? -10.355 -0.515 23.124 1.00 92.19 261 ILE A N 1
ATOM 2076 C CA . ILE A 1 261 ? -9.325 0.292 22.456 1.00 92.19 261 ILE A CA 1
ATOM 2077 C C . ILE A 1 261 ? -9.868 0.899 21.159 1.00 92.19 261 ILE A C 1
ATOM 2079 O O . ILE A 1 261 ? -9.716 2.100 20.934 1.00 92.19 261 ILE A O 1
ATOM 2083 N N . ILE A 1 262 ? -10.542 0.109 20.315 1.00 92.88 262 ILE A N 1
ATOM 2084 C CA . ILE A 1 262 ? -11.129 0.604 19.059 1.00 92.88 262 ILE A CA 1
ATOM 2085 C C . ILE A 1 262 ? -12.190 1.669 19.347 1.00 92.88 262 ILE A C 1
ATOM 2087 O O . ILE A 1 262 ? -12.266 2.670 18.629 1.00 92.88 262 ILE A O 1
ATOM 2091 N N . LYS A 1 263 ? -12.999 1.490 20.396 1.00 92.56 263 LYS A N 1
ATOM 2092 C CA . LYS A 1 263 ? -14.018 2.465 20.796 1.00 92.56 263 LYS A CA 1
ATOM 2093 C C . LYS A 1 263 ? -13.385 3.802 21.188 1.00 92.56 263 LYS A C 1
ATOM 2095 O O . LYS A 1 263 ? -13.821 4.842 20.692 1.00 92.56 263 LYS A O 1
ATOM 2100 N N . ILE A 1 264 ? -12.344 3.780 22.023 1.00 91.38 264 ILE A N 1
ATOM 2101 C CA . ILE A 1 264 ? -11.617 4.987 22.450 1.00 91.38 264 ILE A CA 1
ATOM 2102 C C . ILE A 1 264 ? -10.910 5.638 21.255 1.00 91.38 264 ILE A C 1
ATOM 2104 O O . ILE A 1 264 ? -11.038 6.845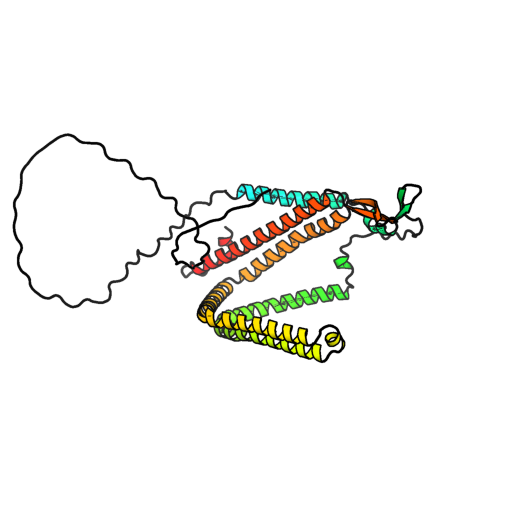 21.048 1.00 91.38 264 ILE A O 1
ATOM 2108 N N . ALA A 1 265 ? -10.238 4.848 20.413 1.00 90.81 265 ALA A N 1
ATOM 2109 C CA . ALA A 1 265 ? -9.574 5.334 19.205 1.00 90.81 265 ALA A CA 1
ATOM 2110 C C . ALA A 1 265 ? -10.561 5.996 18.228 1.00 90.81 265 ALA A C 1
ATOM 2112 O O . ALA A 1 265 ? -10.253 7.029 17.634 1.00 90.81 265 ALA A O 1
ATOM 2113 N N . SER A 1 266 ? -11.772 5.448 18.098 1.00 91.06 266 SER A N 1
ATOM 2114 C CA . SER A 1 266 ? -12.827 6.014 17.252 1.00 91.06 266 SER A CA 1
ATOM 2115 C C . SER A 1 266 ? -13.350 7.350 17.789 1.00 91.06 266 SER A C 1
ATOM 2117 O O . SER A 1 266 ? -13.615 8.255 16.997 1.00 91.06 266 SER A O 1
ATOM 2119 N N . ASP A 1 267 ? -13.475 7.519 19.114 1.00 89.88 267 ASP A N 1
ATOM 2120 C CA . ASP A 1 267 ? -13.847 8.820 19.697 1.00 89.88 267 ASP A CA 1
ATOM 2121 C C . ASP A 1 267 ? -12.728 9.857 19.535 1.00 89.88 267 ASP A C 1
ATOM 2123 O O . ASP A 1 267 ? -12.998 10.996 19.143 1.00 89.88 267 ASP A O 1
ATOM 2127 N N . ALA A 1 268 ? -11.472 9.448 19.736 1.00 88.06 268 ALA A N 1
ATOM 2128 C CA . ALA A 1 268 ? -10.302 10.297 19.527 1.00 88.06 268 ALA A CA 1
ATOM 2129 C C . ALA A 1 268 ? -10.208 10.785 18.071 1.00 88.06 268 ALA A C 1
ATOM 2131 O O . ALA A 1 268 ? -10.020 11.980 17.819 1.00 88.06 268 ALA A O 1
ATOM 2132 N N . LEU A 1 269 ? -10.399 9.879 17.106 1.00 89.94 269 LEU A N 1
ATOM 2133 C CA . LEU A 1 269 ? -10.376 10.195 15.680 1.00 89.94 269 LEU A CA 1
ATOM 2134 C C . LEU A 1 269 ? -11.572 11.068 15.267 1.00 89.94 269 LEU A C 1
ATOM 2136 O O . LEU A 1 269 ? -11.396 12.013 14.500 1.00 89.94 269 LEU A O 1
ATOM 2140 N N . TYR A 1 270 ? -12.767 10.828 15.823 1.00 89.62 270 TYR A N 1
ATOM 2141 C CA . TYR A 1 270 ? -13.946 11.678 15.597 1.00 89.62 270 TYR A CA 1
ATOM 2142 C C . TYR A 1 270 ? -13.722 13.122 16.057 1.00 89.62 270 TYR A C 1
ATOM 2144 O O . TYR A 1 270 ? -14.186 14.061 15.416 1.00 89.62 270 TYR A O 1
ATOM 2152 N N . ARG A 1 271 ? -13.015 13.320 17.172 1.00 87.38 271 ARG A N 1
ATOM 2153 C CA . ARG A 1 271 ? -12.698 14.661 17.684 1.00 87.38 271 ARG A CA 1
ATOM 2154 C C . ARG A 1 271 ? -11.550 15.335 16.928 1.00 87.38 271 ARG A C 1
ATOM 2156 O O . ARG A 1 271 ? -11.425 16.553 16.990 1.00 87.38 271 ARG A O 1
ATOM 2163 N N . ASN A 1 272 ? -10.756 14.572 16.177 1.00 87.94 272 ASN A N 1
ATOM 2164 C CA . ASN A 1 272 ? -9.603 15.051 15.417 1.00 87.94 272 ASN A CA 1
ATOM 2165 C C . ASN A 1 272 ? -9.714 14.686 13.925 1.00 87.94 272 ASN A C 1
ATOM 2167 O O . ASN A 1 272 ? -8.798 14.108 13.342 1.00 87.94 272 ASN A O 1
ATOM 2171 N N . LEU A 1 273 ? -10.819 15.069 13.271 1.00 87.31 273 LEU A N 1
ATOM 2172 C CA . LEU A 1 273 ? -11.077 14.725 11.861 1.00 87.31 273 LEU A CA 1
ATOM 2173 C C . LEU A 1 273 ? -9.998 15.208 10.879 1.00 87.31 273 LEU A C 1
ATOM 2175 O O . LEU A 1 273 ? -9.890 14.663 9.785 1.00 87.31 273 LEU A O 1
ATOM 2179 N N . GLY A 1 274 ? -9.165 16.185 11.254 1.00 86.25 274 GLY A N 1
ATOM 2180 C CA . GLY A 1 274 ? -8.035 1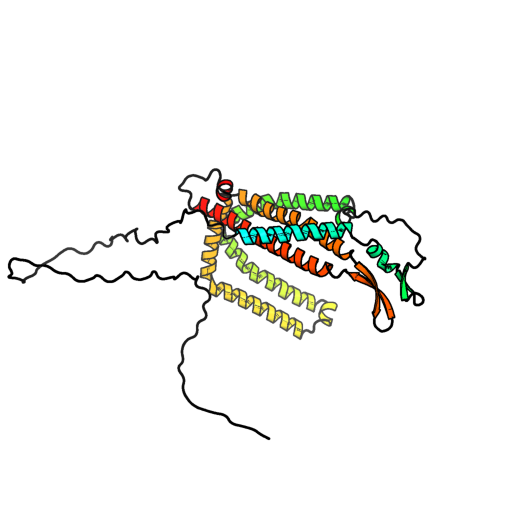6.624 10.429 1.00 86.25 274 GLY A CA 1
ATOM 2181 C C . GLY A 1 274 ? -7.053 15.494 10.079 1.00 86.25 274 GLY A C 1
ATOM 2182 O O . GLY A 1 274 ? -6.432 15.542 9.019 1.00 86.25 274 GLY A O 1
ATOM 2183 N N . LEU A 1 275 ? -6.976 14.434 10.894 1.00 88.12 275 LEU A N 1
ATOM 2184 C CA . LEU A 1 275 ? -6.194 13.228 10.592 1.00 88.12 275 LEU A CA 1
ATOM 2185 C C . LEU A 1 275 ? -6.633 12.540 9.287 1.00 88.12 275 LEU A C 1
ATOM 2187 O O . LEU A 1 275 ? -5.777 12.022 8.572 1.00 88.12 275 LEU A O 1
ATOM 2191 N N . PHE A 1 276 ? -7.920 12.608 8.915 1.00 87.19 276 PHE A N 1
ATOM 2192 C CA . PHE A 1 276 ? -8.413 12.068 7.637 1.00 87.19 276 PHE A CA 1
ATOM 2193 C C . PHE A 1 276 ? -7.861 12.790 6.413 1.00 87.19 276 PHE A C 1
ATOM 2195 O O . PHE A 1 276 ? -7.890 12.233 5.323 1.00 87.19 276 PHE A O 1
ATOM 2202 N N . VAL A 1 277 ? -7.370 14.017 6.571 1.00 87.50 277 VAL A N 1
ATOM 2203 C CA . VAL A 1 277 ? -6.760 14.778 5.476 1.00 87.50 277 VAL A CA 1
ATOM 2204 C C . VAL A 1 277 ? -5.241 14.657 5.534 1.00 87.50 277 VAL A C 1
ATOM 2206 O O . VAL A 1 277 ? -4.593 14.451 4.510 1.00 87.50 277 VAL A O 1
ATOM 2209 N N . VAL A 1 278 ? -4.654 14.736 6.731 1.00 90.81 278 VAL A N 1
ATOM 2210 C CA . VAL A 1 278 ? -3.195 14.724 6.897 1.00 90.81 278 VAL A CA 1
ATOM 2211 C C . VAL A 1 278 ? -2.594 13.371 6.511 1.00 90.81 278 VAL A C 1
ATOM 2213 O O . VAL A 1 278 ? -1.624 13.346 5.761 1.00 90.81 278 VAL A O 1
ATOM 2216 N N . LEU A 1 279 ? -3.172 12.244 6.940 1.00 89.69 279 LEU A N 1
ATOM 2217 C CA . LEU A 1 279 ? -2.574 10.932 6.660 1.00 89.69 279 LEU A CA 1
ATOM 2218 C C . LEU A 1 279 ? -2.616 10.566 5.168 1.00 89.69 279 LEU A C 1
ATOM 2220 O O . LEU A 1 279 ? -1.561 10.232 4.625 1.00 89.69 279 LEU A O 1
ATOM 2224 N N . PRO A 1 280 ? -3.756 10.696 4.456 1.00 89.88 280 PRO A N 1
ATOM 2225 C CA . PRO A 1 280 ? -3.772 10.444 3.020 1.00 89.88 280 PRO A CA 1
ATOM 2226 C C . PRO A 1 280 ? -2.944 11.459 2.234 1.00 89.88 280 PRO A C 1
ATOM 2228 O O . PRO A 1 280 ? -2.312 11.077 1.254 1.00 89.88 280 PRO A O 1
ATOM 2231 N N . SER A 1 281 ? -2.893 12.732 2.650 1.00 90.75 281 SER A N 1
ATOM 2232 C CA . SER A 1 281 ? -2.069 13.731 1.949 1.00 90.75 281 SER A CA 1
ATOM 2233 C C . SER A 1 281 ? -0.572 13.437 2.069 1.00 90.75 281 SER A C 1
ATOM 2235 O O . SER A 1 281 ? 0.143 13.563 1.078 1.00 90.75 281 SER A O 1
ATOM 2237 N N . LEU A 1 282 ? -0.111 12.944 3.223 1.00 91.75 282 LEU A N 1
ATOM 2238 C CA . LEU A 1 282 ? 1.245 12.423 3.402 1.00 91.75 282 LEU A CA 1
ATOM 2239 C C . LEU A 1 282 ? 1.536 11.244 2.456 1.00 91.75 282 LEU A C 1
ATOM 2241 O O . LEU A 1 282 ? 2.559 11.243 1.770 1.00 91.75 282 LEU A O 1
ATOM 2245 N N . THR A 1 283 ? 0.617 10.279 2.340 1.00 91.62 283 THR A N 1
ATOM 2246 C CA . THR A 1 283 ? 0.761 9.153 1.401 1.00 91.62 283 THR A CA 1
ATOM 2247 C C . THR A 1 283 ? 0.778 9.612 -0.060 1.00 91.62 283 THR A C 1
ATOM 2249 O O . THR A 1 283 ? 1.623 9.161 -0.829 1.00 91.62 283 THR A O 1
ATOM 2252 N N . ILE A 1 284 ? -0.103 10.536 -0.453 1.00 91.75 284 ILE A N 1
ATOM 2253 C CA . ILE A 1 284 ? -0.119 11.107 -1.810 1.00 91.75 284 ILE A CA 1
ATOM 2254 C C . ILE A 1 284 ? 1.192 11.847 -2.093 1.00 91.75 284 ILE A C 1
ATOM 2256 O O . ILE A 1 284 ? 1.769 11.677 -3.165 1.00 91.75 284 ILE A O 1
ATOM 2260 N N . GLY A 1 285 ? 1.702 12.615 -1.127 1.00 93.62 285 GLY A N 1
ATOM 2261 C CA . GLY A 1 285 ? 3.002 13.274 -1.228 1.00 93.62 285 GLY A CA 1
ATOM 2262 C C . GLY A 1 285 ? 4.141 12.285 -1.483 1.00 93.62 285 GLY A C 1
ATOM 2263 O O . GLY A 1 285 ? 4.976 12.536 -2.350 1.00 93.62 285 GLY A O 1
ATOM 2264 N N . LEU A 1 286 ? 4.137 11.129 -0.806 1.00 94.56 286 LEU A N 1
ATOM 2265 C CA . LEU A 1 286 ? 5.113 10.061 -1.045 1.00 94.56 286 LEU A CA 1
ATOM 2266 C C . LEU A 1 286 ? 5.008 9.489 -2.468 1.00 94.56 286 LEU A C 1
ATOM 2268 O O . LEU A 1 286 ? 6.026 9.291 -3.126 1.00 94.56 286 LEU A O 1
ATOM 2272 N N . VAL A 1 287 ? 3.789 9.264 -2.967 1.00 93.38 287 VAL A N 1
ATOM 2273 C CA . VAL A 1 287 ? 3.561 8.771 -4.338 1.00 93.38 287 VAL A CA 1
ATOM 2274 C C . VAL A 1 287 ? 4.075 9.772 -5.376 1.00 93.38 287 VAL A C 1
ATOM 2276 O O . VAL A 1 287 ? 4.777 9.384 -6.309 1.00 93.38 287 VAL A O 1
ATOM 2279 N N . VAL A 1 288 ? 3.779 11.064 -5.197 1.00 94.38 288 VAL A N 1
ATOM 2280 C CA . VAL A 1 288 ? 4.284 12.138 -6.069 1.00 94.38 288 VAL A CA 1
ATOM 2281 C C . VAL A 1 288 ? 5.812 12.203 -6.030 1.00 94.38 288 VAL A C 1
ATOM 2283 O O . VAL A 1 288 ? 6.441 12.379 -7.070 1.00 94.38 288 VAL A O 1
ATOM 2286 N N . TYR A 1 289 ? 6.414 12.013 -4.855 1.00 94.25 289 TYR A N 1
ATOM 2287 C CA . TYR A 1 289 ? 7.865 11.953 -4.685 1.00 94.25 289 TYR A CA 1
ATOM 2288 C C . TYR A 1 289 ? 8.508 10.737 -5.381 1.00 94.25 289 TYR A C 1
ATOM 2290 O O . TYR A 1 289 ? 9.582 10.868 -5.965 1.00 94.25 289 TYR A O 1
ATOM 2298 N N . TYR A 1 290 ? 7.858 9.569 -5.379 1.00 95.00 290 TYR A N 1
ATOM 2299 C CA . TYR A 1 290 ? 8.365 8.366 -6.054 1.00 95.00 290 TYR A CA 1
ATOM 2300 C C . TYR A 1 290 ? 8.222 8.392 -7.572 1.00 95.00 290 TYR A C 1
ATOM 2302 O O . TYR A 1 290 ? 9.054 7.803 -8.262 1.00 95.00 290 TYR A O 1
ATOM 2310 N N . ALA A 1 291 ? 7.203 9.067 -8.104 1.00 93.56 291 ALA A N 1
ATOM 2311 C CA . ALA A 1 291 ? 6.954 9.140 -9.541 1.00 93.56 291 ALA A CA 1
ATOM 2312 C C . ALA A 1 291 ? 8.212 9.479 -10.379 1.00 93.56 291 ALA A C 1
ATOM 2314 O O . ALA A 1 291 ? 8.528 8.705 -11.287 1.00 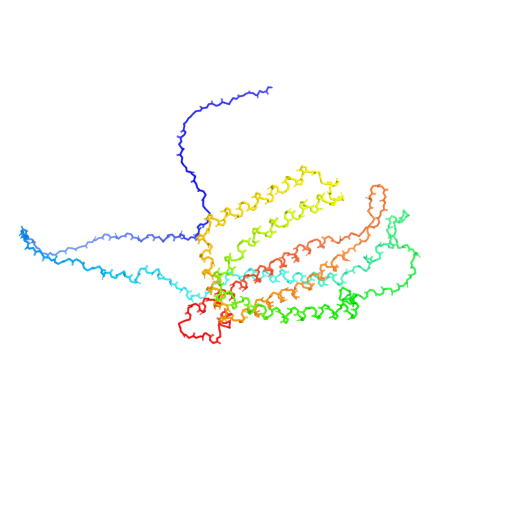93.56 291 ALA A O 1
ATOM 2315 N N . PRO A 1 292 ? 8.986 10.548 -10.089 1.00 94.00 292 PRO A N 1
ATOM 2316 C CA . PRO A 1 292 ? 10.209 10.836 -10.838 1.00 94.00 292 PRO A CA 1
ATOM 2317 C C . PRO A 1 292 ? 11.284 9.750 -10.685 1.00 94.00 292 PRO A C 1
ATOM 2319 O O . PRO A 1 292 ? 11.958 9.439 -11.662 1.00 94.00 292 PRO A O 1
ATOM 2322 N N . ILE A 1 293 ? 11.418 9.120 -9.512 1.00 94.12 293 ILE A N 1
ATOM 2323 C CA . ILE A 1 293 ? 12.406 8.051 -9.278 1.00 94.12 293 ILE A CA 1
ATOM 2324 C C . ILE A 1 293 ? 12.102 6.836 -10.162 1.00 94.12 293 ILE A C 1
ATOM 2326 O O . ILE A 1 293 ? 12.998 6.296 -10.808 1.00 94.12 293 ILE A O 1
ATOM 2330 N N . VAL A 1 294 ? 10.831 6.433 -10.250 1.00 94.31 294 VAL A N 1
ATOM 2331 C CA . VAL A 1 294 ? 10.405 5.335 -11.133 1.00 94.31 294 VAL A CA 1
ATOM 2332 C C . VAL A 1 294 ? 10.687 5.676 -12.597 1.00 94.31 294 VAL A C 1
ATOM 2334 O O . VAL A 1 294 ? 11.193 4.834 -13.336 1.00 94.31 294 VAL A O 1
ATOM 2337 N N . VAL A 1 295 ? 10.423 6.917 -13.014 1.00 92.00 295 VAL A N 1
ATOM 2338 C CA . VAL A 1 295 ? 10.743 7.388 -14.370 1.00 92.00 295 VAL A CA 1
ATOM 2339 C C . VAL A 1 295 ? 12.248 7.310 -14.643 1.00 92.00 295 VAL A C 1
ATOM 2341 O O . VAL A 1 295 ? 12.650 6.804 -15.690 1.00 92.00 295 VAL A O 1
ATOM 2344 N N . PHE A 1 296 ? 13.092 7.732 -13.699 1.00 93.88 296 PHE A N 1
ATOM 2345 C CA . PHE A 1 296 ? 14.545 7.614 -13.830 1.00 93.88 296 PHE A CA 1
ATOM 2346 C C . PHE A 1 296 ? 15.008 6.159 -13.951 1.00 93.88 296 PHE A C 1
ATOM 2348 O O . PHE A 1 296 ? 15.865 5.860 -14.778 1.00 93.88 296 PHE A O 1
ATOM 2355 N N . LEU A 1 297 ? 14.411 5.232 -13.198 1.00 93.25 297 LEU A N 1
ATOM 2356 C CA . LEU A 1 297 ? 14.709 3.802 -13.318 1.00 93.25 297 LEU A CA 1
ATOM 2357 C C . LEU A 1 297 ? 14.342 3.228 -14.694 1.00 93.25 297 LEU A C 1
ATOM 2359 O O . LEU A 1 297 ? 15.021 2.330 -15.191 1.00 93.25 297 LEU A O 1
ATOM 2363 N N . VAL A 1 298 ? 13.283 3.733 -15.331 1.00 91.50 298 VAL A N 1
ATOM 2364 C CA . VAL A 1 298 ? 12.923 3.328 -16.698 1.00 91.50 298 VAL A CA 1
ATOM 2365 C C . VAL A 1 298 ? 13.960 3.833 -17.701 1.00 91.50 298 VAL A C 1
ATOM 2367 O O . VAL A 1 298 ? 14.406 3.061 -18.551 1.00 91.50 298 VAL A O 1
ATOM 2370 N N . PHE A 1 299 ? 14.382 5.095 -17.594 1.00 90.12 299 PHE A N 1
ATOM 2371 C CA . PHE A 1 299 ? 15.392 5.664 -18.493 1.00 90.12 299 PHE A CA 1
ATOM 2372 C C . PHE A 1 299 ? 16.788 5.081 -18.275 1.00 90.12 299 PHE A C 1
ATOM 2374 O O . PHE A 1 299 ? 17.518 4.881 -19.245 1.00 90.12 299 PHE A O 1
ATOM 2381 N N . SER A 1 300 ? 17.147 4.704 -17.050 1.00 91.50 300 SER A N 1
ATOM 2382 C CA . SER A 1 300 ? 18.437 4.066 -16.786 1.00 91.50 300 SER A CA 1
ATOM 2383 C C . SER A 1 300 ? 18.594 2.718 -17.495 1.00 91.50 300 SER A C 1
ATOM 2385 O O . SER A 1 300 ? 19.708 2.376 -17.873 1.00 91.50 300 SER A O 1
ATOM 2387 N N . ARG A 1 301 ? 17.504 1.998 -17.816 1.00 89.31 301 ARG A N 1
ATOM 2388 C CA . ARG A 1 301 ? 17.579 0.777 -18.654 1.00 89.31 301 ARG A CA 1
ATOM 2389 C C . ARG A 1 301 ? 18.070 1.040 -20.076 1.00 89.31 301 ARG A C 1
ATOM 2391 O O . ARG A 1 301 ? 18.623 0.136 -20.692 1.00 89.31 301 ARG A O 1
ATOM 2398 N N . GLN A 1 302 ? 17.853 2.254 -20.580 1.00 89.06 302 GLN A N 1
ATOM 2399 C CA . GLN A 1 302 ? 18.255 2.688 -21.922 1.00 89.06 302 GLN A CA 1
ATOM 2400 C C . GLN A 1 302 ? 19.722 3.146 -21.969 1.00 89.06 302 GLN A C 1
ATOM 2402 O O . GLN A 1 302 ? 20.186 3.596 -23.013 1.00 89.06 302 GLN A O 1
ATOM 2407 N N . ASN A 1 303 ? 20.452 3.074 -20.851 1.00 90.06 303 ASN A N 1
ATOM 2408 C CA . ASN A 1 303 ? 21.887 3.342 -20.803 1.00 90.06 303 ASN A CA 1
ATOM 2409 C C . ASN A 1 303 ? 22.629 2.009 -20.964 1.00 90.06 303 ASN A C 1
ATOM 2411 O O . ASN A 1 303 ? 22.435 1.076 -20.176 1.00 90.06 303 ASN A O 1
ATOM 2415 N N . GLY A 1 304 ? 23.397 1.899 -22.041 1.00 89.31 304 GLY A N 1
ATOM 2416 C CA . GLY A 1 304 ? 24.020 0.655 -22.462 1.00 89.31 304 GLY A CA 1
ATOM 2417 C C . GLY A 1 304 ? 24.411 0.660 -23.933 1.00 89.31 304 GLY A C 1
ATOM 2418 O O . GLY A 1 304 ? 24.241 1.648 -24.660 1.00 89.31 304 GLY A O 1
ATOM 2419 N N . GLU A 1 305 ? 24.901 -0.490 -24.367 1.00 89.56 305 GLU A N 1
ATOM 2420 C CA . GLU A 1 305 ? 25.380 -0.750 -25.718 1.00 89.56 305 GLU A CA 1
ATOM 2421 C C . GLU A 1 305 ? 24.837 -2.083 -26.248 1.00 89.56 305 GLU A C 1
ATOM 2423 O O . GLU A 1 305 ? 24.469 -2.985 -25.492 1.00 89.56 305 GLU A O 1
ATOM 2428 N N . ILE A 1 306 ? 24.764 -2.200 -27.573 1.00 89.06 306 ILE A N 1
ATOM 2429 C CA . ILE A 1 306 ? 24.381 -3.444 -28.244 1.00 89.06 306 ILE A CA 1
ATOM 2430 C C . ILE A 1 306 ? 25.651 -4.265 -28.427 1.00 89.06 306 ILE A C 1
ATOM 2432 O O . ILE A 1 306 ? 26.590 -3.813 -29.083 1.00 89.06 306 ILE A O 1
ATOM 2436 N N . VAL A 1 307 ? 25.674 -5.468 -27.860 1.00 90.00 307 VAL A N 1
ATOM 2437 C CA . VAL A 1 307 ? 26.827 -6.369 -27.925 1.00 90.00 307 VAL A CA 1
ATOM 2438 C C . VAL A 1 307 ? 26.387 -7.701 -28.518 1.00 90.00 307 VAL A C 1
ATOM 2440 O O . VAL A 1 307 ? 25.266 -8.159 -28.292 1.00 90.00 307 VAL A O 1
ATOM 2443 N N . ALA A 1 308 ? 27.270 -8.313 -29.305 1.00 88.81 308 ALA A N 1
ATOM 2444 C CA . ALA A 1 308 ? 27.072 -9.670 -29.786 1.00 88.81 308 ALA A CA 1
ATOM 2445 C C . ALA A 1 308 ? 27.294 -10.654 -28.631 1.00 88.81 308 ALA A C 1
ATOM 2447 O O . ALA A 1 308 ? 28.379 -10.705 -28.050 1.00 88.81 308 ALA A O 1
ATOM 2448 N N . GLU A 1 309 ? 26.268 -11.429 -28.305 1.00 87.94 309 GLU A N 1
ATOM 2449 C CA . GLU A 1 309 ? 26.312 -12.469 -27.286 1.00 87.94 309 GLU A CA 1
ATOM 2450 C C . GLU A 1 309 ? 26.125 -13.837 -27.942 1.00 87.94 309 GLU A C 1
ATOM 2452 O O . GLU A 1 309 ? 25.223 -14.047 -28.763 1.00 87.94 309 GLU A O 1
ATOM 2457 N N . GLU A 1 310 ? 27.008 -14.770 -27.595 1.00 88.44 310 GLU A N 1
ATOM 2458 C CA . GLU A 1 310 ? 26.935 -16.148 -28.060 1.00 88.44 310 GLU A CA 1
ATOM 2459 C C . GLU A 1 310 ? 26.006 -16.945 -27.147 1.00 88.44 310 GLU A C 1
ATOM 2461 O O . GLU A 1 310 ? 26.295 -17.153 -25.968 1.00 88.44 310 GLU A O 1
ATOM 2466 N N . SER A 1 311 ? 24.899 -17.433 -27.701 1.00 84.44 311 SER A N 1
ATOM 2467 C CA . SER A 1 311 ? 23.998 -18.345 -27.001 1.00 84.44 311 SER A CA 1
ATOM 2468 C C . SER A 1 311 ? 23.907 -19.652 -27.781 1.00 84.44 311 SER A C 1
ATOM 2470 O O . SER A 1 311 ? 23.446 -19.694 -28.921 1.00 84.44 311 SER A O 1
ATOM 2472 N N . SER A 1 312 ? 24.388 -20.751 -27.191 1.00 81.31 312 SER A N 1
ATOM 2473 C CA . SER A 1 312 ? 24.344 -22.093 -27.804 1.00 81.31 312 SER A CA 1
ATOM 2474 C C . SER A 1 312 ? 24.948 -22.187 -29.223 1.00 81.31 312 SER A C 1
ATOM 2476 O O . SER A 1 312 ? 24.427 -22.905 -30.072 1.00 81.31 312 SER A O 1
ATOM 2478 N N . GLY A 1 313 ? 26.039 -21.459 -29.492 1.00 81.94 313 GLY A N 1
ATOM 2479 C CA . GLY A 1 313 ? 26.722 -21.448 -30.795 1.00 81.94 313 GLY A CA 1
ATOM 2480 C C . GLY A 1 313 ? 26.083 -20.546 -31.860 1.00 81.94 313 GLY A C 1
ATOM 2481 O O . GLY A 1 313 ? 26.541 -20.537 -33.001 1.00 81.94 313 GLY A O 1
ATOM 2482 N N . VAL A 1 314 ? 25.044 -19.778 -31.508 1.00 85.88 314 VAL A N 1
ATOM 2483 C CA . VAL A 1 314 ? 24.436 -18.752 -32.367 1.00 85.88 314 VAL A CA 1
ATOM 2484 C C . VAL A 1 314 ? 24.710 -17.374 -31.765 1.00 85.88 314 VAL A C 1
ATOM 2486 O O . VAL A 1 314 ? 24.368 -17.110 -30.609 1.00 85.88 314 VAL A O 1
ATOM 2489 N N . TYR A 1 315 ? 25.324 -16.490 -32.552 1.00 86.69 315 TYR A N 1
ATOM 2490 C CA . TYR A 1 315 ? 25.535 -15.093 -32.172 1.00 86.69 315 TYR A CA 1
ATOM 2491 C C . TYR A 1 315 ? 24.241 -14.299 -32.348 1.00 86.69 315 TYR A C 1
ATOM 2493 O O . TYR A 1 315 ? 23.630 -14.305 -33.418 1.00 86.69 315 TYR A O 1
ATOM 2501 N N . SER A 1 316 ? 23.833 -13.601 -31.293 1.00 87.75 316 SER A N 1
ATOM 2502 C CA . SER A 1 316 ? 22.660 -12.727 -31.284 1.00 87.75 316 SER A CA 1
ATOM 2503 C C . SER A 1 316 ? 23.020 -11.356 -30.721 1.00 87.75 316 SER A C 1
ATOM 2505 O O . SER A 1 316 ? 23.938 -11.228 -29.914 1.00 87.75 316 SER A O 1
ATOM 2507 N N . CYS A 1 317 ? 22.323 -10.316 -31.168 1.00 87.94 317 CYS A N 1
ATOM 2508 C CA . CYS A 1 317 ? 22.540 -8.956 -30.686 1.00 87.94 317 CYS A CA 1
ATOM 2509 C C . CYS A 1 317 ? 21.674 -8.710 -29.452 1.00 87.94 317 CYS A C 1
ATOM 2511 O O . CYS A 1 317 ? 20.446 -8.705 -29.545 1.00 87.94 317 CYS A O 1
ATOM 2513 N N . VAL A 1 318 ? 22.312 -8.514 -28.298 1.00 90.31 318 VAL A N 1
ATOM 2514 C CA . VAL A 1 318 ? 21.634 -8.327 -27.011 1.00 90.31 318 VAL A CA 1
ATOM 2515 C C . VAL A 1 318 ? 21.985 -6.956 -26.440 1.00 90.31 318 VAL A C 1
ATOM 2517 O O . VAL A 1 318 ? 23.071 -6.414 -26.659 1.00 90.31 318 VAL A O 1
ATOM 2520 N N . TRP A 1 319 ? 21.037 -6.367 -25.712 1.00 91.00 319 TRP A N 1
ATOM 2521 C CA . TRP A 1 319 ? 21.279 -5.128 -24.988 1.00 91.00 319 TRP A CA 1
ATOM 2522 C C . TRP A 1 319 ? 22.077 -5.385 -23.715 1.00 91.00 319 TRP A C 1
ATOM 2524 O O . TRP A 1 319 ? 21.577 -6.005 -22.772 1.00 91.00 319 TRP A O 1
ATOM 2534 N N . LYS A 1 320 ? 23.284 -4.834 -23.652 1.00 90.94 320 LYS A N 1
ATOM 2535 C CA . LYS A 1 320 ? 24.117 -4.860 -22.460 1.00 90.94 320 LYS A CA 1
ATOM 2536 C C . LYS A 1 320 ? 23.991 -3.525 -21.734 1.00 90.94 320 LYS A C 1
ATOM 2538 O O . LYS A 1 320 ? 24.402 -2.486 -22.241 1.00 90.94 320 LYS A O 1
ATOM 2543 N N . GLN A 1 321 ? 23.408 -3.559 -20.539 1.00 91.31 321 GLN A N 1
ATOM 2544 C CA . GLN A 1 321 ? 23.311 -2.379 -19.676 1.00 91.31 321 GLN A CA 1
ATOM 2545 C C . GLN A 1 321 ? 24.692 -1.949 -19.176 1.00 91.31 321 GLN A C 1
ATOM 2547 O O . GLN A 1 321 ? 25.558 -2.791 -18.922 1.00 91.31 321 GLN A O 1
ATOM 2552 N N . ASP A 1 322 ? 24.869 -0.646 -18.962 1.00 92.06 322 ASP A N 1
ATOM 2553 C CA . ASP A 1 322 ? 26.093 -0.134 -18.351 1.00 92.06 322 ASP A CA 1
ATOM 2554 C C . ASP A 1 322 ? 26.270 -0.655 -16.917 1.00 92.06 322 ASP A C 1
ATOM 2556 O O . ASP A 1 322 ? 25.316 -0.763 -16.141 1.00 92.06 322 ASP A O 1
ATOM 2560 N N . GLY A 1 323 ? 27.519 -0.899 -16.510 1.00 91.12 323 GLY A N 1
ATOM 2561 C CA . GLY A 1 323 ? 27.835 -1.485 -15.200 1.00 91.12 323 GLY A CA 1
ATOM 2562 C C . GLY A 1 323 ? 27.395 -0.656 -13.984 1.00 91.12 323 GLY A C 1
ATOM 2563 O O . GLY A 1 323 ? 27.254 -1.201 -12.890 1.00 91.12 323 GLY A O 1
ATOM 2564 N N . TRP A 1 324 ? 27.141 0.645 -14.149 1.00 93.44 324 TRP A N 1
ATOM 2565 C CA . TRP A 1 324 ? 26.642 1.512 -13.075 1.00 93.44 324 TRP A CA 1
ATOM 2566 C C . TRP A 1 324 ? 25.120 1.401 -12.872 1.00 93.44 324 TRP A C 1
ATOM 2568 O O . TRP A 1 324 ? 24.628 1.730 -11.790 1.00 93.44 324 TRP A O 1
ATOM 2578 N N . VAL A 1 325 ? 24.367 0.914 -13.869 1.00 94.00 325 VAL A N 1
ATOM 2579 C CA . VAL A 1 325 ? 22.896 0.847 -13.830 1.00 94.00 325 VAL A CA 1
ATOM 2580 C C . VAL A 1 325 ? 22.402 -0.045 -12.682 1.00 94.00 325 VAL A C 1
ATOM 2582 O O . VAL A 1 325 ? 21.573 0.429 -11.903 1.00 94.00 325 VAL A O 1
ATOM 2585 N N . PRO A 1 326 ? 22.924 -1.270 -12.458 1.00 94.00 326 PRO A N 1
ATOM 2586 C CA . PRO A 1 326 ? 22.521 -2.083 -11.307 1.00 94.00 326 PRO A CA 1
ATOM 2587 C C . PRO A 1 326 ? 22.790 -1.408 -9.952 1.00 94.00 326 PRO A C 1
ATOM 2589 O O . PRO A 1 326 ? 21.964 -1.489 -9.041 1.00 94.00 326 PRO A O 1
ATOM 2592 N N . ALA A 1 327 ? 23.913 -0.693 -9.820 1.00 95.19 327 ALA A N 1
ATOM 2593 C CA . ALA A 1 327 ? 24.237 0.049 -8.602 1.00 95.19 327 ALA A CA 1
ATOM 2594 C C . ALA A 1 327 ? 23.257 1.212 -8.371 1.00 95.19 327 ALA A C 1
ATOM 2596 O O . ALA A 1 327 ? 22.803 1.432 -7.247 1.00 95.19 327 ALA A O 1
ATOM 2597 N N . TYR A 1 328 ? 22.865 1.912 -9.440 1.00 95.81 328 TYR A N 1
ATOM 2598 C CA . TYR A 1 328 ? 21.838 2.948 -9.381 1.00 95.81 328 TYR A CA 1
ATOM 2599 C C . TYR A 1 328 ? 20.466 2.393 -8.969 1.00 95.81 328 TYR A C 1
ATOM 2601 O O . TYR A 1 328 ? 19.776 3.009 -8.158 1.00 95.81 328 TYR A O 1
ATOM 2609 N N . TYR A 1 329 ? 20.088 1.208 -9.456 1.00 95.19 329 TYR A N 1
ATOM 2610 C CA . TYR A 1 329 ? 18.865 0.524 -9.027 1.00 95.19 329 TYR A CA 1
ATOM 2611 C C . TYR A 1 329 ? 18.858 0.257 -7.521 1.00 95.19 329 TYR A C 1
ATOM 2613 O O . TYR A 1 329 ? 17.877 0.568 -6.846 1.00 95.19 329 TYR A O 1
ATOM 2621 N N . ALA A 1 330 ? 19.956 -0.281 -6.985 1.00 96.44 330 ALA A N 1
ATOM 2622 C CA . ALA A 1 330 ? 20.084 -0.536 -5.555 1.00 96.44 330 ALA A CA 1
ATOM 2623 C C . ALA A 1 330 ? 19.974 0.760 -4.737 1.00 96.44 330 ALA A C 1
ATOM 2625 O O . ALA A 1 330 ? 19.223 0.805 -3.762 1.00 96.44 330 ALA A O 1
ATOM 2626 N N . LEU A 1 331 ? 20.660 1.824 -5.169 1.00 96.06 331 LEU A N 1
ATOM 2627 C CA . LEU A 1 331 ? 20.586 3.146 -4.546 1.00 96.06 331 LEU A CA 1
ATOM 2628 C C . LEU A 1 331 ? 19.143 3.674 -4.528 1.00 96.06 331 LEU A C 1
ATOM 2630 O O . LEU A 1 331 ? 18.630 4.008 -3.464 1.00 96.06 331 LEU A O 1
ATOM 2634 N N . ALA A 1 332 ? 18.469 3.693 -5.680 1.00 96.00 332 ALA A N 1
ATOM 2635 C CA . ALA A 1 332 ? 17.111 4.212 -5.808 1.00 96.00 332 ALA A CA 1
ATOM 2636 C C . ALA A 1 332 ? 16.098 3.409 -4.978 1.00 96.00 332 ALA A C 1
ATOM 2638 O O . ALA A 1 332 ? 15.245 3.999 -4.315 1.00 96.00 332 ALA A O 1
ATOM 2639 N N . ILE A 1 333 ? 16.197 2.074 -4.972 1.00 95.69 333 ILE A N 1
ATOM 2640 C CA . ILE A 1 333 ? 15.340 1.210 -4.148 1.00 95.69 333 ILE A CA 1
ATOM 2641 C C . ILE A 1 333 ? 15.583 1.479 -2.666 1.00 95.69 333 ILE A C 1
ATOM 2643 O O . ILE A 1 333 ? 14.622 1.637 -1.913 1.00 95.69 333 ILE A O 1
ATOM 2647 N N . LEU A 1 334 ? 16.844 1.580 -2.242 1.00 96.62 334 LEU A N 1
ATOM 2648 C CA . LEU A 1 334 ? 17.172 1.866 -0.851 1.00 96.62 334 LEU A CA 1
ATOM 2649 C C . LEU A 1 334 ? 16.651 3.243 -0.429 1.00 96.62 334 LEU A C 1
ATOM 2651 O O . LEU A 1 334 ? 16.055 3.364 0.639 1.00 96.62 334 LEU A O 1
ATOM 2655 N N . THR A 1 335 ? 16.804 4.266 -1.272 1.00 96.25 335 THR A N 1
ATOM 2656 C CA . THR A 1 335 ? 16.244 5.599 -1.024 1.00 96.25 335 THR A CA 1
ATOM 2657 C C . THR A 1 335 ? 14.724 5.557 -0.932 1.00 96.25 335 THR A C 1
ATOM 2659 O O . THR A 1 335 ? 14.175 6.112 0.016 1.00 96.25 335 THR A O 1
ATOM 2662 N N . MET A 1 336 ? 14.038 4.849 -1.838 1.00 96.25 336 MET A N 1
ATOM 2663 C CA . MET A 1 336 ? 12.585 4.674 -1.758 1.00 96.25 336 MET A CA 1
ATOM 2664 C C . MET A 1 336 ? 12.180 4.010 -0.439 1.00 96.25 336 MET A C 1
ATOM 2666 O O . MET A 1 336 ? 11.354 4.567 0.282 1.00 96.25 336 MET A O 1
ATOM 2670 N N . LEU A 1 337 ? 12.791 2.882 -0.070 1.00 96.56 337 LEU A N 1
ATOM 2671 C CA . LEU A 1 337 ? 12.496 2.181 1.185 1.00 96.56 337 LEU A CA 1
ATOM 2672 C C . LEU A 1 337 ? 12.743 3.063 2.413 1.00 96.56 337 LEU A C 1
ATOM 2674 O O . LEU A 1 337 ? 11.912 3.104 3.320 1.00 96.56 337 LEU A O 1
ATOM 2678 N N . TRP A 1 338 ? 13.844 3.816 2.430 1.00 97.06 338 TRP A N 1
ATOM 2679 C CA . TRP A 1 338 ? 14.136 4.730 3.529 1.00 97.06 338 TRP A CA 1
ATOM 2680 C C . TRP A 1 338 ? 13.101 5.864 3.601 1.00 97.06 338 TRP A C 1
ATOM 2682 O O . TRP A 1 338 ? 12.580 6.154 4.675 1.00 97.06 338 TRP A O 1
ATOM 2692 N N . SER A 1 339 ? 12.702 6.456 2.472 1.00 96.38 339 SER A N 1
ATOM 2693 C CA . SER A 1 339 ? 11.624 7.455 2.454 1.00 96.38 339 SER A CA 1
ATOM 2694 C C . SER A 1 339 ? 10.279 6.891 2.924 1.00 96.38 339 SER A C 1
ATOM 2696 O O . SER A 1 339 ? 9.545 7.597 3.613 1.00 96.38 339 SER A O 1
ATOM 2698 N N . ALA A 1 340 ? 9.961 5.627 2.612 1.00 95.38 340 ALA A N 1
ATOM 2699 C CA . ALA A 1 340 ? 8.756 4.969 3.123 1.00 95.38 340 ALA A CA 1
ATOM 2700 C C . ALA A 1 340 ? 8.812 4.835 4.648 1.00 95.38 340 ALA A C 1
ATOM 2702 O O . ALA A 1 340 ? 7.845 5.174 5.325 1.00 95.38 340 ALA A O 1
ATOM 2703 N N . ALA A 1 341 ? 9.950 4.395 5.190 1.00 95.38 341 ALA A N 1
ATOM 2704 C CA . ALA A 1 341 ? 10.143 4.281 6.631 1.00 95.38 341 ALA A CA 1
ATOM 2705 C C . ALA A 1 341 ? 9.998 5.643 7.330 1.00 95.38 341 ALA A C 1
ATOM 2707 O O . ALA A 1 341 ? 9.238 5.760 8.287 1.00 95.38 341 ALA A O 1
ATOM 2708 N N . VAL A 1 342 ? 10.638 6.695 6.803 1.00 93.50 342 VAL A N 1
ATOM 2709 C CA . VAL A 1 342 ? 10.496 8.068 7.323 1.00 93.50 342 VAL A CA 1
ATOM 2710 C C . VAL A 1 342 ? 9.036 8.527 7.290 1.00 93.50 342 VAL A C 1
ATOM 2712 O O . VAL A 1 342 ? 8.573 9.161 8.235 1.00 93.50 342 VAL A O 1
ATOM 2715 N N . MET A 1 343 ? 8.292 8.188 6.234 1.00 94.94 343 MET A N 1
ATOM 2716 C CA . MET A 1 343 ? 6.875 8.533 6.124 1.00 94.94 343 MET A CA 1
ATOM 2717 C C . MET A 1 343 ? 6.015 7.815 7.173 1.00 94.94 343 MET A C 1
ATOM 2719 O O . MET A 1 343 ? 5.174 8.453 7.802 1.00 94.94 343 MET A O 1
ATOM 2723 N N . VAL A 1 344 ? 6.230 6.513 7.392 1.00 94.19 344 VAL A N 1
ATOM 2724 C CA . VAL A 1 344 ? 5.507 5.739 8.417 1.00 94.19 344 VAL A CA 1
ATOM 2725 C C . VAL A 1 344 ? 5.788 6.297 9.812 1.00 94.19 344 VAL A C 1
ATOM 2727 O O . VAL A 1 344 ? 4.850 6.541 10.569 1.00 94.19 344 VAL A O 1
ATOM 2730 N N . GLU A 1 345 ? 7.049 6.589 10.131 1.00 93.62 345 GLU A N 1
ATOM 2731 C CA . GLU A 1 345 ? 7.423 7.204 11.411 1.00 93.62 345 GLU A CA 1
ATOM 2732 C C . GLU A 1 345 ? 6.793 8.593 11.582 1.00 93.62 345 GLU A C 1
ATOM 2734 O O . GLU A 1 345 ? 6.256 8.911 12.642 1.00 93.62 345 GLU A O 1
ATOM 2739 N N . ALA A 1 346 ? 6.768 9.412 10.524 1.00 92.06 346 ALA A N 1
ATOM 2740 C CA . ALA A 1 346 ? 6.097 10.709 10.552 1.00 92.06 346 ALA A CA 1
ATOM 2741 C C . ALA A 1 346 ? 4.582 10.573 10.793 1.00 92.06 346 ALA A C 1
ATOM 2743 O O . ALA A 1 346 ? 4.009 11.344 11.564 1.00 92.06 346 ALA A O 1
ATOM 2744 N N . GLN A 1 347 ? 3.926 9.581 10.184 1.00 92.94 347 GLN A N 1
ATOM 2745 C CA . GLN A 1 347 ? 2.510 9.297 10.427 1.00 92.94 347 GLN A CA 1
ATOM 2746 C C . GLN A 1 347 ? 2.267 8.879 11.879 1.00 92.94 347 GLN A C 1
ATOM 2748 O O . GLN A 1 347 ? 1.379 9.433 12.527 1.00 92.94 347 GLN A O 1
ATOM 2753 N N . VAL A 1 348 ? 3.072 7.957 12.415 1.00 92.62 348 VAL A N 1
ATOM 2754 C CA . VAL A 1 348 ? 2.980 7.520 13.817 1.00 92.62 348 VAL A CA 1
ATOM 2755 C C . VAL A 1 348 ? 3.208 8.696 14.766 1.00 92.62 348 VAL A C 1
ATOM 2757 O O . VAL A 1 348 ? 2.451 8.864 15.723 1.00 92.62 348 VAL A O 1
ATOM 2760 N N . PHE A 1 349 ? 4.186 9.557 14.484 1.00 91.00 349 PHE A N 1
ATOM 2761 C CA . PHE A 1 349 ? 4.460 10.760 15.269 1.00 91.00 349 PHE A CA 1
ATOM 2762 C C . PHE A 1 349 ? 3.272 11.736 15.274 1.00 91.00 349 PHE A C 1
ATOM 2764 O O . PHE A 1 349 ? 2.858 12.208 16.331 1.00 91.00 349 PHE A O 1
ATOM 2771 N N . VAL A 1 350 ? 2.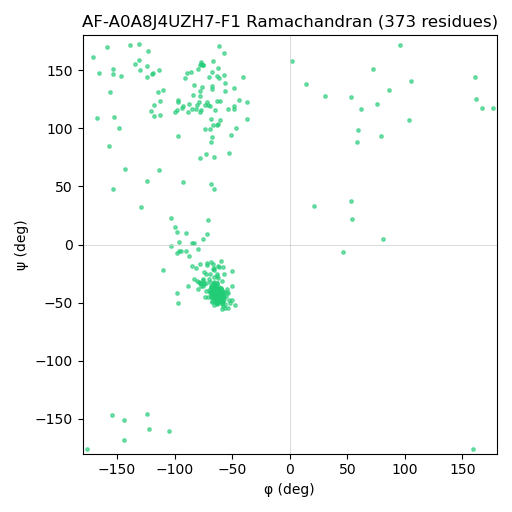657 11.996 14.115 1.00 91.50 350 VAL A N 1
ATOM 2772 C CA . VAL A 1 350 ? 1.478 12.874 14.017 1.00 91.50 350 VAL A CA 1
ATOM 2773 C C . VAL A 1 350 ? 0.269 12.268 14.736 1.00 91.50 350 VAL A C 1
ATOM 2775 O O . VAL A 1 350 ? -0.423 12.971 15.475 1.00 91.50 350 VAL A O 1
ATOM 2778 N N . ILE A 1 351 ? 0.009 10.969 14.564 1.00 90.56 351 ILE A N 1
ATOM 2779 C CA . ILE A 1 351 ? -1.107 10.273 15.224 1.00 90.56 351 ILE A CA 1
ATOM 2780 C C . ILE A 1 351 ? -0.914 10.283 16.744 1.00 90.56 351 ILE A C 1
ATOM 2782 O O . ILE A 1 351 ? -1.805 10.697 17.481 1.00 90.56 351 ILE A O 1
ATOM 2786 N N . SER A 1 352 ? 0.260 9.878 17.224 1.00 89.88 352 SER A N 1
ATOM 2787 C CA . SER A 1 352 ? 0.556 9.832 18.659 1.00 89.88 352 SER A CA 1
ATOM 2788 C C . SER A 1 352 ? 0.526 11.220 19.299 1.00 89.88 352 SER A C 1
ATOM 2790 O O . SER A 1 352 ? -0.110 11.390 20.336 1.00 89.88 352 SER A O 1
ATOM 2792 N N . GLY A 1 353 ? 1.122 12.232 18.662 1.00 87.06 353 GLY A N 1
ATOM 2793 C CA . GLY A 1 353 ? 1.110 13.608 19.158 1.00 87.06 353 GLY A CA 1
ATOM 2794 C C . GLY A 1 353 ? -0.300 14.197 19.249 1.00 87.06 353 GLY A C 1
ATOM 2795 O O . GLY A 1 353 ? -0.642 14.831 20.249 1.00 87.06 353 GLY A O 1
ATOM 2796 N N . THR A 1 354 ? -1.141 13.962 18.237 1.00 88.19 354 THR A N 1
ATOM 2797 C CA . THR A 1 354 ? -2.527 14.466 18.225 1.00 88.19 354 THR A CA 1
ATOM 2798 C C . THR A 1 354 ? -3.401 13.769 19.264 1.00 88.19 354 THR A C 1
ATOM 2800 O O . THR A 1 354 ? -4.163 14.438 19.965 1.00 88.19 354 THR A O 1
ATOM 2803 N N . ILE A 1 355 ? -3.259 12.450 19.422 1.00 85.31 355 ILE A N 1
ATOM 2804 C CA . ILE A 1 355 ? -3.978 11.684 20.447 1.00 85.31 355 ILE A CA 1
ATOM 2805 C C . ILE A 1 355 ? -3.514 12.084 21.850 1.00 85.31 355 ILE A C 1
ATOM 2807 O O . ILE A 1 355 ? -4.358 12.279 22.718 1.00 85.31 355 ILE A O 1
ATOM 2811 N N . ALA A 1 356 ? -2.210 12.262 22.081 1.00 85.19 356 ALA A N 1
ATOM 2812 C CA . ALA A 1 356 ? -1.687 12.671 23.384 1.00 85.19 356 ALA A CA 1
ATOM 2813 C C . ALA A 1 356 ? -2.233 14.042 23.805 1.00 85.19 356 ALA A C 1
ATOM 2815 O O . ALA A 1 356 ? -2.702 14.202 24.929 1.00 85.19 356 ALA A O 1
ATOM 2816 N N . GLN A 1 357 ? -2.246 15.020 22.895 1.00 83.69 357 GLN A N 1
ATOM 2817 C CA . GLN A 1 357 ? -2.831 16.332 23.182 1.00 83.69 357 GLN A CA 1
ATOM 2818 C C . GLN A 1 357 ? -4.329 16.264 23.465 1.00 83.69 357 GLN A C 1
ATOM 2820 O O . GLN A 1 357 ? -4.811 16.997 24.320 1.00 83.69 357 GLN A O 1
ATOM 2825 N N . TRP A 1 358 ? -5.059 15.397 22.763 1.00 84.31 358 TRP A N 1
ATOM 2826 C CA . TRP A 1 358 ? -6.479 15.180 23.018 1.00 84.31 358 TRP A CA 1
ATOM 2827 C C . TRP A 1 358 ? -6.737 14.488 24.365 1.00 84.31 358 TRP A C 1
ATOM 2829 O O . TRP A 1 358 ? -7.656 14.867 25.083 1.00 84.31 358 TRP A O 1
ATOM 2839 N N . TYR A 1 359 ? -5.929 13.489 24.713 1.00 83.31 359 TYR A N 1
ATOM 2840 C CA . TYR A 1 359 ? -6.085 12.715 25.942 1.00 83.31 359 TYR A CA 1
ATOM 2841 C C . TYR A 1 359 ? -5.735 13.537 27.190 1.00 83.31 359 TYR A C 1
ATOM 2843 O O . TYR A 1 359 ? -6.418 13.446 28.205 1.00 83.31 359 TYR A O 1
ATOM 2851 N N . PHE A 1 360 ? -4.689 14.366 27.110 1.00 83.62 360 PHE A N 1
ATOM 2852 C CA . PHE A 1 360 ? -4.214 15.184 28.230 1.00 83.62 360 PHE A CA 1
ATOM 2853 C C . PHE A 1 360 ? -4.753 16.623 28.234 1.00 83.62 360 PHE A C 1
ATOM 2855 O O . PHE A 1 360 ? -4.381 17.402 29.116 1.00 83.62 360 PHE A O 1
ATOM 2862 N N . SER A 1 361 ? -5.616 17.018 27.289 1.00 74.56 361 SER A N 1
ATOM 2863 C CA . SER A 1 361 ? -6.256 18.335 27.353 1.00 74.56 361 SER A CA 1
ATOM 2864 C C . SER A 1 361 ? -7.226 18.371 28.535 1.00 74.56 361 SER A C 1
ATOM 2866 O O . SER A 1 361 ? -8.279 17.740 28.486 1.00 74.56 361 SER A O 1
ATOM 2868 N N . LYS A 1 362 ? -6.877 19.109 29.597 1.00 55.88 362 LYS A N 1
ATOM 2869 C CA . LYS A 1 362 ? -7.800 19.446 30.691 1.00 55.88 362 LYS A CA 1
ATOM 2870 C C . LYS A 1 362 ? -8.953 20.273 30.128 1.00 55.88 362 LYS A C 1
ATOM 2872 O O . LYS A 1 362 ? -8.726 21.438 29.832 1.00 55.88 362 LYS A O 1
ATOM 2877 N N . ASP A 1 363 ? -10.121 19.654 29.961 1.00 58.16 363 ASP A N 1
ATOM 2878 C CA . ASP A 1 363 ? -11.475 20.194 29.706 1.00 58.16 363 ASP A CA 1
ATOM 2879 C C . ASP A 1 363 ? -11.685 21.286 28.629 1.00 58.16 363 ASP A C 1
ATOM 2881 O O . ASP A 1 363 ? -12.824 21.583 28.267 1.00 58.16 363 ASP A O 1
ATOM 2885 N N . GLU A 1 364 ? -10.635 21.837 28.027 1.00 57.53 364 GLU A N 1
ATOM 2886 C CA . GLU A 1 364 ? -10.702 22.778 26.920 1.00 57.53 364 GLU A CA 1
ATOM 2887 C C . GLU A 1 364 ? -10.499 22.039 25.591 1.00 57.53 364 GLU A C 1
ATOM 2889 O O . GLU A 1 364 ? -9.474 21.376 25.394 1.00 57.53 364 GLU A O 1
ATOM 2894 N N . PRO A 1 365 ? -11.435 22.151 24.628 1.00 53.28 365 PRO A N 1
ATOM 2895 C CA . PRO A 1 365 ? -11.250 21.552 23.317 1.00 53.28 365 PRO A CA 1
ATOM 2896 C C . PRO A 1 365 ? -10.038 22.208 22.628 1.00 53.28 365 PRO A C 1
ATOM 2898 O O . PRO A 1 365 ? -10.025 23.433 22.448 1.00 53.28 365 PRO A O 1
ATOM 2901 N N . PRO A 1 366 ? -9.019 21.435 22.205 1.00 53.28 366 PRO A N 1
ATOM 2902 C CA . PRO A 1 366 ? -7.795 21.994 21.653 1.00 53.28 366 PRO A CA 1
ATOM 2903 C C . PRO A 1 366 ? -8.096 22.674 20.315 1.00 53.28 366 PRO A C 1
ATOM 2905 O O . PRO A 1 366 ? -8.237 22.032 19.276 1.00 53.28 366 PRO A O 1
ATOM 2908 N N . ARG A 1 367 ? -8.167 24.011 20.318 1.00 56.56 367 ARG A N 1
ATOM 2909 C CA . ARG A 1 367 ? -8.498 24.822 19.130 1.00 56.56 367 ARG A CA 1
ATOM 2910 C C . ARG A 1 367 ? -7.516 24.643 17.958 1.00 56.56 367 ARG A C 1
ATOM 2912 O O . ARG A 1 367 ? -7.828 25.096 16.858 1.00 56.56 367 ARG A O 1
ATOM 2919 N N . ARG A 1 368 ? -6.328 24.044 18.168 1.00 58.12 368 ARG A N 1
ATOM 2920 C CA . ARG A 1 368 ? -5.250 23.882 17.163 1.00 58.12 368 ARG A CA 1
ATOM 2921 C C . ARG A 1 368 ? -4.329 22.665 17.417 1.00 58.12 368 ARG A C 1
ATOM 2923 O O . ARG A 1 368 ? -3.111 22.827 17.355 1.00 58.12 368 ARG A O 1
ATOM 2930 N N . SER A 1 369 ? -4.873 21.473 17.691 1.00 55.72 369 SER A N 1
ATOM 2931 C CA . SER A 1 369 ? -4.068 20.284 18.064 1.00 55.72 369 SER A CA 1
ATOM 2932 C C . SER A 1 369 ? -2.954 19.959 17.052 1.00 55.72 369 SER A C 1
ATOM 2934 O O . SER A 1 369 ? -1.772 20.005 17.371 1.00 55.72 369 SER A O 1
ATOM 2936 N N . ILE A 1 370 ? -3.292 19.795 15.770 1.00 56.19 370 ILE A N 1
ATOM 2937 C CA . ILE A 1 370 ? -2.325 19.377 14.732 1.00 56.19 370 ILE A CA 1
ATOM 2938 C C . ILE A 1 370 ? -1.145 20.358 14.585 1.00 56.19 370 ILE A C 1
ATOM 2940 O O . ILE A 1 370 ? 0.004 19.945 14.441 1.00 56.19 370 ILE A O 1
ATOM 2944 N N . ARG A 1 371 ? -1.401 21.671 14.658 1.00 55.12 371 ARG A N 1
ATOM 2945 C CA . ARG A 1 371 ? -0.355 22.698 14.500 1.00 55.12 371 ARG A CA 1
ATOM 2946 C C . ARG A 1 371 ? 0.553 22.801 15.728 1.00 55.12 371 ARG A C 1
ATOM 2948 O O . ARG A 1 371 ? 1.679 23.266 15.598 1.00 55.12 371 ARG A O 1
ATOM 2955 N N . SER A 1 372 ? 0.063 22.387 16.896 1.00 55.38 372 SER A N 1
ATOM 2956 C CA . SER A 1 372 ? 0.853 22.323 18.123 1.00 55.38 372 SER A CA 1
ATOM 2957 C C . SER A 1 372 ? 1.656 21.027 18.246 1.00 55.38 372 SER A C 1
ATOM 2959 O O . SER A 1 372 ? 2.567 20.994 19.056 1.00 55.38 372 SER A O 1
ATOM 2961 N N . CYS A 1 373 ? 1.316 19.960 17.510 1.00 48.22 373 CYS A N 1
ATOM 2962 C CA . CYS A 1 373 ? 2.099 18.712 17.474 1.00 48.22 373 CYS A CA 1
ATOM 2963 C C . CYS A 1 373 ? 3.315 18.789 16.544 1.00 48.22 373 CYS A C 1
ATOM 2965 O O . CYS A 1 373 ? 4.309 18.111 16.767 1.00 48.22 373 CYS A O 1
ATOM 2967 N N . LEU A 1 374 ? 3.205 19.569 15.465 1.00 49.88 374 LEU A N 1
ATOM 2968 C CA . LEU A 1 374 ? 4.276 19.766 14.479 1.00 49.88 374 LEU A CA 1
ATOM 2969 C C . LEU A 1 374 ? 5.350 20.767 14.937 1.00 49.88 374 LEU A C 1
ATOM 2971 O O . LEU A 1 374 ? 6.302 21.014 14.200 1.00 49.88 374 LEU A O 1
ATOM 2975 N N . ARG A 1 375 ? 5.161 21.385 16.103 1.00 43.72 375 ARG A N 1
ATOM 2976 C CA . ARG A 1 375 ? 6.066 22.354 16.715 1.00 43.72 375 ARG A CA 1
ATOM 2977 C C . ARG A 1 375 ? 6.695 21.722 17.940 1.00 43.72 375 ARG A C 1
ATOM 2979 O O . ARG A 1 375 ? 7.900 21.977 18.142 1.00 43.72 375 ARG A O 1
#

InterPro domains:
  IPR007603 Choline transporter-like [PF04515] (235-372)
  IPR007603 Choline transporter-like [PTHR12385] (46-373)

pLDDT: mean 74.66, std 24.28, range [25.38, 97.44]

Sequence (375 aa):
MGSTEEQPNKPISLYDASSSPSQPLLSKSPPPPPPPSSFPSSPPHHPFPPLEDPQTPPLSTPPDPEQDSDPTQYLQITYNHSPRSFKDLPFLFLFLLFVLCTFAFGIFSIFHRNTSYSNLSSFTYDSNSTSCTESTLSNSTNLSFSFSFSVLTGLSSSFSNSLIWVFVITFILAAPICILLLLSLKRYTKQLVYVSLPFFVVIPVFFNVYWFVACTLSSTCSDNFPLVYRILVLIFVFCIIAVVIWIFVVNWHRIELTVEIIKIASDALYRNLGLFVVLPSLTIGLVVYYAPIVVFLVFSRQNGEIVAEESSGVYSCVWKQDGWVPAYYALAILTMLWSAAVMVEAQVFVISGTIAQWYFSKDEPPRRSIRSCLR

Radius of gyration: 37.27 Å; Cα contacts (8 Å, |Δi|>4): 179; chains: 1; bounding box: 66×71×130 Å

Foldseek 3Di:
DDDDDDDDDDDDDDDDDDDDDDDDDDDDDDDDDDDDDDDDDDDDDDDDDDDDDDDDDDDDDDDDPDPDDDPVPDDPPPPPPDPDPPPCVVVVVVLVVLLVVLVVLLVVLQVQFDPCVVVLVQWDQDPVVNWTDGNPPDPPPVPVPPPPVCVPVVQDPVRNVVVVVVVVVCVVVVVVVVVVVLVCLQPPLPVVLVVVLVVVLVVLLVVLVVVLVVLVPDPVSPVVAPPVRSVVSSVVSVVVSVVSVVCCVVCVVVSVVVSVVSNLLSVLCVLVVVLVVVLVVLVVVLVVVCVSSVVSLVSQQSAFDWHFDDDPNDTGTDTDHDPCSVVSVVSSVVSSVVSVVVSVVVSVQQSVQLSVCVVPPDPDSPPCRSVVSVD

Organism: NCBI:txid60419

Secondary structure (DSSP, 8-state):
----------------------------PPPPPPPPPPP----------------------PPPS-----TT-S-------SPPPSTTHHHHHHHHHHHHHHHHHHHHHHHT--GGGGGGGGEEEETTTTEEEE-S-S----------SHHHHSS-HHHHHHHHHHHHHHHHHHHHHHHHHHHHHHHHHHHHHHHHHHHHHHHHHHHHHHHHHHHHH-HHHHHHS-HHHHHHHHHHHHHHHHHHHHHHHHTHHHHHHHHHHHHHHHHHHHHTTTHHHHHHHHHHHHHHHHHHHHHHHHHHTT-EEEEEEEETTEEEEEEEE-THHHHHHHHHHHHHHHHHHHHHHHHHHHHHHHHHHHHH--SS--TTHHHHH--

Mean predicted aligned error: 17.3 Å

Nearest PDB structures (foldseek):
  9f63-assembly1_A  TM=7.699E-01  e=1.064E-02  Saccharomyces cerevisiae
  5knb-assembly1_G  TM=2.449E-01  e=1.273E+00  Enterococcus hirae ATCC 9790